Protein AF-A0A7V9PFP6-F1 (afdb_monomer_lite)

Structure (mmCIF, N/CA/C/O backbone):
data_AF-A0A7V9PFP6-F1
#
_entry.id   AF-A0A7V9PFP6-F1
#
loop_
_atom_site.group_PDB
_atom_site.id
_atom_site.type_symbol
_atom_site.label_atom_id
_atom_site.label_alt_id
_atom_site.label_comp_id
_atom_site.label_asym_id
_atom_site.label_entity_id
_atom_site.label_seq_id
_atom_site.pdbx_PDB_ins_code
_atom_site.Cartn_x
_atom_site.Cartn_y
_atom_site.Cartn_z
_atom_site.occupancy
_atom_site.B_iso_or_equiv
_atom_site.auth_seq_id
_atom_site.auth_comp_id
_atom_site.auth_asym_id
_atom_site.auth_atom_id
_atom_site.pdbx_PDB_model_num
ATOM 1 N N . GLU A 1 1 ? 0.097 21.592 -34.241 1.00 78.94 1 GLU A N 1
ATOM 2 C CA . GLU A 1 1 ? 0.596 22.819 -33.591 1.00 78.94 1 GLU A CA 1
ATOM 3 C C . GLU A 1 1 ? 1.514 22.473 -32.440 1.00 78.94 1 GLU A C 1
ATOM 5 O O . GLU A 1 1 ? 2.700 22.566 -32.666 1.00 78.94 1 GLU A O 1
ATOM 10 N N . THR A 1 2 ? 1.042 21.897 -31.330 1.00 88.81 2 THR A N 1
ATOM 11 C CA . THR A 1 2 ? 1.915 21.537 -30.188 1.00 88.81 2 THR A CA 1
ATOM 12 C C . THR A 1 2 ? 3.192 20.772 -30.559 1.00 88.81 2 THR A C 1
ATOM 14 O O . THR A 1 2 ? 4.248 21.060 -30.025 1.00 88.81 2 THR A O 1
ATOM 17 N N . LEU A 1 3 ? 3.141 19.804 -31.483 1.00 89.38 3 LEU A N 1
ATOM 18 C CA . LEU A 1 3 ? 4.350 19.083 -31.917 1.00 89.38 3 LEU A CA 1
ATOM 19 C C . LEU A 1 3 ? 5.368 19.972 -32.656 1.00 89.38 3 LEU A C 1
ATOM 21 O O . LEU A 1 3 ? 6.556 19.694 -32.580 1.00 89.38 3 LEU A O 1
ATOM 25 N N . LEU A 1 4 ? 4.918 21.024 -33.348 1.00 92.69 4 LEU A N 1
ATOM 26 C CA . LEU A 1 4 ? 5.784 21.980 -34.051 1.00 92.69 4 LEU A CA 1
ATOM 27 C C . LEU A 1 4 ? 6.543 22.899 -33.083 1.00 92.69 4 LEU A C 1
ATOM 29 O O . LEU A 1 4 ? 7.553 23.469 -33.472 1.00 92.69 4 LEU A O 1
ATOM 33 N N . ASP A 1 5 ? 6.086 23.019 -31.833 1.00 92.25 5 ASP A N 1
ATOM 34 C CA . ASP A 1 5 ? 6.766 23.814 -30.802 1.00 92.25 5 ASP A CA 1
ATOM 35 C C . ASP A 1 5 ? 7.992 23.086 -30.218 1.00 92.25 5 ASP A C 1
ATOM 37 O O . ASP A 1 5 ? 8.758 23.661 -29.444 1.00 92.25 5 ASP A O 1
ATOM 41 N N . HIS A 1 6 ? 8.185 21.806 -30.556 1.00 91.06 6 HIS A N 1
ATOM 42 C CA . HIS A 1 6 ? 9.362 21.054 -30.145 1.00 91.06 6 HIS A CA 1
ATOM 43 C C . HIS A 1 6 ? 10.571 21.449 -31.012 1.00 91.06 6 HIS A C 1
ATOM 45 O O . HIS A 1 6 ? 10.487 21.354 -32.236 1.00 91.06 6 HIS A O 1
ATOM 51 N N . PRO A 1 7 ? 11.730 21.808 -30.424 1.00 89.25 7 PRO A N 1
ATOM 52 C CA . PRO A 1 7 ? 12.868 22.354 -31.172 1.00 89.25 7 PRO A CA 1
ATOM 53 C C . PRO A 1 7 ? 13.440 21.392 -32.224 1.00 89.25 7 PRO A C 1
ATOM 55 O O . PRO A 1 7 ? 13.946 21.833 -33.249 1.00 89.25 7 PRO A O 1
ATOM 58 N N . ALA A 1 8 ? 13.325 20.080 -32.000 1.00 90.12 8 ALA A N 1
ATOM 59 C CA . ALA A 1 8 ? 13.777 19.060 -32.948 1.00 90.12 8 ALA A CA 1
ATOM 60 C C . ALA A 1 8 ? 12.795 18.782 -34.105 1.00 90.12 8 ALA A C 1
ATOM 62 O O . ALA A 1 8 ? 13.111 17.984 -34.983 1.00 90.12 8 ALA A O 1
ATOM 63 N N . VAL A 1 9 ? 11.603 19.391 -34.129 1.00 93.25 9 VAL A N 1
ATOM 64 C CA . VAL A 1 9 ? 10.574 19.117 -35.145 1.00 93.25 9 VAL A CA 1
ATOM 65 C C . VAL A 1 9 ? 10.631 20.159 -36.261 1.00 93.25 9 VAL A C 1
ATOM 67 O O . VAL A 1 9 ? 10.569 21.359 -36.015 1.00 93.25 9 VAL A O 1
ATOM 70 N N . ALA A 1 10 ? 10.742 19.693 -37.505 1.00 91.44 10 ALA A N 1
ATOM 71 C CA . ALA A 1 10 ? 10.713 20.528 -38.706 1.00 91.44 10 ALA A CA 1
ATOM 72 C C . ALA A 1 10 ? 9.310 20.607 -39.321 1.00 91.44 10 ALA A C 1
ATOM 74 O O . ALA A 1 10 ? 8.878 21.663 -39.778 1.00 91.44 10 ALA A O 1
ATOM 75 N N . GLU A 1 11 ? 8.579 19.493 -39.316 1.00 92.19 11 GLU A N 1
ATOM 76 C CA . GLU A 1 11 ? 7.213 19.417 -39.823 1.00 92.19 11 GLU A CA 1
ATOM 77 C C . GLU A 1 11 ? 6.422 18.388 -39.012 1.00 92.19 11 GLU A C 1
ATOM 79 O O . GLU A 1 11 ? 6.960 17.367 -38.593 1.00 92.19 11 GLU A O 1
ATOM 84 N N . ALA A 1 12 ? 5.133 18.624 -38.789 1.00 91.69 12 ALA A N 1
ATOM 85 C CA . ALA A 1 12 ? 4.267 17.660 -38.128 1.00 91.69 12 ALA A CA 1
ATOM 86 C C . ALA A 1 12 ? 2.842 17.765 -38.657 1.00 91.69 12 ALA A C 1
ATOM 88 O O . ALA A 1 12 ? 2.314 18.863 -38.854 1.00 91.69 12 ALA A O 1
ATOM 89 N N . ILE A 1 13 ? 2.187 16.618 -38.815 1.00 87.81 13 ILE A N 1
ATOM 90 C CA . ILE A 1 13 ? 0.775 16.558 -39.166 1.00 87.81 13 ILE A CA 1
ATOM 91 C C . ILE A 1 13 ? 0.042 15.495 -38.365 1.00 87.81 13 ILE A C 1
ATOM 93 O O . ILE A 1 13 ? 0.511 14.368 -38.252 1.00 87.81 13 ILE A O 1
ATOM 97 N N . ALA A 1 14 ? -1.125 15.859 -37.836 1.00 87.69 14 ALA A N 1
ATOM 98 C CA . ALA A 1 14 ? -2.051 14.933 -37.201 1.00 87.69 14 ALA A CA 1
ATOM 99 C C . ALA A 1 14 ? -3.195 14.577 -38.159 1.00 87.69 14 ALA A C 1
ATOM 101 O O . ALA A 1 14 ? -3.664 15.422 -38.929 1.00 87.69 14 ALA A O 1
ATOM 102 N N . PHE A 1 15 ? -3.647 13.329 -38.114 1.00 82.38 15 PHE A N 1
ATOM 103 C CA . PHE A 1 15 ? -4.729 12.810 -38.943 1.00 82.38 15 PHE A CA 1
ATOM 104 C C . PHE A 1 15 ? -5.478 11.693 -38.212 1.00 82.38 15 PHE A C 1
ATOM 106 O O . PHE A 1 15 ? -4.930 11.042 -37.327 1.00 82.38 15 PHE A O 1
ATOM 113 N N . ALA A 1 16 ? -6.747 11.495 -38.569 1.00 80.56 16 ALA A N 1
ATOM 114 C CA . ALA A 1 16 ? -7.556 10.417 -38.017 1.00 80.56 16 ALA A CA 1
ATOM 115 C C . ALA A 1 16 ? -7.218 9.086 -38.702 1.00 80.56 16 ALA A C 1
ATOM 117 O O . ALA A 1 16 ? -7.018 9.044 -39.920 1.00 80.56 16 ALA A O 1
ATOM 118 N N . VAL A 1 17 ? -7.182 8.013 -37.920 1.00 76.06 17 VAL A N 1
ATOM 119 C CA . VAL A 1 17 ? -7.034 6.630 -38.375 1.00 76.06 17 VAL A CA 1
ATOM 120 C C . VAL A 1 17 ? -8.173 5.776 -37.812 1.00 76.06 17 VAL A C 1
ATOM 122 O O . VAL A 1 17 ? -8.624 6.037 -36.699 1.00 76.06 17 VAL A O 1
ATOM 125 N N . PRO A 1 18 ? -8.657 4.756 -38.539 1.00 66.25 18 PRO A N 1
ATOM 126 C CA . PRO A 1 18 ? -9.668 3.844 -38.010 1.00 66.25 18 PRO A CA 1
ATOM 127 C C . PRO A 1 18 ? -9.170 3.093 -36.767 1.00 66.25 18 PRO A C 1
ATOM 129 O O . PRO A 1 18 ? -8.020 2.647 -36.732 1.00 66.25 18 PRO A O 1
ATOM 132 N N . HIS A 1 19 ? -10.043 2.911 -35.773 1.00 65.81 19 HIS A N 1
ATOM 133 C CA . HIS A 1 19 ? -9.744 2.165 -34.548 1.00 65.81 19 HIS A CA 1
ATOM 134 C C . HIS A 1 19 ? -10.846 1.142 -34.236 1.00 65.81 19 HIS A C 1
ATOM 136 O O . HIS A 1 19 ? -12.016 1.529 -34.169 1.00 65.81 19 HIS A O 1
ATOM 142 N N . PRO A 1 20 ? -10.509 -0.135 -33.974 1.00 47.31 20 PRO A N 1
ATOM 143 C CA . PRO A 1 20 ? -11.493 -1.216 -33.858 1.00 47.31 20 PRO A CA 1
ATOM 144 C C . PRO A 1 20 ? -12.505 -1.018 -32.720 1.00 47.31 20 PRO A C 1
ATOM 146 O O . PRO A 1 20 ? -13.662 -1.399 -32.861 1.00 47.31 20 PRO A O 1
ATOM 149 N N . THR A 1 21 ? -12.110 -0.374 -31.617 1.00 51.62 21 THR A N 1
ATOM 150 C CA . THR A 1 21 ? -12.999 -0.119 -30.464 1.00 51.62 21 THR A CA 1
ATOM 151 C C . THR A 1 21 ? -13.446 1.335 -30.299 1.00 51.62 21 THR A C 1
ATOM 153 O O . THR A 1 21 ? -14.398 1.593 -29.570 1.00 51.62 21 THR A O 1
ATOM 156 N N . LEU A 1 22 ? -12.786 2.296 -30.959 1.00 55.59 22 LEU A N 1
ATOM 157 C CA . LEU A 1 22 ? -13.036 3.738 -30.768 1.00 55.59 22 LEU A CA 1
ATOM 158 C C . LEU A 1 22 ? -13.668 4.397 -32.006 1.00 55.59 22 LEU A C 1
ATOM 160 O O . LEU A 1 22 ? -14.045 5.565 -31.956 1.00 55.59 22 LEU A O 1
ATOM 164 N N . GLY A 1 23 ? -13.793 3.662 -33.116 1.00 71.94 23 GLY A N 1
ATOM 165 C CA . GLY A 1 23 ? -14.218 4.187 -34.411 1.00 71.94 23 GLY A CA 1
ATOM 166 C C . GLY A 1 23 ? -13.077 4.915 -35.117 1.00 71.94 23 GLY A C 1
ATOM 167 O O . GLY A 1 23 ? -12.552 4.418 -36.112 1.00 71.94 23 GLY A O 1
ATOM 168 N N . GLU A 1 24 ? -12.645 6.048 -34.565 1.00 71.50 24 GLU A N 1
ATOM 169 C CA . GLU A 1 24 ? -11.493 6.823 -35.039 1.00 71.50 24 GLU A CA 1
ATOM 170 C C . GLU A 1 24 ? -10.526 7.129 -33.888 1.00 71.50 24 GLU A C 1
ATOM 172 O O . GLU A 1 24 ? -10.928 7.359 -32.749 1.00 71.50 24 GLU A O 1
ATOM 177 N N . ASP A 1 25 ? -9.236 7.145 -34.202 1.00 75.00 25 ASP A N 1
ATOM 178 C CA . ASP A 1 25 ? -8.140 7.502 -33.305 1.00 75.00 25 ASP A CA 1
ATOM 179 C C . ASP A 1 25 ? -7.206 8.508 -33.993 1.00 75.00 25 ASP A C 1
ATOM 181 O O . ASP A 1 25 ? -7.247 8.691 -35.211 1.00 75.00 25 ASP A O 1
ATOM 185 N N . VAL A 1 26 ? -6.374 9.204 -33.221 1.00 80.19 26 VAL A N 1
ATOM 186 C CA . VAL A 1 26 ? -5.477 10.243 -33.733 1.00 80.19 26 VAL A CA 1
ATOM 187 C C . VAL A 1 26 ? -4.074 9.676 -33.929 1.00 80.19 26 VAL A C 1
ATOM 189 O O . VAL A 1 26 ? -3.426 9.210 -32.989 1.00 80.19 26 VAL A O 1
ATOM 192 N N . ALA A 1 27 ? -3.571 9.789 -35.155 1.00 83.81 27 ALA A N 1
ATOM 193 C CA . ALA A 1 27 ? -2.185 9.525 -35.514 1.00 83.81 27 ALA A CA 1
ATOM 194 C C . ALA A 1 27 ? -1.452 10.824 -35.878 1.00 83.81 27 ALA A C 1
ATOM 196 O O . ALA A 1 27 ? -2.072 11.829 -36.235 1.00 83.81 27 ALA A O 1
ATOM 197 N N . ALA A 1 28 ? -0.123 10.806 -35.804 1.00 87.25 28 ALA A N 1
ATOM 198 C CA . ALA A 1 28 ? 0.734 11.902 -36.229 1.00 87.25 28 ALA A CA 1
ATOM 199 C C . ALA A 1 28 ? 1.956 11.407 -37.012 1.00 87.25 28 ALA A C 1
ATOM 201 O O . ALA A 1 28 ? 2.577 10.412 -36.643 1.00 87.25 28 ALA A O 1
ATOM 202 N N . ALA A 1 29 ? 2.319 12.136 -38.066 1.00 86.62 29 ALA A N 1
ATOM 203 C CA . ALA A 1 29 ? 3.586 11.986 -38.775 1.00 86.62 29 ALA A CA 1
ATOM 204 C C . ALA A 1 29 ? 4.458 13.219 -38.515 1.00 86.62 29 ALA A C 1
ATOM 206 O O . ALA A 1 29 ? 3.955 14.346 -38.557 1.00 86.62 29 ALA A O 1
ATOM 207 N N . VAL A 1 30 ? 5.742 13.002 -38.232 1.00 89.50 30 VAL A N 1
ATOM 208 C CA . VAL A 1 30 ? 6.696 14.046 -37.839 1.00 89.50 30 VAL A CA 1
ATOM 209 C C . VAL A 1 30 ? 7.965 13.945 -38.681 1.00 89.50 30 VAL A C 1
ATOM 211 O O . VAL A 1 30 ? 8.513 12.863 -38.846 1.00 89.50 30 VAL A O 1
ATOM 214 N N . VAL A 1 31 ? 8.443 15.079 -39.183 1.00 89.19 31 VAL A N 1
ATOM 215 C CA . VAL A 1 31 ? 9.765 15.236 -39.798 1.00 89.19 31 VAL A CA 1
ATOM 216 C C . VAL A 1 31 ? 10.644 15.979 -38.800 1.00 89.19 31 VAL A C 1
ATOM 218 O O . VAL A 1 31 ? 10.251 17.035 -38.297 1.00 89.19 31 VAL A O 1
ATOM 221 N N . LEU A 1 32 ? 11.820 15.434 -38.498 1.00 91.31 3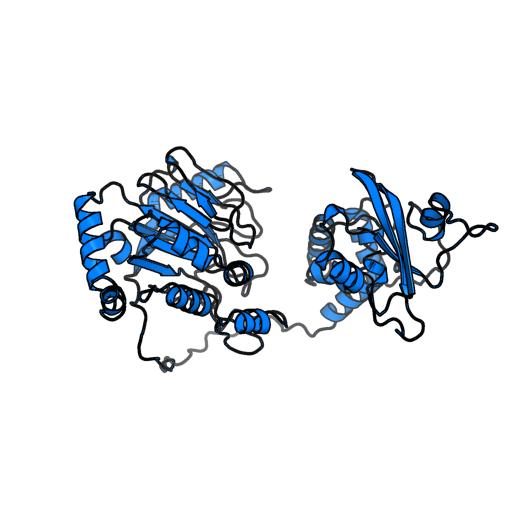2 LEU A N 1
ATOM 222 C CA . LEU A 1 32 ? 12.785 16.069 -37.600 1.00 91.31 32 LEU A CA 1
ATOM 223 C C . LEU A 1 32 ? 13.666 17.084 -38.339 1.00 91.31 32 LEU A C 1
ATOM 225 O O . LEU A 1 32 ? 13.820 17.031 -39.561 1.00 91.31 32 LEU A O 1
ATOM 229 N N . GLN A 1 33 ? 14.267 18.001 -37.585 1.00 89.06 33 GLN A N 1
ATOM 230 C CA . GLN A 1 33 ? 15.311 18.889 -38.091 1.00 89.06 33 GLN A CA 1
ATOM 231 C C . GLN A 1 33 ? 16.528 18.075 -38.560 1.00 89.06 33 GLN A C 1
ATOM 233 O O . GLN A 1 33 ? 16.873 17.043 -37.981 1.00 89.06 33 GLN A O 1
ATOM 238 N N . ARG A 1 34 ? 17.201 18.537 -39.621 1.00 80.06 34 ARG A N 1
ATOM 239 C CA . ARG A 1 34 ? 18.332 17.810 -40.239 1.00 80.06 34 ARG A CA 1
ATOM 240 C C . ARG A 1 34 ? 19.530 17.631 -39.300 1.00 80.06 34 ARG A C 1
ATOM 242 O O . ARG A 1 34 ? 20.292 16.686 -39.468 1.00 80.06 34 ARG A O 1
ATOM 249 N N . ASP A 1 35 ? 19.704 18.535 -38.345 1.00 80.19 35 ASP A N 1
ATOM 250 C CA . ASP A 1 35 ? 20.773 18.550 -37.344 1.00 80.19 35 ASP A CA 1
ATOM 251 C C . ASP A 1 35 ? 20.415 17.801 -36.048 1.00 80.19 35 ASP A C 1
ATOM 253 O O . ASP A 1 35 ? 21.260 17.678 -35.156 1.00 80.19 35 ASP A O 1
ATOM 257 N N . ASP A 1 36 ? 19.200 17.245 -35.943 1.00 80.88 36 ASP A N 1
ATOM 258 C CA . ASP A 1 36 ? 18.823 16.418 -34.796 1.00 80.88 36 ASP A CA 1
ATOM 259 C C . ASP A 1 36 ? 19.634 15.114 -34.736 1.00 80.88 36 ASP A C 1
ATOM 261 O O . ASP A 1 36 ? 19.954 14.625 -33.653 1.00 80.88 36 ASP A O 1
ATOM 265 N N . GLY A 1 37 ? 20.007 14.561 -35.895 1.00 67.19 37 GLY A N 1
ATOM 266 C CA . GLY A 1 37 ? 20.795 13.329 -35.976 1.00 67.19 37 GLY A CA 1
ATOM 267 C C . GLY A 1 37 ? 20.061 12.080 -35.471 1.00 67.19 37 GLY A C 1
ATOM 268 O O . GLY A 1 37 ? 20.720 11.096 -35.148 1.00 67.19 37 GLY A O 1
ATOM 269 N N . GLY A 1 38 ? 18.725 12.112 -35.385 1.00 65.19 38 GLY A N 1
ATOM 270 C CA . GLY A 1 38 ? 17.904 10.986 -34.926 1.00 65.19 38 GLY A CA 1
ATOM 271 C C . GLY A 1 38 ? 17.947 10.764 -33.413 1.00 65.19 38 GLY A C 1
ATOM 272 O O . GLY A 1 38 ? 17.710 9.648 -32.956 1.00 65.19 38 GLY A O 1
ATOM 273 N N . ARG A 1 39 ? 18.279 11.802 -32.636 1.00 69.81 39 ARG A N 1
ATOM 274 C CA . ARG A 1 39 ? 18.315 11.740 -31.167 1.00 69.81 39 ARG A CA 1
ATOM 275 C C . ARG A 1 39 ? 16.915 11.768 -30.570 1.00 69.81 39 ARG A C 1
ATOM 277 O O . ARG A 1 39 ? 16.689 11.129 -29.545 1.00 69.81 39 ARG A O 1
ATOM 284 N N . THR A 1 40 ? 15.988 12.483 -31.203 1.00 72.75 40 THR A N 1
ATOM 285 C CA . THR A 1 40 ? 14.620 12.610 -30.705 1.00 72.75 40 THR A CA 1
ATOM 286 C C . THR A 1 40 ? 13.725 11.500 -31.244 1.00 72.75 40 THR A C 1
ATOM 288 O O . THR A 1 40 ? 13.495 11.369 -32.445 1.00 72.75 40 THR A O 1
ATOM 291 N N . GLY A 1 41 ? 13.177 10.704 -30.326 1.00 75.19 41 GLY A N 1
ATOM 292 C CA . GLY A 1 41 ? 12.280 9.592 -30.637 1.00 75.19 41 GLY A CA 1
ATOM 293 C C . GLY A 1 41 ? 10.790 9.916 -30.437 1.00 75.19 41 GLY A C 1
ATOM 294 O O . GLY A 1 41 ? 10.430 10.905 -29.789 1.00 75.19 41 GLY A O 1
ATOM 295 N N . PRO A 1 42 ? 9.876 9.049 -30.915 1.00 69.88 42 PRO A N 1
ATOM 296 C CA . PRO A 1 42 ? 8.434 9.247 -30.758 1.00 69.88 42 PRO A CA 1
ATOM 297 C C . PRO A 1 42 ? 7.956 9.369 -29.304 1.00 69.88 42 PRO A C 1
ATOM 299 O O . PRO A 1 42 ? 6.996 10.092 -29.037 1.00 69.88 42 PRO A O 1
ATOM 302 N N . GLY A 1 43 ? 8.604 8.674 -28.363 1.00 62.34 43 GLY A N 1
ATOM 303 C CA . GLY A 1 43 ? 8.272 8.733 -26.934 1.00 62.34 43 GLY A CA 1
ATOM 304 C C . GLY A 1 43 ? 8.541 10.108 -26.313 1.00 62.34 43 GLY A C 1
ATOM 305 O O . GLY A 1 43 ? 7.708 10.629 -25.567 1.00 62.34 43 GLY A O 1
ATOM 306 N N . GLU A 1 44 ? 9.654 10.744 -26.683 1.00 77.00 44 GLU A N 1
ATOM 307 C CA . GLU A 1 44 ? 10.006 12.100 -26.245 1.00 77.00 44 GLU A CA 1
ATOM 308 C C . GLU A 1 44 ? 8.994 13.129 -26.769 1.00 77.00 44 GLU A C 1
ATOM 310 O O . GLU A 1 44 ? 8.459 13.931 -26.000 1.00 77.00 44 GLU A O 1
ATOM 315 N N . LEU A 1 45 ? 8.639 13.041 -28.054 1.00 78.62 45 LEU A N 1
ATOM 316 C CA . LEU A 1 45 ? 7.654 13.925 -28.684 1.00 78.62 45 LEU A CA 1
ATOM 317 C C . LEU A 1 45 ? 6.257 13.790 -28.059 1.00 78.62 45 LEU A C 1
ATOM 319 O O . LEU A 1 45 ? 5.568 14.792 -27.845 1.00 78.62 45 LEU A O 1
ATOM 323 N N . ARG A 1 46 ? 5.840 12.568 -27.700 1.00 75.19 46 ARG A N 1
ATOM 324 C CA . ARG A 1 46 ? 4.581 12.334 -26.968 1.00 75.19 46 ARG A CA 1
ATOM 325 C C . ARG A 1 46 ? 4.623 12.923 -25.565 1.00 75.19 46 ARG A C 1
ATOM 327 O O . ARG A 1 46 ? 3.652 13.555 -25.153 1.00 75.19 46 ARG A O 1
ATOM 334 N N . ARG A 1 47 ? 5.738 12.765 -24.845 1.00 75.31 47 ARG A N 1
ATOM 335 C CA . ARG A 1 47 ? 5.942 13.354 -23.511 1.00 75.31 47 ARG A CA 1
ATOM 336 C C . ARG A 1 47 ? 5.897 14.880 -23.578 1.00 75.31 47 ARG A C 1
ATOM 338 O O . ARG A 1 47 ? 5.251 15.514 -22.747 1.00 75.31 47 ARG A O 1
ATOM 345 N N . PHE A 1 48 ? 6.512 15.472 -24.601 1.00 83.31 48 PHE A N 1
ATOM 346 C CA . PHE A 1 48 ? 6.450 16.908 -24.853 1.00 83.31 48 PHE A CA 1
ATOM 347 C C . PHE A 1 48 ? 5.018 17.389 -25.117 1.00 83.31 48 PHE A C 1
ATOM 349 O O . PHE A 1 48 ? 4.567 18.343 -24.476 1.00 83.31 48 PHE A O 1
ATOM 356 N N . ALA A 1 49 ? 4.282 16.703 -25.995 1.00 82.56 49 ALA A N 1
ATOM 357 C CA . ALA A 1 49 ? 2.891 17.027 -26.293 1.00 82.56 49 ALA A CA 1
ATOM 358 C C . ALA A 1 49 ? 1.971 16.841 -25.069 1.00 82.56 49 ALA A C 1
ATOM 360 O O . ALA A 1 49 ? 1.084 17.660 -24.836 1.00 82.56 49 ALA A O 1
ATOM 361 N N . GLY A 1 50 ? 2.221 15.821 -24.240 1.00 76.06 50 GLY A N 1
ATOM 362 C CA . GLY A 1 50 ? 1.463 15.507 -23.020 1.00 76.06 50 GLY A CA 1
ATOM 363 C C . GLY A 1 50 ? 1.556 16.550 -21.912 1.00 76.06 50 GLY A C 1
ATOM 364 O O . GLY A 1 50 ? 0.694 16.587 -21.040 1.00 76.06 50 GLY A O 1
ATOM 365 N N . ARG A 1 51 ? 2.549 17.444 -21.967 1.00 81.69 51 ARG A N 1
ATOM 366 C CA . ARG A 1 51 ? 2.631 18.606 -21.067 1.00 81.69 51 ARG A CA 1
ATOM 367 C C . ARG A 1 51 ? 1.630 19.711 -21.417 1.00 81.69 51 ARG A C 1
ATOM 369 O O . ARG A 1 51 ? 1.348 20.554 -20.574 1.00 81.69 51 ARG A O 1
ATOM 376 N N . HIS A 1 52 ? 1.092 19.695 -22.636 1.00 81.06 52 HIS A N 1
ATOM 377 C CA . HIS A 1 52 ? 0.271 20.777 -23.187 1.00 81.06 52 HIS A CA 1
ATOM 378 C C . HIS A 1 52 ? -1.105 20.306 -23.690 1.00 81.06 52 HIS A C 1
ATOM 380 O O . HIS A 1 52 ? -1.984 21.128 -23.939 1.00 81.06 52 HIS A O 1
ATOM 386 N N . LEU A 1 53 ? -1.315 18.992 -23.834 1.00 78.25 53 LEU A N 1
ATOM 387 C CA . LEU A 1 53 ? -2.551 18.390 -24.335 1.00 78.25 53 LEU A CA 1
ATOM 388 C C . LEU A 1 53 ? -3.133 17.385 -23.335 1.00 78.25 53 LEU A C 1
ATOM 390 O O . LEU A 1 53 ? -2.410 16.644 -22.676 1.00 78.25 53 LEU A O 1
ATOM 394 N N . ALA A 1 54 ? -4.466 17.318 -23.269 1.00 69.56 54 ALA A N 1
ATOM 395 C CA . ALA A 1 54 ? -5.170 16.269 -22.533 1.00 69.56 54 ALA A CA 1
ATOM 396 C C . ALA A 1 54 ? -4.886 14.882 -23.140 1.00 69.56 54 ALA A C 1
ATOM 398 O O . ALA A 1 54 ? -4.733 14.754 -24.355 1.00 69.56 54 ALA A O 1
ATOM 399 N N . SER A 1 55 ? -4.899 13.833 -22.313 1.00 61.81 55 SER A N 1
ATOM 400 C CA . SER A 1 55 ? -4.492 12.469 -22.699 1.00 61.81 55 SER A CA 1
ATOM 401 C C . SER A 1 55 ? -5.221 11.900 -23.923 1.00 61.81 55 SER A C 1
ATOM 403 O O . SER A 1 55 ? -4.601 11.244 -24.749 1.00 61.81 55 SER A O 1
ATOM 405 N N . HIS A 1 56 ? -6.512 12.196 -24.096 1.00 66.38 56 HIS A N 1
ATOM 406 C CA . HIS A 1 56 ? -7.311 11.741 -25.245 1.00 66.38 56 HIS A CA 1
ATOM 407 C C . HIS A 1 56 ? -7.028 12.497 -26.557 1.00 66.38 56 HIS A C 1
ATOM 409 O O . HIS A 1 56 ? -7.550 12.117 -27.599 1.00 66.38 56 HIS A O 1
ATOM 415 N N . LYS A 1 57 ? -6.244 13.582 -26.517 1.00 76.06 57 LYS A N 1
ATOM 416 C CA . LYS A 1 57 ? -5.790 14.336 -27.700 1.00 76.06 57 LYS A CA 1
ATOM 417 C C . LYS A 1 57 ? -4.355 13.997 -28.092 1.00 76.06 57 LYS A C 1
ATOM 419 O O . LYS A 1 57 ? -3.847 14.550 -29.067 1.00 76.06 57 LYS A O 1
ATOM 424 N N . LEU A 1 58 ? -3.689 13.138 -27.320 1.00 76.00 58 LEU A N 1
ATOM 425 C CA . LEU A 1 58 ? -2.347 12.687 -27.644 1.00 76.00 58 LEU A CA 1
ATOM 426 C C . LEU A 1 58 ? -2.419 11.629 -28.741 1.00 76.00 58 LEU A C 1
ATOM 428 O O . LEU A 1 58 ? -3.188 10.676 -28.603 1.00 76.00 58 LEU A O 1
ATOM 432 N N . PRO A 1 59 ? -1.621 11.767 -29.813 1.00 74.19 59 PRO A N 1
ATOM 433 C CA . PRO A 1 59 ? -1.603 10.771 -30.863 1.00 74.19 59 PRO A CA 1
ATOM 434 C C . PRO A 1 59 ? -1.090 9.443 -30.298 1.00 74.19 59 PRO A C 1
ATOM 436 O O . PRO A 1 59 ? 0.063 9.333 -29.861 1.00 74.19 59 PRO A O 1
ATOM 439 N N . ARG A 1 60 ? -1.952 8.421 -30.312 1.00 67.81 60 ARG A N 1
ATOM 440 C CA . ARG A 1 60 ? -1.592 7.052 -29.906 1.00 67.81 60 ARG A CA 1
ATOM 441 C C . ARG A 1 60 ? -0.648 6.400 -30.908 1.00 67.81 60 ARG A C 1
ATOM 443 O O . ARG A 1 60 ? 0.089 5.486 -30.548 1.00 67.81 60 ARG A O 1
ATOM 450 N N . ARG A 1 61 ? -0.580 6.931 -32.130 1.00 72.88 61 ARG A N 1
ATOM 451 C CA . ARG A 1 61 ? 0.393 6.549 -33.159 1.00 72.88 61 ARG A CA 1
ATOM 452 C C . ARG A 1 61 ? 1.180 7.780 -33.595 1.00 72.88 61 ARG A C 1
ATOM 454 O O . ARG A 1 61 ? 0.598 8.713 -34.132 1.00 72.88 61 ARG A O 1
ATOM 461 N N . LEU A 1 62 ? 2.489 7.795 -33.356 1.00 79.06 62 LEU A N 1
ATOM 462 C CA . LEU A 1 62 ? 3.390 8.854 -33.814 1.00 79.06 62 LEU A CA 1
ATOM 463 C C . LEU A 1 62 ? 4.539 8.207 -34.579 1.00 79.06 62 LEU A C 1
ATOM 465 O O . LEU A 1 62 ? 5.274 7.411 -33.998 1.00 79.06 62 LEU A O 1
ATOM 469 N N . VAL A 1 63 ? 4.678 8.552 -35.857 1.00 77.81 63 VAL A N 1
ATOM 470 C CA . VAL A 1 63 ? 5.739 8.047 -36.734 1.00 77.81 63 VAL A CA 1
ATOM 471 C C . VAL A 1 63 ? 6.652 9.176 -37.182 1.00 77.81 63 VAL A C 1
ATOM 473 O O . VAL A 1 63 ? 6.188 10.266 -37.521 1.00 77.81 63 VAL A O 1
ATOM 476 N N . ILE A 1 64 ? 7.954 8.909 -37.179 1.00 82.06 64 ILE A N 1
ATOM 477 C CA . ILE A 1 64 ? 8.961 9.826 -37.708 1.00 82.06 64 ILE A CA 1
ATOM 478 C C . ILE A 1 64 ? 9.246 9.414 -39.148 1.00 82.06 64 ILE A C 1
ATOM 480 O O . ILE A 1 64 ? 9.490 8.242 -39.425 1.00 82.06 64 ILE A O 1
ATOM 484 N N . VAL A 1 65 ? 9.162 10.370 -40.065 1.00 79.19 65 VAL A N 1
ATOM 485 C CA . VAL A 1 65 ? 9.299 10.154 -41.506 1.00 79.19 65 VAL A CA 1
ATOM 486 C C . VAL A 1 65 ? 10.317 11.130 -42.077 1.00 79.19 65 VAL A C 1
ATOM 488 O O . VAL A 1 65 ? 10.453 12.250 -41.591 1.00 79.19 65 VAL A O 1
ATOM 491 N N . GLU A 1 66 ? 11.015 10.726 -43.137 1.00 76.19 66 GLU A N 1
ATOM 492 C CA . GLU A 1 66 ? 11.959 11.616 -43.829 1.00 76.19 66 GLU A CA 1
ATOM 493 C C . GLU A 1 66 ? 11.245 12.796 -44.507 1.00 76.19 66 GLU A C 1
ATOM 495 O O . GLU A 1 66 ? 11.786 13.897 -44.586 1.00 76.19 66 GLU A O 1
ATOM 500 N N . ALA A 1 67 ? 10.014 12.575 -44.978 1.00 80.88 67 ALA A N 1
ATOM 501 C CA . ALA A 1 67 ? 9.145 13.604 -45.533 1.00 80.88 67 ALA A CA 1
ATOM 502 C C . ALA A 1 67 ? 7.671 13.192 -45.414 1.00 80.88 67 ALA A C 1
ATOM 504 O O . ALA A 1 67 ? 7.330 12.016 -45.553 1.00 80.88 67 ALA A O 1
ATOM 505 N N . ILE A 1 68 ? 6.777 14.162 -45.211 1.00 84.94 68 ILE A N 1
ATOM 506 C CA . ILE A 1 68 ? 5.330 13.918 -45.245 1.00 84.94 68 ILE A CA 1
ATOM 507 C C . ILE A 1 68 ? 4.871 13.867 -46.714 1.00 84.94 68 ILE A C 1
ATOM 509 O O . ILE A 1 68 ? 4.995 14.871 -47.423 1.00 84.94 68 ILE A O 1
ATOM 513 N N . PRO A 1 69 ? 4.321 12.737 -47.205 1.00 72.88 69 PRO A N 1
ATOM 514 C CA . PRO A 1 69 ? 3.914 12.617 -48.597 1.00 72.88 69 PRO A CA 1
ATOM 515 C C . PRO A 1 69 ? 2.717 13.524 -48.905 1.00 72.88 69 PRO A C 1
ATOM 517 O O . PRO A 1 69 ? 1.694 13.547 -48.212 1.00 72.88 69 PRO A O 1
ATOM 520 N N . ARG A 1 70 ? 2.851 14.283 -49.993 1.00 78.06 70 ARG A N 1
ATOM 521 C CA . ARG A 1 70 ? 1.853 15.228 -50.506 1.00 78.06 70 ARG A CA 1
ATOM 522 C C . ARG A 1 70 ? 1.479 14.826 -51.929 1.00 78.06 70 ARG A C 1
ATOM 524 O O . ARG A 1 70 ? 2.310 14.316 -52.673 1.00 78.06 70 ARG A O 1
ATOM 531 N N . GLY A 1 71 ? 0.222 15.042 -52.312 1.00 69.88 71 GLY A N 1
ATOM 532 C CA . GL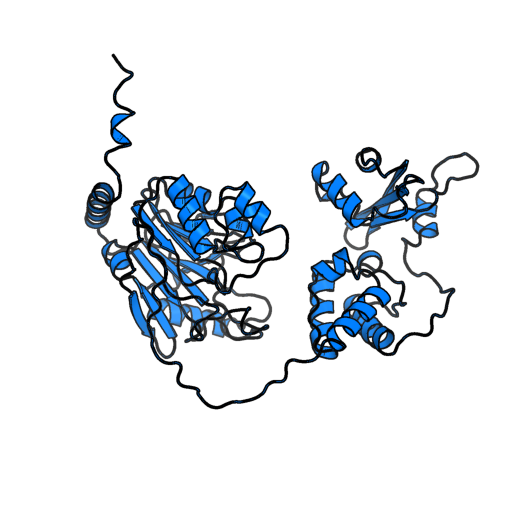Y A 1 71 ? -0.221 14.788 -53.683 1.00 69.88 71 GLY A CA 1
ATOM 533 C C . GLY A 1 71 ? 0.369 15.793 -54.688 1.00 69.88 71 GLY A C 1
ATOM 534 O O . GLY A 1 71 ? 0.907 16.821 -54.276 1.00 69.88 71 GLY A O 1
ATOM 535 N N . PRO A 1 72 ? 0.187 15.570 -56.005 1.00 59.97 72 PRO A N 1
ATOM 536 C CA . PRO A 1 72 ? 0.724 16.426 -57.076 1.00 59.97 72 PRO A CA 1
ATOM 537 C C . PRO A 1 72 ? 0.318 17.905 -56.983 1.00 59.97 72 PRO A C 1
ATOM 539 O O . PRO A 1 72 ? 0.995 18.779 -57.506 1.00 59.97 72 PRO A O 1
ATOM 542 N N . THR A 1 73 ? -0.786 18.200 -56.292 1.00 70.88 73 THR A N 1
ATOM 543 C CA . THR A 1 73 ? -1.292 19.561 -56.060 1.00 70.88 73 THR A CA 1
ATOM 544 C C . THR A 1 73 ? -0.851 20.148 -54.708 1.00 70.88 73 THR A C 1
ATOM 546 O O . THR A 1 73 ? -1.482 21.082 -54.219 1.00 70.88 73 THR A O 1
ATOM 549 N N . GLY A 1 74 ? 0.121 19.540 -54.018 1.00 58.81 74 GLY A N 1
ATOM 550 C CA . GLY A 1 74 ? 0.600 19.945 -52.686 1.00 58.81 74 GLY A CA 1
ATOM 551 C C . GLY A 1 74 ? -0.349 19.637 -51.516 1.00 58.81 74 GLY A C 1
ATOM 552 O O . GLY A 1 74 ? -0.002 19.879 -50.356 1.00 58.81 74 GLY A O 1
ATOM 553 N N . LYS A 1 75 ? -1.539 19.085 -51.796 1.00 63.44 75 LYS A N 1
ATOM 554 C CA . LYS A 1 75 ? -2.547 18.726 -50.787 1.00 63.44 75 LYS A CA 1
ATOM 555 C C . LYS A 1 75 ? -2.170 17.431 -50.069 1.00 63.44 75 LYS A C 1
ATOM 557 O O . LYS A 1 75 ? -1.692 16.480 -50.689 1.00 63.44 75 LYS A O 1
ATOM 562 N N . LEU A 1 76 ? -2.442 17.392 -48.766 1.00 64.69 76 LEU A N 1
ATOM 563 C CA . LEU A 1 76 ? -2.212 16.212 -47.940 1.00 64.69 76 LEU A CA 1
ATOM 564 C C . LEU A 1 76 ? -3.162 15.074 -48.331 1.00 64.69 76 LEU A C 1
ATOM 566 O O . LEU A 1 76 ? -4.382 15.252 -48.337 1.00 64.69 76 LEU A O 1
ATOM 570 N N . GLN A 1 77 ? -2.619 13.889 -48.590 1.00 65.50 77 GLN A N 1
ATOM 571 C CA . GLN A 1 77 ? -3.413 12.698 -48.877 1.00 65.50 77 GLN A CA 1
ATOM 572 C C . GLN A 1 77 ? -3.740 11.940 -47.584 1.00 65.50 77 GLN A C 1
ATOM 574 O O . GLN A 1 77 ? -3.107 10.947 -47.274 1.00 65.50 77 GLN A O 1
ATOM 579 N N . ARG A 1 78 ? -4.734 12.403 -46.813 1.00 60.66 78 ARG A N 1
ATOM 580 C CA . ARG A 1 78 ? -5.056 11.868 -45.467 1.00 60.66 78 ARG A CA 1
ATOM 581 C C . ARG A 1 78 ? -5.295 10.353 -45.407 1.00 60.66 78 ARG A C 1
ATOM 583 O O . ARG A 1 78 ? -4.788 9.714 -44.498 1.00 60.66 78 ARG A O 1
ATOM 590 N N . ARG A 1 79 ? -6.051 9.788 -46.358 1.00 53.94 79 ARG A N 1
ATOM 591 C CA . ARG A 1 79 ? -6.317 8.336 -46.412 1.00 53.94 79 ARG A CA 1
ATOM 592 C C . ARG A 1 79 ? -5.102 7.553 -46.915 1.00 53.94 79 ARG A C 1
ATOM 594 O O . ARG A 1 79 ? -4.698 6.599 -46.274 1.00 53.94 79 ARG A O 1
ATOM 601 N N . GLY A 1 80 ? -4.455 8.033 -47.978 1.00 57.31 80 GLY A N 1
ATOM 602 C CA . GLY A 1 80 ? -3.239 7.409 -48.512 1.00 57.31 80 GLY A CA 1
ATOM 603 C C . GLY A 1 80 ? -2.019 7.517 -47.591 1.00 57.31 80 GLY A C 1
ATOM 604 O O . GLY A 1 80 ? -1.104 6.718 -47.718 1.00 57.31 80 GLY A O 1
ATOM 605 N N . LEU A 1 81 ? -1.993 8.473 -46.656 1.00 64.00 81 LEU A N 1
ATOM 606 C CA . LEU A 1 81 ? -0.913 8.656 -45.684 1.00 64.00 81 LEU A CA 1
ATOM 607 C C . LEU A 1 81 ? -0.896 7.532 -44.643 1.00 64.00 81 LEU A C 1
ATOM 609 O O . LEU A 1 81 ? 0.179 7.074 -44.277 1.00 64.00 81 LEU A O 1
ATOM 613 N N . ALA A 1 82 ? -2.064 7.067 -44.192 1.00 63.12 82 ALA A N 1
ATOM 614 C CA . ALA A 1 82 ? -2.146 5.932 -43.278 1.00 63.12 82 ALA A CA 1
ATOM 615 C C . ALA A 1 82 ? -1.643 4.649 -43.963 1.00 63.12 82 ALA A C 1
ATOM 617 O O . ALA A 1 82 ? -0.783 3.967 -43.412 1.00 63.12 82 ALA A O 1
ATOM 618 N N . ASP A 1 83 ? -2.072 4.395 -45.201 1.00 58.56 83 ASP A N 1
ATOM 619 C CA . ASP A 1 83 ? -1.672 3.215 -45.976 1.00 58.56 83 ASP A CA 1
ATOM 620 C C . ASP A 1 83 ? -0.182 3.260 -46.378 1.00 58.56 83 ASP A C 1
ATOM 622 O O . ASP A 1 83 ? 0.554 2.291 -46.190 1.00 58.56 83 ASP A O 1
ATOM 626 N N . ALA A 1 84 ? 0.308 4.404 -46.877 1.00 55.88 84 ALA A N 1
ATOM 627 C CA . ALA A 1 84 ? 1.702 4.582 -47.306 1.00 55.88 84 ALA A CA 1
ATOM 628 C C . ALA A 1 84 ? 2.703 4.471 -46.144 1.00 55.88 84 ALA A C 1
ATOM 630 O O . ALA A 1 84 ? 3.837 4.026 -46.337 1.00 55.88 84 ALA A O 1
ATOM 631 N N . LEU A 1 85 ? 2.275 4.844 -44.934 1.00 59.44 85 LEU A N 1
ATOM 632 C CA . LEU A 1 85 ? 3.059 4.714 -43.707 1.00 59.44 85 LEU A CA 1
ATOM 633 C C . LEU A 1 85 ? 2.838 3.367 -42.994 1.00 59.44 85 LEU A C 1
ATOM 635 O O . LEU A 1 85 ? 3.456 3.132 -41.961 1.00 59.44 85 LEU A O 1
ATOM 639 N N . GLY A 1 86 ? 2.022 2.461 -43.553 1.00 56.62 86 GLY A N 1
ATOM 640 C CA . GLY A 1 86 ? 1.777 1.121 -43.005 1.00 56.62 86 GLY A CA 1
ATOM 641 C C . GLY A 1 86 ? 0.942 1.102 -41.721 1.00 56.62 86 GLY A C 1
ATOM 642 O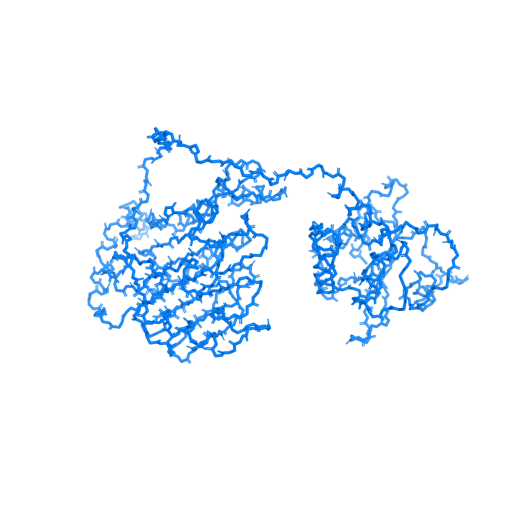 O . GLY A 1 86 ? 1.105 0.207 -40.903 1.00 56.62 86 GLY A O 1
ATOM 643 N N . LEU A 1 87 ? 0.081 2.102 -41.525 1.00 57.94 87 LEU A N 1
ATOM 644 C CA . LEU A 1 87 ? -0.725 2.315 -40.314 1.00 57.94 87 LEU A CA 1
ATOM 645 C C . LEU A 1 87 ? -2.133 1.692 -40.393 1.00 57.94 87 LEU A C 1
ATOM 647 O O . LEU A 1 87 ? -2.909 1.804 -39.440 1.00 57.94 87 LEU A O 1
ATOM 651 N N . THR A 1 88 ? -2.462 1.048 -41.514 1.00 48.59 88 THR A N 1
ATOM 652 C CA . THR A 1 88 ? -3.672 0.249 -41.758 1.00 48.59 88 THR A CA 1
ATOM 653 C C . THR A 1 88 ? -3.252 -1.186 -42.076 1.00 48.59 88 THR A C 1
ATOM 655 O O . THR A 1 88 ? -2.313 -1.387 -42.842 1.00 48.59 88 THR A O 1
ATOM 658 N N . GLY A 1 89 ? -3.913 -2.165 -41.459 1.00 42.91 89 GLY A N 1
ATOM 659 C CA . GLY A 1 89 ? -3.451 -3.552 -41.355 1.00 42.91 89 GLY A CA 1
ATOM 660 C C . GLY A 1 89 ? -3.038 -4.276 -42.648 1.00 42.91 89 GLY A C 1
ATOM 661 O O . GLY A 1 89 ? -3.493 -3.972 -43.748 1.00 42.91 89 GLY A O 1
ATOM 662 N N . THR A 1 90 ? -2.193 -5.285 -42.404 1.00 35.69 90 THR A N 1
ATOM 663 C CA . THR A 1 90 ? -1.615 -6.316 -43.286 1.00 35.69 90 THR A CA 1
ATOM 664 C C . THR A 1 90 ? -0.579 -5.827 -44.302 1.00 35.69 90 THR A C 1
ATOM 666 O O . THR A 1 90 ? -0.857 -5.648 -45.487 1.00 35.69 90 THR A O 1
ATOM 669 N N . ARG A 1 91 ? 0.677 -5.681 -43.855 1.00 34.47 91 ARG A N 1
ATOM 670 C CA . ARG A 1 91 ? 1.814 -5.446 -44.753 1.00 34.47 91 ARG A CA 1
ATOM 671 C C . ARG A 1 91 ? 2.432 -6.775 -45.196 1.00 34.47 91 ARG A C 1
ATOM 673 O O . ARG A 1 91 ? 2.961 -7.534 -44.393 1.00 34.47 91 ARG A O 1
ATOM 680 N N . VAL A 1 92 ? 2.370 -7.029 -46.502 1.00 28.73 92 VAL A N 1
ATOM 681 C CA . VAL A 1 92 ? 3.140 -8.069 -47.196 1.00 28.73 92 VAL A CA 1
ATOM 682 C C . VAL A 1 92 ? 4.614 -7.650 -47.269 1.00 28.73 92 VAL A C 1
ATOM 684 O O . VAL A 1 92 ? 4.952 -6.492 -47.504 1.00 28.73 92 VAL A O 1
ATOM 687 N N . THR A 1 93 ? 5.471 -8.638 -47.036 1.00 34.91 93 THR A N 1
ATOM 688 C CA . THR A 1 93 ? 6.921 -8.614 -46.816 1.00 34.91 93 THR A CA 1
ATOM 689 C C . THR A 1 93 ? 7.763 -8.067 -47.972 1.00 34.91 93 THR A C 1
ATOM 691 O O . THR A 1 93 ? 7.552 -8.488 -49.105 1.00 34.91 93 THR A O 1
ATOM 694 N N . THR A 1 94 ? 8.856 -7.351 -47.668 1.00 29.75 94 THR A N 1
ATOM 695 C CA . THR A 1 94 ? 10.120 -7.450 -48.436 1.00 29.75 94 THR A CA 1
ATOM 696 C C . THR A 1 94 ? 11.354 -7.141 -47.576 1.00 29.75 94 THR A C 1
ATOM 698 O O . THR A 1 94 ? 11.977 -6.097 -47.743 1.00 29.75 94 THR A O 1
ATOM 701 N N . ARG A 1 95 ? 11.741 -8.065 -46.687 1.00 33.09 95 ARG A N 1
ATOM 702 C CA . ARG A 1 95 ? 13.142 -8.461 -46.421 1.00 33.09 95 ARG A CA 1
ATOM 703 C C . ARG A 1 95 ? 13.099 -9.673 -45.491 1.00 33.09 95 ARG A C 1
ATOM 705 O O . ARG A 1 95 ? 12.774 -9.540 -44.321 1.00 33.09 95 ARG A O 1
ATOM 712 N N . VAL A 1 96 ? 13.377 -10.872 -46.005 1.00 36.91 96 VAL A N 1
ATOM 713 C CA . VAL A 1 96 ? 13.514 -12.062 -45.150 1.00 36.91 96 VAL A CA 1
ATOM 714 C C . VAL A 1 96 ? 14.834 -11.925 -44.394 1.00 36.91 96 VAL A C 1
ATOM 716 O O . VAL A 1 96 ? 15.878 -12.398 -44.845 1.00 36.91 96 VAL A O 1
ATOM 719 N N . ALA A 1 97 ? 14.806 -11.211 -43.270 1.00 39.62 97 ALA A N 1
ATOM 720 C CA . ALA A 1 97 ? 15.826 -11.350 -42.248 1.00 39.62 97 ALA A CA 1
ATOM 721 C C . ALA A 1 97 ? 15.744 -12.795 -41.735 1.00 39.62 97 ALA A C 1
ATOM 723 O O . ALA A 1 97 ? 14.659 -13.300 -41.436 1.00 39.62 97 ALA A O 1
ATOM 724 N N . ARG A 1 98 ? 16.875 -13.509 -41.713 1.00 45.28 98 ARG A N 1
ATOM 725 C CA . ARG A 1 98 ? 16.924 -14.848 -41.113 1.00 45.28 98 ARG A CA 1
ATOM 726 C C . ARG A 1 98 ? 16.566 -14.693 -39.636 1.00 45.28 98 ARG A C 1
ATOM 728 O O . ARG A 1 98 ? 17.364 -14.132 -38.895 1.00 45.28 98 ARG A O 1
ATOM 735 N N . ARG A 1 99 ? 15.383 -15.175 -39.247 1.00 61.06 99 ARG A N 1
ATOM 736 C CA . ARG A 1 99 ? 14.911 -15.130 -37.860 1.00 61.06 99 ARG A CA 1
ATOM 737 C C . ARG A 1 99 ? 15.874 -15.895 -36.960 1.00 61.06 99 ARG A C 1
ATOM 739 O O . ARG A 1 99 ? 16.231 -17.035 -37.274 1.00 61.06 99 ARG A O 1
ATOM 746 N N . SER A 1 100 ? 16.273 -15.293 -35.847 1.00 71.12 100 SER A N 1
ATOM 747 C CA . SER A 1 100 ? 16.948 -16.034 -34.783 1.00 71.12 100 SER A CA 1
ATOM 748 C C . SER A 1 100 ? 15.953 -16.987 -34.091 1.00 71.12 100 SER A C 1
ATOM 750 O O . SER A 1 100 ? 14.747 -16.724 -34.091 1.00 71.12 100 SER A O 1
ATOM 752 N N . PRO A 1 101 ? 16.405 -18.104 -33.487 1.00 69.44 101 PRO A N 1
ATOM 753 C CA . PRO A 1 101 ? 15.517 -18.996 -32.733 1.00 69.44 101 PRO A CA 1
ATOM 754 C C . PRO A 1 101 ? 14.737 -18.276 -31.623 1.00 69.44 101 PRO A C 1
ATOM 756 O O . PRO A 1 101 ? 13.590 -18.622 -31.351 1.00 69.44 101 PRO A O 1
ATOM 759 N N . LEU A 1 102 ? 15.342 -17.243 -31.027 1.00 78.75 102 LEU A N 1
ATOM 760 C CA . LEU A 1 102 ? 14.720 -16.421 -29.994 1.00 78.75 102 LEU A CA 1
ATOM 761 C C . LEU A 1 102 ? 13.626 -15.509 -30.571 1.00 78.75 102 LEU A C 1
ATOM 763 O O . LEU A 1 102 ? 12.539 -15.441 -30.009 1.00 78.75 102 LEU A O 1
ATOM 767 N N . GLU A 1 103 ? 13.861 -14.881 -31.729 1.00 80.50 103 GLU A N 1
ATOM 768 C CA . GLU A 1 103 ? 12.838 -14.103 -32.451 1.00 80.50 103 GLU A CA 1
ATOM 769 C C . GLU A 1 103 ? 11.659 -14.972 -32.893 1.00 80.50 103 GLU A C 1
ATOM 771 O O . GLU A 1 103 ? 10.517 -14.529 -32.845 1.00 80.50 103 GLU A O 1
ATOM 776 N N . ALA A 1 104 ? 11.910 -16.216 -33.311 1.00 75.31 104 ALA A N 1
ATOM 777 C CA . ALA A 1 104 ? 10.843 -17.132 -33.702 1.00 75.31 104 ALA A CA 1
ATOM 778 C C . ALA A 1 104 ? 9.941 -17.502 -32.514 1.00 75.31 104 ALA A C 1
ATOM 780 O O . ALA A 1 104 ? 8.719 -17.499 -32.651 1.00 75.31 104 ALA A O 1
ATOM 781 N N . ALA A 1 105 ? 10.536 -17.786 -31.354 1.00 74.31 105 ALA A N 1
ATOM 782 C CA . ALA A 1 105 ? 9.796 -18.152 -30.154 1.00 74.31 105 ALA A CA 1
ATOM 783 C C . ALA A 1 105 ? 9.057 -16.946 -29.537 1.00 74.31 105 ALA A C 1
ATOM 785 O O . ALA A 1 105 ? 7.880 -17.056 -29.206 1.00 74.31 105 ALA A O 1
ATOM 786 N N . LEU A 1 106 ? 9.696 -15.772 -29.471 1.00 84.50 106 LEU A N 1
ATOM 787 C CA . LEU A 1 106 ? 9.046 -14.530 -29.032 1.00 84.50 106 LEU A CA 1
ATOM 788 C C . LEU A 1 106 ? 7.941 -14.083 -29.996 1.00 84.50 106 LEU A C 1
ATOM 790 O O . LEU A 1 106 ? 6.885 -13.642 -29.554 1.00 84.50 106 LEU A O 1
ATOM 794 N N . GLY A 1 107 ? 8.146 -14.250 -31.304 1.00 81.62 107 GLY A N 1
ATOM 795 C CA . GLY A 1 107 ? 7.141 -13.929 -32.315 1.00 81.62 107 GLY A CA 1
ATOM 796 C C . GLY A 1 107 ? 5.879 -14.784 -32.185 1.00 81.62 107 GLY A C 1
ATOM 797 O O . GLY A 1 107 ? 4.797 -14.302 -32.501 1.00 81.62 107 GLY A O 1
ATOM 798 N N . GLY A 1 108 ? 6.002 -16.016 -31.676 1.00 70.06 108 GLY A N 1
ATOM 799 C CA . GLY A 1 108 ? 4.860 -16.861 -31.320 1.00 70.06 108 GLY A CA 1
ATOM 800 C C . GLY A 1 108 ? 4.053 -16.299 -30.149 1.00 70.06 108 GLY A C 1
ATOM 801 O O . GLY A 1 108 ? 2.836 -16.200 -30.253 1.00 70.06 108 GLY A O 1
ATOM 802 N N . LEU A 1 109 ? 4.725 -15.846 -29.084 1.00 83.75 109 LEU A N 1
ATOM 803 C CA . LEU A 1 109 ? 4.058 -15.218 -27.935 1.00 83.75 109 LEU A CA 1
ATOM 804 C C . LEU A 1 109 ? 3.351 -13.911 -28.324 1.00 83.75 109 LEU A C 1
ATOM 806 O O . LEU A 1 109 ? 2.234 -13.650 -27.884 1.00 83.75 109 LEU A O 1
ATOM 810 N N . TRP A 1 110 ? 3.973 -13.098 -29.187 1.00 85.06 110 TRP A N 1
ATOM 811 C CA . TRP A 1 110 ? 3.345 -11.875 -29.703 1.00 85.06 110 TRP A CA 1
ATOM 812 C C . TRP A 1 110 ? 2.122 -12.185 -30.563 1.00 85.06 110 TRP A C 1
ATOM 814 O O . TRP A 1 110 ? 1.100 -11.522 -30.421 1.00 85.06 110 TRP A O 1
ATOM 824 N N . ALA A 1 111 ? 2.224 -13.181 -31.445 1.00 70.94 111 ALA A N 1
ATOM 825 C CA . ALA A 1 111 ? 1.120 -13.624 -32.287 1.00 70.94 111 ALA A CA 1
ATOM 826 C C . ALA A 1 111 ? -0.076 -14.102 -31.446 1.00 70.94 111 ALA A C 1
ATOM 828 O O . ALA A 1 111 ? -1.207 -13.718 -31.725 1.00 70.94 111 ALA A O 1
ATOM 829 N N . GLU A 1 112 ? 0.175 -14.863 -30.379 1.00 65.19 112 GLU A N 1
ATOM 830 C CA . GLU A 1 112 ? -0.860 -15.318 -29.446 1.00 65.19 112 GLU A CA 1
ATOM 831 C C . GLU A 1 112 ? -1.474 -14.159 -28.647 1.00 65.19 112 GLU A C 1
ATOM 833 O O . GLU A 1 112 ? -2.693 -14.028 -28.595 1.00 65.19 112 GLU A O 1
ATOM 838 N N . THR A 1 113 ? -0.642 -13.277 -28.086 1.00 78.06 113 THR A N 1
ATOM 839 C CA . THR A 1 113 ? -1.104 -12.156 -27.246 1.00 78.06 113 THR A CA 1
ATOM 840 C C . THR A 1 113 ? -1.874 -11.096 -28.040 1.00 78.06 113 THR A C 1
ATOM 842 O O . THR A 1 113 ? -2.781 -10.459 -27.514 1.00 78.06 113 THR A O 1
ATOM 845 N N . LEU A 1 114 ? -1.508 -10.875 -29.305 1.00 68.81 114 LEU A N 1
ATOM 846 C CA . LEU A 1 114 ? -2.129 -9.862 -30.166 1.00 68.81 114 LEU A CA 1
ATOM 847 C C . LEU A 1 114 ? -3.175 -10.444 -31.129 1.00 68.81 114 LEU A C 1
ATOM 849 O O . LEU A 1 114 ? -3.704 -9.704 -31.956 1.00 68.81 114 LEU A O 1
ATOM 853 N N . GLU A 1 115 ? -3.458 -11.748 -31.041 1.00 66.25 115 GLU A N 1
ATOM 854 C CA . GLU A 1 115 ? -4.356 -12.483 -31.945 1.00 66.25 115 GLU A CA 1
ATOM 855 C C . GLU A 1 115 ? -3.994 -12.311 -33.439 1.00 66.25 115 GLU A C 1
ATOM 857 O O . GLU A 1 115 ? -4.851 -12.139 -34.309 1.00 66.25 115 GLU A O 1
ATOM 862 N N . LEU A 1 116 ? -2.696 -12.353 -33.755 1.00 63.56 116 LEU A N 1
ATOM 863 C CA . LEU A 1 116 ? -2.159 -12.201 -35.110 1.00 63.56 116 LEU A CA 1
ATOM 864 C C . LEU A 1 116 ? -1.667 -13.537 -35.666 1.00 63.56 116 LEU A C 1
ATOM 866 O O . LEU A 1 116 ? -1.117 -14.364 -34.952 1.00 63.56 116 LEU A O 1
ATOM 870 N N . GLU A 1 117 ? -1.786 -13.732 -36.980 1.00 54.81 117 GLU A N 1
ATOM 871 C CA . GLU A 1 117 ? -1.296 -14.957 -37.630 1.00 54.81 117 GLU A CA 1
ATOM 872 C C . GLU A 1 117 ? 0.241 -15.040 -37.621 1.00 54.81 117 GLU A C 1
ATOM 874 O O . GLU A 1 117 ? 0.824 -16.124 -37.546 1.00 54.81 117 GLU A O 1
ATOM 879 N N . ARG A 1 118 ? 0.920 -13.888 -37.711 1.00 64.00 118 ARG A N 1
ATOM 880 C CA . ARG A 1 118 ? 2.380 -13.817 -37.778 1.00 64.00 118 ARG A CA 1
ATOM 881 C C . ARG A 1 118 ? 2.903 -12.434 -37.394 1.00 64.00 118 ARG A C 1
ATOM 883 O O . ARG A 1 118 ? 2.328 -11.429 -37.793 1.00 64.00 118 ARG A O 1
ATOM 890 N N . VAL A 1 119 ? 4.042 -12.422 -36.700 1.00 72.88 119 VAL A N 1
ATOM 891 C CA . VAL A 1 119 ? 4.819 -11.222 -36.346 1.00 72.88 119 VAL A CA 1
ATOM 892 C C . VAL A 1 119 ? 6.220 -11.332 -36.953 1.00 72.88 119 VAL A C 1
ATOM 894 O O . VAL A 1 119 ? 6.835 -12.405 -36.909 1.00 72.88 119 VAL A O 1
ATOM 897 N N . GLU A 1 120 ? 6.706 -10.268 -37.584 1.00 74.88 120 GLU A N 1
ATOM 898 C CA . GLU A 1 120 ? 8.043 -10.125 -38.167 1.00 74.88 120 GLU A CA 1
ATOM 899 C C . GLU A 1 120 ? 9.021 -9.408 -37.211 1.00 74.88 120 GLU A C 1
ATOM 901 O O . GLU A 1 120 ? 8.593 -8.667 -36.332 1.00 74.88 120 GLU A O 1
ATOM 906 N N . PRO A 1 121 ? 10.350 -9.604 -37.348 1.00 68.38 121 PRO A N 1
ATOM 907 C CA . PRO A 1 121 ? 11.338 -9.044 -36.416 1.00 68.38 121 PRO A CA 1
ATOM 908 C C . PRO A 1 121 ? 11.285 -7.517 -36.249 1.00 68.38 121 PRO A C 1
ATOM 910 O O . PRO A 1 121 ? 11.547 -7.010 -35.162 1.00 68.38 121 PRO A O 1
ATOM 913 N N . ASP A 1 122 ? 10.933 -6.786 -37.304 1.00 66.69 122 ASP A N 1
ATOM 914 C CA . ASP A 1 122 ? 10.865 -5.321 -37.278 1.00 66.69 122 ASP A CA 1
ATOM 915 C C . ASP A 1 122 ? 9.471 -4.793 -36.887 1.00 66.69 122 ASP A C 1
ATOM 917 O O . ASP A 1 122 ? 9.270 -3.578 -36.842 1.00 66.69 122 ASP A O 1
ATOM 921 N N . ASP A 1 123 ? 8.511 -5.680 -36.600 1.00 59.41 123 ASP A N 1
ATOM 922 C CA . ASP A 1 123 ? 7.165 -5.274 -36.208 1.00 59.41 123 ASP A CA 1
ATOM 923 C C . ASP A 1 123 ? 7.161 -4.680 -34.801 1.00 59.41 123 ASP A C 1
ATOM 925 O O . ASP A 1 123 ? 7.767 -5.228 -33.876 1.00 59.41 123 ASP A O 1
ATOM 929 N N . ASP A 1 124 ? 6.445 -3.565 -34.649 1.00 75.25 124 ASP A N 1
ATOM 930 C CA . ASP A 1 124 ? 6.314 -2.829 -33.397 1.00 75.25 124 ASP A CA 1
ATOM 931 C C . ASP A 1 124 ? 5.031 -3.222 -32.646 1.00 75.25 124 ASP A C 1
ATOM 933 O O . ASP A 1 124 ? 3.931 -3.187 -33.204 1.00 75.25 124 ASP A O 1
ATOM 937 N N . PHE A 1 125 ? 5.171 -3.572 -31.366 1.00 70.94 125 PHE A N 1
ATOM 938 C CA . PHE A 1 125 ? 4.116 -4.104 -30.503 1.00 70.94 125 PHE A CA 1
ATOM 939 C C . PHE A 1 125 ? 2.892 -3.184 -30.418 1.00 70.94 125 PHE A C 1
ATOM 941 O O . PHE A 1 125 ? 1.751 -3.640 -30.498 1.00 70.94 125 PHE A O 1
ATOM 948 N N . PHE A 1 126 ? 3.113 -1.873 -30.301 1.00 67.56 126 PHE A N 1
ATOM 949 C CA . PHE A 1 126 ? 2.033 -0.894 -30.156 1.00 67.56 126 PHE A CA 1
ATOM 950 C C . PHE A 1 126 ? 1.446 -0.493 -31.509 1.00 67.56 126 PHE A C 1
ATOM 952 O O . PHE A 1 126 ? 0.270 -0.129 -31.598 1.00 67.56 126 PHE A O 1
ATOM 959 N N . VAL A 1 127 ? 2.238 -0.580 -32.583 1.00 60.59 127 VAL A N 1
ATOM 960 C CA . VAL A 1 127 ? 1.734 -0.427 -33.957 1.00 60.59 127 VAL A CA 1
ATOM 961 C C . VAL A 1 127 ? 0.808 -1.588 -34.323 1.00 60.59 127 VAL A C 1
ATOM 963 O O . VAL A 1 127 ? -0.225 -1.356 -34.953 1.00 60.59 127 VAL A O 1
ATOM 966 N N . LEU A 1 128 ? 1.127 -2.802 -33.865 1.00 56.56 128 LEU A N 1
ATOM 967 C CA . LEU A 1 128 ? 0.326 -4.013 -34.058 1.00 56.56 128 LEU A CA 1
ATOM 968 C C . LEU A 1 128 ? -0.943 -4.087 -33.189 1.00 56.56 128 LEU A C 1
ATOM 970 O O . LEU A 1 128 ? -1.735 -5.009 -33.355 1.00 56.56 128 LEU A O 1
ATOM 974 N N . GLY A 1 129 ? -1.189 -3.098 -32.323 1.00 52.31 129 GLY A N 1
ATOM 975 C CA . GLY A 1 129 ? -2.410 -3.008 -31.515 1.00 52.31 129 GLY A CA 1
ATOM 976 C C . GLY A 1 129 ? -2.253 -3.431 -30.056 1.00 52.31 129 GLY A C 1
ATOM 977 O O . GLY A 1 129 ? -3.247 -3.437 -29.334 1.00 52.31 129 GLY A O 1
ATOM 978 N N . GLY A 1 130 ? -1.032 -3.725 -29.604 1.00 64.44 130 GLY A N 1
ATOM 979 C CA . GLY A 1 130 ? -0.745 -3.967 -28.197 1.00 64.44 130 GLY A CA 1
ATOM 980 C C . GLY A 1 130 ? -0.993 -2.728 -27.338 1.00 64.44 130 GLY A C 1
ATOM 981 O O . GLY A 1 130 ? -0.656 -1.602 -27.712 1.00 64.44 130 GLY A O 1
ATOM 982 N N . ASP A 1 131 ? -1.582 -2.935 -26.166 1.00 64.00 131 ASP A N 1
ATOM 983 C CA . ASP A 1 131 ? -1.747 -1.919 -25.133 1.00 64.00 131 ASP A CA 1
ATOM 984 C C . ASP A 1 131 ? -0.996 -2.314 -23.852 1.00 64.00 131 ASP A C 1
ATOM 986 O O . ASP A 1 131 ? -0.249 -3.291 -23.814 1.00 64.00 131 ASP A O 1
ATOM 990 N N . SER A 1 132 ? -1.149 -1.530 -22.785 1.00 63.84 132 SER A N 1
ATOM 991 C CA . SER A 1 132 ? -0.461 -1.800 -21.518 1.00 63.84 132 SER A CA 1
ATOM 992 C C . SER A 1 132 ? -0.885 -3.116 -20.857 1.00 63.84 132 SER A C 1
ATOM 994 O O . SER A 1 132 ? -0.117 -3.647 -20.058 1.00 63.84 132 SER A O 1
ATOM 996 N N . LEU A 1 133 ? -2.081 -3.634 -21.159 1.00 68.88 133 LEU A N 1
ATOM 997 C CA . LEU A 1 133 ? -2.537 -4.925 -20.654 1.00 68.88 133 LEU A CA 1
ATOM 998 C C . LEU A 1 133 ? -1.906 -6.058 -21.469 1.00 68.88 133 LEU A C 1
ATOM 1000 O O . LEU A 1 133 ? -1.279 -6.933 -20.880 1.00 68.88 133 LEU A O 1
ATOM 1004 N N . ALA A 1 134 ? -1.949 -5.970 -22.799 1.00 68.75 134 ALA A N 1
ATOM 1005 C CA . ALA A 1 134 ? -1.279 -6.926 -23.679 1.00 68.75 134 ALA A CA 1
ATOM 1006 C C . ALA A 1 134 ? 0.244 -6.962 -23.427 1.00 68.75 134 ALA A C 1
ATOM 1008 O O . ALA A 1 134 ? 0.862 -8.021 -23.443 1.00 68.75 134 ALA A O 1
ATOM 1009 N N . ALA A 1 135 ? 0.871 -5.817 -23.129 1.00 72.06 135 ALA A N 1
ATOM 1010 C CA . ALA A 1 135 ? 2.289 -5.747 -22.761 1.00 72.06 135 ALA A CA 1
ATOM 1011 C C . ALA A 1 135 ? 2.583 -6.450 -21.422 1.00 72.06 135 ALA A C 1
ATOM 1013 O O . ALA A 1 135 ? 3.636 -7.069 -21.248 1.00 72.06 135 ALA A O 1
ATOM 1014 N N . LEU A 1 136 ? 1.656 -6.370 -20.463 1.00 74.44 136 LEU A N 1
ATOM 1015 C CA . LEU A 1 136 ? 1.774 -7.060 -19.180 1.00 74.44 136 LEU A CA 1
ATOM 1016 C C . LEU A 1 136 ? 1.617 -8.579 -19.346 1.00 74.44 136 LEU A C 1
ATOM 1018 O O . LEU A 1 136 ? 2.358 -9.345 -18.734 1.00 74.44 136 LEU A O 1
ATOM 1022 N N . GLU A 1 137 ? 0.686 -9.012 -20.194 1.00 76.38 137 GLU A N 1
ATOM 1023 C CA . GLU A 1 137 ? 0.462 -10.424 -20.522 1.00 76.38 137 GLU A CA 1
ATOM 1024 C C . GLU A 1 137 ? 1.662 -11.015 -21.270 1.00 76.38 137 GLU A C 1
ATOM 1026 O O . GLU A 1 137 ? 2.207 -12.044 -20.865 1.00 76.38 137 GLU A O 1
ATOM 1031 N N . LEU A 1 138 ? 2.158 -10.303 -22.281 1.00 81.00 138 LEU A N 1
ATOM 1032 C CA . LEU A 1 138 ? 3.320 -10.712 -23.056 1.00 81.00 138 LEU A CA 1
ATOM 1033 C C . LEU A 1 138 ? 4.582 -10.839 -22.186 1.00 81.00 138 LEU A C 1
ATOM 1035 O O . LEU A 1 138 ? 5.308 -11.825 -22.289 1.00 81.00 138 LEU A O 1
ATOM 1039 N N . THR A 1 139 ? 4.859 -9.879 -21.297 1.00 80.44 139 THR A N 1
ATOM 1040 C CA . THR A 1 139 ? 6.042 -9.961 -20.411 1.00 80.44 139 THR A CA 1
ATOM 1041 C C . THR A 1 139 ? 5.936 -11.098 -19.398 1.00 80.44 139 THR A C 1
ATOM 1043 O O . THR A 1 139 ? 6.952 -11.711 -19.060 1.00 80.44 139 THR A O 1
ATOM 1046 N N . ALA A 1 140 ? 4.722 -11.446 -18.960 1.00 76.00 140 ALA A N 1
ATOM 1047 C CA . ALA A 1 140 ? 4.492 -12.616 -18.122 1.00 76.00 140 ALA A CA 1
ATOM 1048 C C . ALA A 1 140 ? 4.805 -13.929 -18.864 1.00 76.00 140 ALA A C 1
ATOM 1050 O O . ALA A 1 140 ? 5.500 -14.781 -18.303 1.00 76.00 140 ALA A O 1
ATOM 1051 N N . GLN A 1 141 ? 4.376 -14.063 -20.124 1.00 77.12 141 GLN A N 1
ATOM 1052 C CA . GLN A 1 141 ? 4.677 -15.230 -20.965 1.00 77.12 141 GLN A CA 1
ATOM 1053 C C . GLN A 1 141 ? 6.172 -15.334 -21.308 1.00 77.12 141 GLN A C 1
ATOM 1055 O O . GLN A 1 141 ? 6.752 -16.419 -21.267 1.00 77.12 141 GLN A O 1
ATOM 1060 N N . VAL A 1 142 ? 6.839 -14.205 -21.583 1.00 78.06 142 VAL A N 1
ATOM 1061 C CA . VAL A 1 142 ? 8.296 -14.164 -21.808 1.00 78.06 142 VAL A CA 1
ATOM 1062 C C . VAL A 1 142 ? 9.053 -14.646 -20.569 1.00 78.06 142 VAL A C 1
ATOM 1064 O O . VAL A 1 142 ? 10.004 -15.423 -20.685 1.00 78.06 142 VAL A O 1
ATOM 1067 N N . ARG A 1 143 ? 8.608 -14.251 -19.372 1.00 75.31 143 ARG A N 1
ATOM 1068 C CA . ARG A 1 143 ? 9.187 -14.736 -18.115 1.00 75.31 143 ARG A CA 1
ATOM 1069 C C . ARG A 1 143 ? 9.006 -16.239 -17.942 1.00 75.31 143 ARG A C 1
ATOM 1071 O O . ARG A 1 143 ? 9.934 -16.905 -17.493 1.00 75.31 143 ARG A O 1
ATOM 1078 N N . GLU A 1 144 ? 7.838 -16.767 -18.283 1.00 65.56 144 GLU A N 1
ATOM 1079 C CA . GLU A 1 144 ? 7.540 -18.196 -18.179 1.00 65.56 144 GLU A CA 1
ATOM 1080 C C . GLU A 1 144 ? 8.391 -19.037 -19.139 1.00 65.56 144 GLU A C 1
ATOM 1082 O O . GLU A 1 144 ? 8.989 -20.028 -18.723 1.00 65.56 144 GLU A O 1
ATOM 1087 N N . LEU A 1 145 ? 8.502 -18.612 -20.401 1.00 62.97 145 LEU A N 1
ATOM 1088 C CA . LEU A 1 145 ? 9.178 -19.391 -21.437 1.00 62.97 145 LEU A CA 1
ATOM 1089 C C . LEU A 1 145 ? 10.706 -19.225 -21.424 1.00 62.97 145 LEU A C 1
ATOM 1091 O O . LEU A 1 145 ? 11.431 -20.171 -21.735 1.00 62.97 145 LEU A O 1
ATOM 1095 N N . PHE A 1 146 ? 11.211 -18.042 -21.061 1.00 72.81 146 PHE A N 1
ATOM 1096 C CA . PHE A 1 146 ? 12.638 -17.708 -21.167 1.00 72.81 146 PHE A CA 1
ATOM 1097 C C . PHE A 1 146 ? 13.329 -17.443 -19.827 1.00 72.81 146 PHE A C 1
ATOM 1099 O O . PHE A 1 146 ? 14.552 -17.288 -19.813 1.00 72.81 146 PHE A O 1
ATOM 1106 N N . GLY A 1 147 ? 12.584 -17.390 -18.715 1.00 64.62 147 GLY A N 1
ATOM 1107 C CA . GLY A 1 147 ? 13.126 -17.117 -17.380 1.00 64.62 147 GLY A CA 1
ATOM 1108 C C . GLY A 1 147 ? 13.637 -15.685 -17.191 1.00 64.62 147 GLY A C 1
ATOM 1109 O O . GLY A 1 147 ? 14.380 -15.427 -16.247 1.00 64.62 147 GLY A O 1
ATOM 1110 N N . VAL A 1 148 ? 13.269 -14.767 -18.091 1.00 73.44 148 VAL A N 1
ATOM 1111 C CA . VAL A 1 148 ? 13.721 -13.369 -18.109 1.00 73.44 148 VAL A CA 1
ATOM 1112 C C . VAL A 1 148 ? 12.579 -12.445 -17.715 1.00 73.44 148 VAL A C 1
ATOM 1114 O O . VAL A 1 148 ? 11.497 -12.505 -18.292 1.00 73.44 148 VAL A O 1
ATOM 1117 N N . GLU A 1 149 ? 12.825 -11.562 -16.751 1.00 70.31 149 GLU A N 1
ATOM 1118 C CA . GLU A 1 149 ? 11.846 -10.569 -16.314 1.00 70.31 149 GLU A CA 1
ATOM 1119 C C . GLU A 1 149 ? 12.067 -9.248 -17.059 1.00 70.31 149 GLU A C 1
ATOM 1121 O O . GLU A 1 149 ? 13.096 -8.594 -16.896 1.00 70.31 149 GLU A O 1
ATOM 1126 N N . LEU A 1 150 ? 11.093 -8.867 -17.888 1.00 70.62 150 LEU A N 1
ATOM 1127 C CA . LEU A 1 150 ? 11.082 -7.599 -18.610 1.00 70.62 150 LEU A CA 1
ATOM 1128 C C . LEU A 1 150 ? 9.978 -6.701 -18.035 1.00 70.62 150 LEU A C 1
ATOM 1130 O O . LEU A 1 150 ? 8.811 -7.089 -18.083 1.00 70.62 150 LEU A O 1
ATOM 1134 N N . PRO A 1 151 ? 10.298 -5.513 -17.497 1.00 62.16 151 PRO A N 1
ATOM 1135 C CA . PRO A 1 151 ? 9.297 -4.510 -17.146 1.00 62.16 151 PRO A CA 1
ATOM 1136 C C . PRO A 1 151 ? 8.452 -4.123 -18.368 1.00 62.16 151 PRO A C 1
ATOM 1138 O O . PRO A 1 151 ? 8.985 -3.921 -19.460 1.00 62.16 151 PRO A O 1
ATOM 1141 N N . ALA A 1 152 ? 7.135 -3.987 -18.200 1.00 58.47 152 ALA A N 1
ATOM 1142 C CA . ALA A 1 152 ? 6.236 -3.600 -19.293 1.00 58.47 152 ALA A CA 1
ATOM 1143 C C . ALA A 1 152 ? 6.545 -2.182 -19.818 1.00 58.47 152 ALA A C 1
ATOM 1145 O O . ALA A 1 152 ? 6.291 -1.861 -20.977 1.00 58.47 152 ALA A O 1
ATOM 1146 N N . GLU A 1 153 ? 7.152 -1.342 -18.981 1.00 56.16 153 GLU A N 1
ATOM 1147 C CA . GLU A 1 153 ? 7.650 -0.017 -19.339 1.00 56.16 153 GLU A CA 1
ATOM 1148 C C . GLU A 1 153 ? 8.858 -0.092 -20.292 1.00 56.16 153 GLU A C 1
ATOM 1150 O O . GLU A 1 153 ? 8.984 0.737 -21.188 1.00 56.16 153 GLU A O 1
ATOM 1155 N N . LEU A 1 154 ? 9.694 -1.133 -20.177 1.00 53.97 154 LEU A N 1
ATOM 1156 C CA . LEU A 1 154 ? 10.840 -1.379 -21.068 1.00 53.97 154 LEU A CA 1
ATOM 1157 C C . LEU A 1 154 ? 10.391 -1.780 -22.481 1.00 53.97 154 LEU A C 1
ATOM 1159 O O . LEU A 1 154 ? 11.016 -1.397 -23.473 1.00 53.97 154 LEU A O 1
ATOM 1163 N N . LEU A 1 155 ? 9.253 -2.472 -22.576 1.00 55.69 155 LEU A N 1
ATOM 1164 C CA . LEU A 1 155 ? 8.549 -2.718 -23.834 1.00 55.69 155 LEU A CA 1
ATOM 1165 C C . LEU A 1 155 ? 8.098 -1.417 -24.511 1.00 55.69 155 LEU A C 1
ATOM 1167 O O . LEU A 1 155 ? 8.158 -1.323 -25.732 1.00 55.69 155 LEU A O 1
ATOM 1171 N N . ALA A 1 156 ? 7.673 -0.420 -23.726 1.00 48.62 156 ALA A N 1
ATOM 1172 C CA . ALA A 1 156 ? 7.138 0.856 -24.205 1.00 48.62 156 ALA A CA 1
ATOM 1173 C C . ALA A 1 156 ? 8.202 1.904 -24.576 1.00 48.62 156 ALA A C 1
ATOM 1175 O O . ALA A 1 156 ? 7.889 2.836 -25.320 1.00 48.62 156 ALA A O 1
ATOM 1176 N N . GLU A 1 157 ? 9.432 1.772 -24.070 1.00 51.59 157 GLU A N 1
ATOM 1177 C CA . GLU A 1 157 ? 10.482 2.788 -24.233 1.00 51.59 157 GLU A CA 1
ATOM 1178 C C . GLU A 1 157 ? 11.705 2.316 -25.045 1.00 51.59 157 GLU A C 1
ATOM 1180 O O . GLU A 1 157 ? 12.237 3.113 -25.817 1.00 51.59 157 GLU A O 1
ATOM 1185 N N . GLU A 1 158 ? 12.132 1.048 -24.941 1.00 50.84 158 GLU A N 1
ATOM 1186 C CA . GLU A 1 158 ? 13.415 0.584 -25.517 1.00 50.84 158 GLU A CA 1
ATOM 1187 C C . GLU A 1 158 ? 13.300 -0.644 -26.441 1.00 50.84 158 GLU A C 1
ATOM 1189 O O . GLU A 1 158 ? 14.124 -0.823 -27.342 1.00 50.84 158 GLU A O 1
ATOM 1194 N N . ALA A 1 159 ? 12.276 -1.483 -26.258 1.00 55.91 159 ALA A N 1
ATOM 1195 C CA . ALA A 1 159 ? 12.115 -2.760 -26.960 1.00 55.91 159 ALA A CA 1
ATOM 1196 C C . ALA A 1 159 ? 10.766 -2.873 -27.687 1.00 55.91 159 ALA A C 1
ATOM 1198 O O . ALA A 1 159 ? 10.107 -3.911 -27.629 1.00 55.91 159 ALA A O 1
ATOM 1199 N N . THR A 1 160 ? 10.355 -1.809 -28.381 1.00 66.94 160 THR A N 1
ATOM 1200 C CA . THR A 1 160 ? 9.038 -1.767 -29.031 1.00 66.94 160 THR A CA 1
ATOM 1201 C C . THR A 1 160 ? 8.919 -2.726 -30.216 1.00 66.94 160 THR A C 1
ATOM 1203 O O . THR A 1 160 ? 7.802 -3.085 -30.565 1.00 66.94 160 THR A O 1
ATOM 1206 N N . THR A 1 161 ? 10.034 -3.180 -30.808 1.00 79.50 161 THR A N 1
ATOM 1207 C CA . THR A 1 161 ? 10.063 -4.160 -31.910 1.00 79.50 161 THR A CA 1
ATOM 1208 C C . THR A 1 161 ? 10.407 -5.573 -31.446 1.00 79.50 161 THR A C 1
ATOM 1210 O O . THR A 1 161 ? 11.139 -5.746 -30.467 1.00 79.50 161 THR A O 1
ATOM 1213 N N . LEU A 1 162 ? 9.958 -6.600 -32.177 1.00 79.44 162 LEU A N 1
ATOM 1214 C CA . LEU A 1 162 ? 10.253 -8.005 -31.858 1.00 79.44 162 LEU A CA 1
ATOM 1215 C C . LEU A 1 162 ? 11.772 -8.282 -31.779 1.00 79.44 162 LEU A C 1
ATOM 1217 O O . LEU A 1 162 ? 12.242 -8.949 -30.857 1.00 79.44 162 LEU A O 1
ATOM 1221 N N . ALA A 1 163 ? 12.565 -7.717 -32.692 1.00 74.00 163 ALA A N 1
ATOM 1222 C CA . ALA A 1 163 ? 14.028 -7.790 -32.681 1.00 74.00 163 ALA A CA 1
ATOM 1223 C C . ALA A 1 163 ? 14.656 -6.976 -31.535 1.00 74.00 163 ALA A C 1
ATOM 1225 O O . ALA A 1 163 ? 15.723 -7.325 -31.021 1.00 74.00 163 ALA A O 1
ATOM 1226 N N . GLY A 1 164 ? 14.018 -5.876 -31.122 1.00 74.50 164 GLY A N 1
ATOM 1227 C CA . GLY A 1 164 ? 14.378 -5.130 -29.915 1.00 74.50 164 GLY A CA 1
ATOM 1228 C C . GLY A 1 164 ? 14.204 -5.983 -28.660 1.00 74.50 164 GLY A C 1
ATOM 1229 O O . GLY A 1 164 ? 15.153 -6.147 -27.891 1.00 74.50 164 GLY A O 1
ATOM 1230 N N . MET A 1 165 ? 13.040 -6.620 -28.514 1.00 81.31 165 MET A N 1
ATOM 1231 C CA . MET A 1 165 ? 12.757 -7.535 -27.409 1.00 81.31 165 MET A CA 1
ATOM 1232 C C . MET A 1 165 ? 13.701 -8.740 -27.413 1.00 81.31 165 MET A C 1
ATOM 1234 O O . MET A 1 165 ? 14.250 -9.082 -26.368 1.00 81.31 165 MET A O 1
ATOM 1238 N N . ALA A 1 166 ? 13.951 -9.364 -28.566 1.00 81.12 166 ALA A N 1
ATOM 1239 C CA . ALA A 1 166 ? 14.849 -10.513 -28.652 1.00 81.12 166 ALA A CA 1
ATOM 1240 C C . ALA A 1 166 ? 16.274 -10.179 -28.187 1.00 81.12 166 ALA A C 1
ATOM 1242 O O . ALA A 1 166 ? 16.886 -10.963 -27.463 1.00 81.12 166 ALA A O 1
ATOM 1243 N N . ARG A 1 167 ? 16.794 -8.994 -28.534 1.00 78.00 167 ARG A N 1
ATOM 1244 C CA . ARG A 1 167 ? 18.099 -8.527 -28.037 1.00 78.00 167 ARG A CA 1
ATOM 1245 C C . ARG A 1 167 ? 18.103 -8.327 -26.525 1.00 78.00 167 ARG A C 1
ATOM 1247 O O . ARG A 1 167 ? 19.070 -8.718 -25.874 1.00 78.00 167 ARG A O 1
ATOM 1254 N N . LEU A 1 168 ? 17.031 -7.764 -25.973 1.00 78.44 168 LEU A N 1
ATOM 1255 C CA . LEU A 1 168 ? 16.897 -7.542 -24.537 1.00 78.44 168 LEU A CA 1
ATOM 1256 C C . LEU A 1 168 ? 16.846 -8.874 -23.772 1.00 78.44 168 LEU A C 1
ATOM 1258 O O . LEU A 1 168 ? 17.636 -9.082 -22.851 1.00 78.44 168 LEU A O 1
ATOM 1262 N N . VAL A 1 169 ? 16.019 -9.822 -24.224 1.00 81.06 169 VAL A N 1
ATOM 1263 C CA . VAL A 1 169 ? 15.944 -11.175 -23.648 1.00 81.06 169 VAL A CA 1
ATOM 1264 C C . VAL A 1 169 ? 17.293 -11.886 -23.741 1.00 81.06 169 VAL A C 1
ATOM 1266 O O . VAL A 1 169 ? 17.761 -12.430 -22.744 1.00 81.06 169 VAL A O 1
ATOM 1269 N N . ALA A 1 170 ? 17.967 -11.830 -24.893 1.00 77.06 170 ALA A N 1
ATOM 1270 C CA . ALA A 1 170 ? 19.292 -12.425 -25.054 1.00 77.06 170 ALA A CA 1
ATOM 1271 C C . ALA A 1 170 ? 20.329 -11.809 -24.099 1.00 77.06 170 ALA A C 1
ATOM 1273 O O . ALA A 1 170 ? 21.171 -12.525 -23.560 1.00 77.06 170 ALA A O 1
ATOM 1274 N N . SER A 1 171 ? 20.268 -10.493 -23.868 1.00 71.75 171 SER A N 1
ATOM 1275 C CA . SER A 1 171 ? 21.189 -9.797 -22.964 1.00 71.75 171 SER A CA 1
ATOM 1276 C C . SER A 1 171 ? 20.986 -10.191 -21.498 1.00 71.75 171 SER A C 1
ATOM 1278 O O . SER A 1 171 ? 21.965 -10.391 -20.779 1.00 71.75 171 SER A O 1
ATOM 1280 N N . GLU A 1 172 ? 19.737 -10.402 -21.079 1.00 72.88 172 GLU A N 1
ATOM 1281 C CA . GLU A 1 172 ? 19.413 -10.878 -19.733 1.00 72.88 172 GLU A CA 1
ATOM 1282 C C . GLU A 1 172 ? 19.730 -12.371 -19.558 1.00 72.88 172 GLU A C 1
ATOM 1284 O O . GLU A 1 172 ? 20.205 -12.772 -18.499 1.00 72.88 172 GLU A O 1
ATOM 1289 N N . GLN A 1 173 ? 19.588 -13.194 -20.604 1.00 73.88 173 GLN A N 1
ATOM 1290 C CA . GLN A 1 173 ? 20.027 -14.599 -20.578 1.00 73.88 173 GLN A CA 1
ATOM 1291 C C . GLN A 1 173 ? 21.556 -14.754 -20.570 1.00 73.88 173 GLN A C 1
ATOM 1293 O O . GLN A 1 173 ? 22.076 -15.736 -20.040 1.00 73.88 173 GLN A O 1
ATOM 1298 N N . ALA A 1 174 ? 22.289 -13.799 -21.153 1.00 56.84 174 ALA A N 1
ATOM 1299 C CA . ALA A 1 174 ? 23.751 -13.791 -21.182 1.00 56.84 174 ALA A CA 1
ATOM 1300 C C . ALA A 1 174 ? 24.388 -13.250 -19.887 1.00 56.84 174 ALA A C 1
ATOM 1302 O O . ALA A 1 174 ? 25.602 -13.384 -19.696 1.00 56.84 174 ALA A O 1
ATOM 1303 N N . ARG A 1 175 ? 23.601 -12.656 -18.978 1.00 50.53 175 ARG A N 1
ATOM 1304 C CA . ARG A 1 175 ? 24.077 -12.278 -17.643 1.00 50.53 175 ARG A CA 1
ATOM 1305 C C . ARG A 1 175 ? 24.360 -13.544 -16.821 1.00 50.53 175 ARG A C 1
ATOM 1307 O O . ARG A 1 175 ? 23.511 -14.430 -16.757 1.00 50.53 175 ARG A O 1
ATOM 1314 N N . PRO A 1 176 ? 25.533 -13.668 -16.169 1.00 32.75 176 PRO A N 1
ATOM 1315 C CA . PRO A 1 176 ? 25.846 -14.860 -15.394 1.00 32.75 176 PRO A CA 1
ATOM 1316 C C . PRO A 1 176 ? 24.832 -15.047 -14.262 1.00 32.75 176 PRO A C 1
ATOM 1318 O O . PRO A 1 176 ? 24.699 -14.192 -13.385 1.00 32.75 176 PRO A O 1
ATOM 1321 N N . ALA A 1 177 ? 24.150 -16.191 -14.264 1.00 34.66 177 ALA A N 1
ATOM 1322 C CA . ALA A 1 177 ? 23.263 -16.601 -13.188 1.00 34.66 177 ALA A CA 1
ATOM 1323 C C . ALA A 1 177 ? 24.039 -16.668 -11.863 1.00 34.66 177 ALA A C 1
ATOM 1325 O O . ALA A 1 177 ? 24.951 -17.487 -11.701 1.00 34.66 177 ALA A O 1
ATOM 1326 N N . HIS A 1 178 ? 23.657 -15.845 -10.885 1.00 29.72 178 HIS A N 1
ATOM 1327 C CA . HIS A 1 178 ? 24.078 -16.051 -9.506 1.00 29.72 178 HIS A CA 1
ATOM 1328 C C . HIS A 1 178 ? 23.433 -17.362 -9.033 1.00 29.72 178 HIS A C 1
ATOM 1330 O O . HIS A 1 178 ? 22.232 -17.430 -8.776 1.00 29.72 178 HIS A O 1
ATOM 1336 N N . ARG A 1 179 ? 24.222 -18.442 -9.016 1.00 29.83 179 ARG A N 1
ATOM 1337 C CA . ARG A 1 179 ? 23.764 -19.780 -8.631 1.00 29.83 179 ARG A CA 1
ATOM 1338 C C . ARG A 1 179 ? 23.164 -19.763 -7.228 1.00 29.83 179 ARG A C 1
ATOM 1340 O O . ARG A 1 179 ? 23.814 -19.347 -6.270 1.00 29.83 179 ARG A O 1
ATOM 1347 N N . ALA A 1 180 ? 21.968 -20.336 -7.131 1.00 35.97 180 ALA A N 1
ATOM 1348 C CA . ALA A 1 180 ? 21.481 -20.989 -5.931 1.00 35.97 180 ALA A CA 1
ATOM 1349 C C . ALA A 1 180 ? 22.565 -21.943 -5.397 1.00 35.97 180 ALA A C 1
ATOM 1351 O O . ALA A 1 180 ? 22.999 -22.864 -6.091 1.00 35.97 180 ALA A O 1
ATOM 1352 N N . GLY A 1 181 ? 23.019 -21.698 -4.172 1.00 25.95 181 GLY A N 1
ATOM 1353 C CA . GLY A 1 181 ? 23.953 -22.546 -3.448 1.00 25.95 181 GLY A CA 1
ATOM 1354 C C . GLY A 1 181 ? 23.574 -22.535 -1.978 1.00 25.95 181 GLY A C 1
ATOM 1355 O O . GLY A 1 181 ? 23.677 -21.505 -1.318 1.00 25.95 181 GLY A O 1
ATOM 1356 N N . GLY A 1 182 ? 23.102 -23.678 -1.481 1.00 32.62 182 GLY A N 1
ATOM 1357 C CA . GLY A 1 182 ? 22.942 -23.903 -0.054 1.00 32.62 182 GLY A CA 1
ATOM 1358 C C . GLY A 1 182 ? 24.294 -23.799 0.648 1.00 32.62 182 GLY A C 1
ATOM 1359 O O . GLY A 1 182 ? 25.263 -24.437 0.243 1.00 32.62 182 GLY A O 1
ATOM 1360 N N . ALA A 1 183 ? 24.338 -23.009 1.715 1.00 25.98 183 ALA A N 1
ATOM 1361 C CA . ALA A 1 183 ? 25.384 -23.056 2.718 1.00 25.98 183 ALA A CA 1
ATOM 1362 C C . ALA A 1 183 ? 24.730 -22.902 4.096 1.00 25.98 183 ALA A C 1
ATOM 1364 O O . ALA A 1 183 ? 23.900 -22.026 4.330 1.00 25.98 183 ALA A O 1
ATOM 1365 N N . THR A 1 184 ? 25.091 -23.834 4.967 1.00 25.56 184 THR A N 1
ATOM 1366 C CA . THR A 1 184 ? 24.772 -23.982 6.389 1.00 25.56 184 THR A CA 1
ATOM 1367 C C . THR A 1 184 ? 24.853 -22.688 7.213 1.00 25.56 184 THR A C 1
ATOM 1369 O O . THR A 1 184 ? 25.572 -21.760 6.841 1.00 25.56 184 THR A O 1
ATOM 1372 N N . PRO A 1 185 ? 24.161 -22.636 8.371 1.00 28.30 185 PRO A N 1
ATOM 1373 C CA . PRO A 1 185 ? 23.991 -21.422 9.159 1.00 28.30 185 PRO A CA 1
ATOM 1374 C C . PRO A 1 185 ? 25.336 -20.946 9.708 1.00 28.30 185 PRO A C 1
ATOM 1376 O O . PRO A 1 185 ? 25.888 -21.520 10.647 1.00 28.30 185 PRO A O 1
ATOM 1379 N N . HIS A 1 186 ? 25.865 -19.866 9.141 1.00 24.22 186 HIS A N 1
ATOM 1380 C CA . HIS A 1 186 ? 26.880 -19.088 9.828 1.00 24.22 186 HIS A CA 1
ATOM 1381 C C . HIS A 1 186 ? 26.200 -18.200 10.862 1.00 24.22 186 HIS A C 1
ATOM 1383 O O . HIS A 1 186 ? 25.455 -17.276 10.541 1.00 24.22 186 HIS A O 1
ATOM 1389 N N . ALA A 1 187 ? 26.463 -18.535 12.124 1.00 30.69 187 ALA A N 1
ATOM 1390 C CA . ALA A 1 187 ? 26.191 -17.700 13.273 1.00 30.69 187 ALA A CA 1
ATOM 1391 C C . ALA A 1 187 ? 26.847 -16.332 13.054 1.00 30.69 187 ALA A C 1
ATOM 1393 O O . ALA A 1 187 ? 28.061 -16.179 13.176 1.00 30.69 187 ALA A O 1
ATOM 1394 N N . VAL A 1 188 ? 26.033 -15.337 12.710 1.00 28.64 188 VAL A N 1
ATOM 1395 C CA . VAL A 1 188 ? 26.465 -13.945 12.739 1.00 28.64 188 VAL A CA 1
ATOM 1396 C C . VAL A 1 188 ? 26.449 -13.506 14.199 1.00 28.64 188 VAL A C 1
ATOM 1398 O O . VAL A 1 188 ? 25.399 -13.438 14.843 1.00 28.64 188 VAL A O 1
ATOM 1401 N N . ASP A 1 189 ? 27.653 -13.265 14.715 1.00 24.92 189 ASP A N 1
ATOM 1402 C CA . ASP A 1 189 ? 27.942 -12.666 16.013 1.00 24.92 189 ASP A CA 1
ATOM 1403 C C . ASP A 1 189 ? 27.042 -11.439 16.252 1.00 24.92 189 ASP A C 1
ATOM 1405 O O . ASP A 1 189 ? 27.041 -10.473 15.484 1.00 24.92 189 ASP A O 1
ATOM 1409 N N . ARG A 1 190 ? 26.263 -11.491 17.340 1.00 30.23 190 ARG A N 1
ATOM 1410 C CA . ARG A 1 190 ? 25.344 -10.446 17.816 1.00 30.23 190 ARG A CA 1
ATOM 1411 C C . ARG A 1 190 ? 26.107 -9.251 18.399 1.00 30.23 190 ARG A C 1
ATOM 1413 O O . ARG A 1 190 ? 25.831 -8.808 19.518 1.00 30.23 190 ARG A O 1
ATOM 1420 N N . ARG A 1 191 ? 27.039 -8.663 17.652 1.00 29.58 191 ARG A N 1
ATOM 1421 C CA . ARG A 1 191 ? 27.627 -7.376 18.032 1.00 29.58 191 ARG A CA 1
ATOM 1422 C C . ARG A 1 191 ? 26.786 -6.240 17.480 1.00 29.58 191 ARG A C 1
ATOM 1424 O O . ARG A 1 191 ? 26.906 -5.834 16.330 1.00 29.58 191 ARG A O 1
ATOM 1431 N N . ARG A 1 192 ? 25.941 -5.724 18.379 1.00 41.34 192 ARG A N 1
ATOM 1432 C CA . ARG A 1 192 ? 25.316 -4.397 18.342 1.00 41.34 192 ARG A CA 1
ATOM 1433 C C . ARG A 1 192 ? 26.214 -3.383 17.620 1.00 41.34 192 ARG A C 1
ATOM 1435 O O . ARG A 1 192 ? 27.170 -2.877 18.203 1.00 41.34 192 ARG A O 1
ATOM 1442 N N . ARG A 1 193 ? 25.850 -3.018 16.394 1.00 27.27 193 ARG A N 1
ATOM 1443 C CA . ARG A 1 193 ? 26.119 -1.679 15.867 1.00 27.27 193 ARG A CA 1
ATOM 1444 C C . ARG A 1 193 ? 24.806 -0.917 15.928 1.00 27.27 193 ARG A C 1
ATOM 1446 O O . ARG A 1 193 ? 23.881 -1.185 15.171 1.00 27.27 193 ARG A O 1
ATOM 1453 N N . ALA A 1 194 ? 24.712 -0.040 16.922 1.00 30.48 194 ALA A N 1
ATOM 1454 C CA . ALA A 1 194 ? 23.631 0.926 17.029 1.00 30.48 194 ALA A CA 1
ATOM 1455 C C . ALA A 1 194 ? 23.690 1.883 15.823 1.00 30.48 194 ALA A C 1
ATOM 1457 O O . ALA A 1 194 ? 24.786 2.355 15.505 1.00 30.48 194 ALA A O 1
ATOM 1458 N N . PRO A 1 195 ? 22.563 2.209 15.171 1.00 32.69 195 PRO A N 1
ATOM 1459 C CA . PRO A 1 195 ? 22.522 3.331 14.249 1.00 32.69 195 PRO A CA 1
ATOM 1460 C C . PRO A 1 195 ? 22.632 4.640 15.040 1.00 32.69 195 PRO A C 1
ATOM 1462 O O . PRO A 1 195 ? 22.084 4.768 16.139 1.00 32.69 195 PRO A O 1
ATOM 1465 N N . LEU A 1 196 ? 23.349 5.609 14.473 1.00 29.05 196 LEU A N 1
ATOM 1466 C CA . LEU A 1 196 ? 23.444 6.984 14.960 1.00 29.05 196 LEU A CA 1
ATOM 1467 C C . LEU A 1 196 ? 22.038 7.556 15.219 1.00 29.05 196 LEU A C 1
ATOM 1469 O O . LEU A 1 196 ? 21.179 7.552 14.340 1.00 29.05 196 LEU A O 1
ATOM 1473 N N . ARG A 1 197 ? 21.808 8.024 16.449 1.00 32.03 197 ARG A N 1
ATOM 1474 C CA . ARG A 1 197 ? 20.524 8.534 16.943 1.00 32.03 197 ARG A CA 1
ATOM 1475 C C . ARG A 1 197 ? 20.501 10.066 16.827 1.00 32.03 197 ARG A C 1
ATOM 1477 O O . ARG A 1 197 ? 21.278 10.704 17.535 1.00 32.03 197 ARG A O 1
ATOM 1484 N N . PRO A 1 198 ? 19.634 10.680 16.003 1.00 31.44 198 PRO A N 1
ATOM 1485 C CA . PRO A 1 198 ? 19.340 12.103 16.137 1.00 31.44 198 PRO A CA 1
ATOM 1486 C C . PRO A 1 198 ? 18.456 12.362 17.383 1.00 31.44 198 PRO A C 1
ATOM 1488 O O . PRO A 1 198 ? 17.722 11.458 17.797 1.00 31.44 198 PRO A O 1
ATOM 1491 N N . PRO A 1 199 ? 18.504 13.558 18.004 1.00 33.00 199 PRO A N 1
ATOM 1492 C CA . PRO A 1 199 ? 17.997 13.781 19.368 1.00 33.00 199 PRO A CA 1
ATOM 1493 C C . PRO A 1 199 ? 16.469 13.781 19.582 1.00 33.00 199 PRO A C 1
ATOM 1495 O O . PRO A 1 199 ? 16.051 13.874 20.729 1.00 33.00 199 PRO A O 1
ATOM 1498 N N . ASP A 1 200 ? 15.632 13.595 18.556 1.00 37.81 200 ASP A N 1
ATOM 1499 C CA . ASP A 1 200 ? 14.166 13.763 18.659 1.00 37.81 200 ASP A CA 1
ATOM 1500 C C . ASP A 1 200 ? 13.393 12.498 18.229 1.00 37.81 200 ASP A C 1
ATOM 1502 O O . ASP A 1 200 ? 12.604 12.506 17.278 1.00 37.81 200 ASP A O 1
ATOM 1506 N N . ALA A 1 201 ? 13.687 11.363 18.872 1.00 34.47 201 ALA A N 1
ATOM 1507 C CA . ALA A 1 201 ? 13.206 10.051 18.439 1.00 34.47 201 ALA A CA 1
ATOM 1508 C C . ALA A 1 201 ? 11.677 9.845 18.631 1.00 34.47 201 ALA A C 1
ATOM 1510 O O . ALA A 1 201 ? 11.154 10.158 19.703 1.00 34.47 201 ALA A O 1
ATOM 1511 N N . PRO A 1 202 ? 10.972 9.260 17.638 1.00 44.78 202 PRO A N 1
ATOM 1512 C CA . PRO A 1 202 ? 9.591 8.785 17.771 1.00 44.78 202 PRO A CA 1
ATOM 1513 C C . PRO A 1 202 ? 9.428 7.785 18.933 1.00 44.78 202 PRO A C 1
ATOM 1515 O O . PRO A 1 202 ? 10.358 7.042 19.249 1.00 44.78 202 PRO A O 1
ATOM 1518 N N . PHE A 1 203 ? 8.253 7.752 19.574 1.00 55.19 203 PHE A N 1
ATOM 1519 C CA . PHE A 1 203 ? 7.949 6.748 20.603 1.00 55.19 203 PHE A CA 1
ATOM 1520 C C . PHE A 1 203 ? 7.793 5.374 19.930 1.00 55.19 203 PHE A C 1
ATOM 1522 O O . PHE A 1 203 ? 7.133 5.266 18.895 1.00 55.19 203 PHE A O 1
ATOM 1529 N N . ALA A 1 204 ? 8.439 4.343 20.477 1.00 60.25 204 ALA A N 1
ATOM 1530 C CA . ALA A 1 204 ? 8.318 2.981 19.964 1.00 60.25 204 ALA A CA 1
ATOM 1531 C C . ALA A 1 204 ? 6.914 2.447 20.293 1.00 60.25 204 ALA A C 1
ATOM 1533 O O . ALA A 1 204 ? 6.545 2.517 21.460 1.00 60.25 204 ALA A O 1
ATOM 1534 N N . PRO A 1 205 ? 6.135 1.940 19.320 1.00 70.62 205 PRO A N 1
ATOM 1535 C CA . PRO A 1 205 ? 4.791 1.430 19.599 1.00 70.62 205 PRO A CA 1
ATOM 1536 C C . PRO A 1 205 ? 4.828 0.274 20.615 1.00 70.62 205 PRO A C 1
ATOM 1538 O O . PRO A 1 205 ? 5.777 -0.520 20.607 1.00 70.62 205 PRO A O 1
ATOM 1541 N N . SER A 1 206 ? 3.802 0.160 21.465 1.00 80.50 206 SER A N 1
ATOM 1542 C CA . SER A 1 206 ? 3.660 -0.957 22.409 1.00 80.50 206 SER A CA 1
ATOM 1543 C C . SER A 1 206 ? 3.029 -2.149 21.695 1.00 80.50 206 SER A C 1
ATOM 1545 O O . SER A 1 206 ? 1.813 -2.346 21.700 1.00 80.50 206 SER A O 1
ATOM 1547 N N . LEU A 1 207 ? 3.869 -2.911 20.995 1.00 84.94 207 LEU A N 1
ATOM 1548 C CA . LEU A 1 207 ? 3.421 -3.993 20.124 1.00 84.94 207 LEU A CA 1
ATOM 1549 C C . LEU A 1 207 ? 3.043 -5.249 20.912 1.00 84.94 207 LEU A C 1
ATOM 1551 O O . LEU A 1 207 ? 3.860 -5.793 21.652 1.00 84.94 207 LEU A O 1
ATOM 1555 N N . ALA A 1 208 ? 1.839 -5.759 20.662 1.00 85.62 208 ALA A N 1
ATOM 1556 C CA . ALA A 1 208 ? 1.368 -7.044 21.163 1.00 85.62 208 ALA A CA 1
ATOM 1557 C C . ALA A 1 208 ? 0.877 -7.931 20.013 1.00 85.62 208 ALA A C 1
ATOM 1559 O O . ALA A 1 208 ? 0.415 -7.446 18.980 1.00 85.62 208 ALA A O 1
ATOM 1560 N N . GLU A 1 209 ? 0.957 -9.248 20.189 1.00 89.56 209 GLU A N 1
ATOM 1561 C CA . GLU A 1 209 ? 0.473 -10.211 19.200 1.00 89.56 209 GLU A CA 1
ATOM 1562 C C . GLU A 1 209 ? -0.931 -10.712 19.555 1.00 89.56 209 GLU A C 1
ATOM 1564 O O . GLU A 1 209 ? -1.243 -11.004 20.711 1.00 89.56 209 GLU A O 1
ATOM 1569 N N . ARG A 1 210 ? -1.778 -10.856 18.537 1.00 86.44 210 ARG A N 1
ATOM 1570 C CA . ARG A 1 210 ? -3.080 -11.520 18.607 1.00 86.44 210 ARG A CA 1
ATOM 1571 C C . ARG A 1 210 ? -3.135 -12.631 17.581 1.00 86.44 210 ARG A C 1
ATOM 1573 O O . ARG A 1 210 ? -2.746 -12.441 16.433 1.00 86.44 210 ARG A O 1
ATOM 1580 N N . TRP A 1 211 ? -3.663 -13.769 18.003 1.00 85.94 211 TRP A N 1
ATOM 1581 C CA . TRP A 1 211 ? -3.678 -14.982 17.203 1.00 85.94 211 TRP A CA 1
ATOM 1582 C C . TRP A 1 211 ? -5.105 -15.477 16.983 1.00 85.94 211 TRP A C 1
ATOM 1584 O O . TRP A 1 211 ? -5.925 -15.464 17.902 1.00 85.94 211 TRP A O 1
ATOM 1594 N N . HIS A 1 212 ? -5.388 -15.941 15.769 1.00 83.19 212 HIS A N 1
ATOM 1595 C CA . HIS A 1 212 ? -6.597 -16.691 15.441 1.00 83.19 212 HIS A CA 1
ATOM 1596 C C . HIS A 1 212 ? -6.244 -17.828 14.480 1.00 83.19 212 HIS A C 1
ATOM 1598 O O . HIS A 1 212 ? -6.037 -17.612 13.285 1.00 83.19 212 HIS A O 1
ATOM 1604 N N . GLY A 1 213 ? -6.137 -19.044 15.016 1.00 84.44 213 GLY A N 1
ATOM 1605 C CA . GLY A 1 213 ? -5.506 -20.144 14.290 1.00 84.44 213 GLY A CA 1
ATOM 1606 C C . GLY A 1 213 ? -4.042 -19.812 13.979 1.00 84.44 213 GLY A C 1
ATOM 1607 O O . GLY A 1 213 ? -3.295 -19.400 14.860 1.00 84.44 213 GLY A O 1
ATOM 1608 N N . ASP A 1 214 ? -3.657 -19.962 12.719 1.00 81.19 214 ASP A N 1
ATOM 1609 C CA . ASP A 1 214 ? -2.350 -19.624 12.140 1.00 81.19 214 ASP A CA 1
ATOM 1610 C C . ASP A 1 214 ? -2.201 -18.141 11.751 1.00 81.19 214 ASP A C 1
ATOM 1612 O O . ASP A 1 214 ? -1.130 -17.743 11.297 1.00 81.19 214 ASP A O 1
ATOM 1616 N N . LEU A 1 215 ? -3.251 -17.322 11.902 1.00 83.38 215 LEU A N 1
ATOM 1617 C CA . LEU A 1 215 ? -3.184 -15.886 11.635 1.00 83.38 215 LEU A CA 1
ATOM 1618 C C . LEU A 1 215 ? -2.647 -15.124 12.834 1.00 83.38 215 LEU A C 1
ATOM 1620 O O . LEU A 1 215 ? -3.280 -15.097 13.892 1.00 83.38 215 LEU A O 1
ATOM 1624 N N . ARG A 1 216 ? -1.532 -14.426 12.611 1.00 86.25 216 ARG A N 1
ATOM 1625 C CA . ARG A 1 216 ? -0.974 -13.439 13.526 1.00 86.25 216 ARG A CA 1
ATOM 1626 C C . ARG A 1 216 ? -1.341 -12.024 13.093 1.00 86.25 216 ARG A C 1
ATOM 1628 O O . ARG A 1 216 ? -1.085 -11.606 11.965 1.00 86.25 216 ARG A O 1
ATOM 1635 N N . LEU A 1 217 ? -1.883 -11.260 14.031 1.00 87.94 217 LEU A N 1
ATOM 1636 C CA . LEU A 1 217 ? -1.981 -9.811 13.946 1.00 87.94 217 LEU A CA 1
ATOM 1637 C C . LEU A 1 217 ? -1.089 -9.188 15.004 1.00 87.94 217 LEU A C 1
ATOM 1639 O O . LEU A 1 217 ? -1.085 -9.613 16.156 1.00 87.94 217 LEU A O 1
ATOM 1643 N N . ILE A 1 218 ? -0.382 -8.140 14.624 1.00 87.81 218 ILE A N 1
ATOM 1644 C CA . ILE A 1 218 ? 0.354 -7.309 15.557 1.00 87.81 218 ILE A CA 1
ATOM 1645 C C . ILE A 1 218 ? -0.462 -6.037 15.777 1.00 87.81 218 ILE A C 1
ATOM 1647 O O . ILE A 1 218 ? -0.840 -5.349 14.826 1.00 87.81 218 ILE A O 1
ATOM 1651 N N . VAL A 1 219 ? -0.767 -5.752 17.036 1.00 86.25 219 VAL A N 1
ATOM 1652 C CA . VAL A 1 219 ? -1.559 -4.601 17.476 1.00 86.25 219 VAL A CA 1
ATOM 1653 C C . VAL A 1 219 ? -0.695 -3.648 18.287 1.00 86.25 219 VAL A C 1
ATOM 1655 O O . VAL A 1 219 ? 0.316 -4.060 18.847 1.00 86.25 219 VAL A O 1
ATOM 1658 N N . ASP A 1 220 ? -1.111 -2.387 18.370 1.00 84.50 220 ASP A N 1
ATOM 1659 C CA . ASP A 1 220 ? -0.512 -1.414 19.283 1.00 84.50 220 ASP A CA 1
ATOM 1660 C C . ASP A 1 220 ? -1.435 -1.198 20.491 1.00 84.50 220 ASP A C 1
ATOM 1662 O O . ASP A 1 220 ? -2.585 -0.765 20.350 1.00 84.50 220 ASP A O 1
ATOM 1666 N N . GLU A 1 221 ? -0.944 -1.520 21.684 1.00 79.69 221 GLU A N 1
ATOM 1667 C CA . GLU A 1 221 ? -1.683 -1.350 22.936 1.00 79.69 221 GLU A CA 1
ATOM 1668 C C . GLU A 1 221 ? -1.941 0.128 23.251 1.00 79.69 221 GLU A C 1
ATOM 1670 O O . 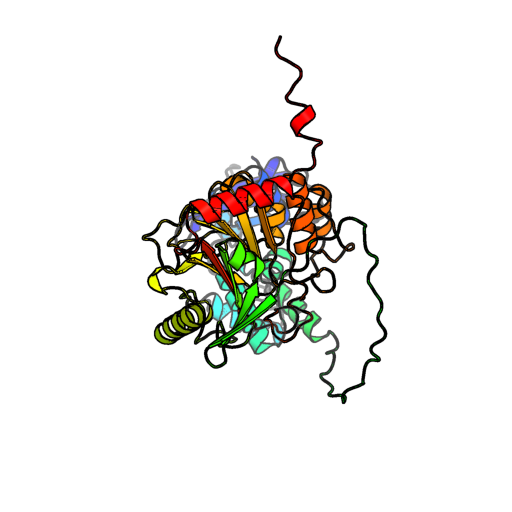GLU A 1 221 ? -3.003 0.465 23.785 1.00 79.69 221 GLU A O 1
ATOM 1675 N N . ASP A 1 222 ? -1.044 1.028 22.839 1.00 77.56 222 ASP A N 1
ATOM 1676 C CA . ASP A 1 222 ? -1.242 2.466 23.024 1.00 77.56 222 ASP A CA 1
ATOM 1677 C C . ASP A 1 222 ? -2.370 2.991 22.136 1.00 77.56 222 ASP A C 1
ATOM 1679 O O . ASP A 1 222 ? -3.174 3.823 22.562 1.00 77.56 222 ASP A O 1
ATOM 1683 N N . ALA A 1 223 ? -2.507 2.458 20.918 1.00 82.69 223 ALA A N 1
ATOM 1684 C CA . ALA A 1 223 ? -3.657 2.755 20.070 1.00 82.69 223 ALA A CA 1
ATOM 1685 C C . ALA A 1 223 ? -4.963 2.307 20.745 1.00 82.69 223 ALA A C 1
ATOM 1687 O O . ALA A 1 223 ? -5.933 3.073 20.789 1.00 82.69 223 ALA A O 1
ATOM 1688 N N . ALA A 1 224 ? -4.974 1.115 21.352 1.00 79.81 224 ALA A N 1
ATOM 1689 C CA . ALA A 1 224 ? -6.141 0.603 22.065 1.00 79.81 224 ALA A CA 1
ATOM 1690 C C . ALA A 1 224 ? -6.533 1.493 23.257 1.00 79.81 224 ALA A C 1
ATOM 1692 O O . ALA A 1 224 ? -7.723 1.777 23.426 1.00 79.81 224 ALA A O 1
ATOM 1693 N N . ALA A 1 225 ? -5.559 1.989 24.028 1.00 74.38 225 ALA A N 1
ATOM 1694 C CA . ALA A 1 225 ? -5.781 2.937 25.124 1.00 74.38 225 ALA A CA 1
ATOM 1695 C C . ALA A 1 225 ? -6.354 4.288 24.646 1.00 74.38 225 ALA A C 1
ATOM 1697 O O . ALA A 1 225 ? -7.081 4.966 25.376 1.00 74.38 225 ALA A O 1
ATOM 1698 N N . LEU A 1 226 ? -6.088 4.667 23.393 1.00 76.19 226 LEU A N 1
ATOM 1699 C CA . LEU A 1 226 ? -6.645 5.858 22.743 1.00 76.19 226 LEU A CA 1
ATOM 1700 C C . LEU A 1 226 ? -8.028 5.612 22.108 1.00 76.19 226 LEU A C 1
ATOM 1702 O O . LEU A 1 226 ? -8.594 6.509 21.475 1.00 76.19 226 LEU A O 1
ATOM 1706 N N . GLY A 1 227 ? -8.600 4.417 22.287 1.00 81.81 227 GLY A N 1
ATOM 1707 C CA . GLY A 1 227 ? -9.881 4.031 21.697 1.00 81.81 227 GLY A CA 1
ATOM 1708 C C . GLY A 1 227 ? -9.791 3.712 20.205 1.00 81.81 227 GLY A C 1
ATOM 1709 O O . GLY A 1 227 ? -10.808 3.744 19.510 1.00 81.81 227 GLY A O 1
ATOM 1710 N N . ILE A 1 228 ? -8.590 3.420 19.703 1.00 88.31 228 ILE A N 1
ATOM 1711 C CA . ILE A 1 228 ? -8.328 3.057 18.313 1.00 88.31 228 ILE A CA 1
ATOM 1712 C C . ILE A 1 228 ? -8.023 1.561 18.241 1.00 88.31 228 ILE A C 1
ATOM 1714 O O . ILE A 1 228 ? -7.155 1.043 18.934 1.00 88.31 228 ILE A O 1
ATOM 1718 N N . LEU A 1 229 ? -8.749 0.843 17.390 1.00 91.75 229 LEU A N 1
ATOM 1719 C CA . LEU A 1 229 ? -8.301 -0.459 16.915 1.00 91.75 229 LEU A CA 1
ATOM 1720 C C . LEU A 1 229 ? -7.228 -0.191 15.870 1.00 91.75 229 LEU A C 1
ATOM 1722 O O . LEU A 1 229 ? -7.506 0.524 14.913 1.00 91.75 229 LEU A O 1
ATOM 1726 N N . LEU A 1 230 ? -6.039 -0.754 16.051 1.00 92.88 230 LEU A N 1
ATOM 1727 C CA . LEU A 1 230 ? -4.961 -0.734 15.070 1.00 92.88 230 LEU A CA 1
ATOM 1728 C C . LEU A 1 230 ? -4.339 -2.125 15.017 1.00 92.88 230 LEU A C 1
ATOM 1730 O O . LEU A 1 230 ? -3.897 -2.638 16.045 1.00 92.88 230 LEU A O 1
ATOM 1734 N N . ALA A 1 231 ? -4.328 -2.729 13.835 1.00 92.62 231 ALA A N 1
ATOM 1735 C CA . ALA A 1 231 ? -3.766 -4.052 13.629 1.00 92.62 231 ALA A CA 1
ATOM 1736 C C . ALA A 1 231 ? -3.073 -4.144 12.270 1.00 92.62 231 ALA A C 1
ATOM 1738 O O . ALA A 1 231 ? -3.593 -3.657 11.266 1.00 92.62 231 ALA A O 1
ATOM 1739 N N . PHE A 1 232 ? -1.936 -4.827 12.236 1.00 92.25 232 PHE A N 1
ATOM 1740 C CA . PHE A 1 232 ? -1.225 -5.189 11.018 1.00 92.25 232 PHE A CA 1
ATOM 1741 C C . PHE A 1 232 ? -1.083 -6.703 10.970 1.00 92.25 232 PHE A C 1
ATOM 1743 O O . PHE A 1 232 ? -0.718 -7.321 11.969 1.00 92.25 232 PHE A O 1
ATOM 1750 N N . SER A 1 233 ? -1.386 -7.312 9.830 1.00 89.31 233 SER A N 1
ATOM 1751 C CA . SER A 1 233 ? -1.048 -8.711 9.605 1.00 89.31 233 SER A CA 1
ATOM 1752 C C . SER A 1 233 ? 0.385 -8.824 9.107 1.00 89.31 233 SER A C 1
ATOM 1754 O O . SER A 1 233 ? 0.972 -7.877 8.580 1.00 89.31 233 SER A O 1
ATOM 1756 N N . ASP A 1 234 ? 0.929 -10.018 9.229 1.00 86.06 234 ASP A N 1
ATOM 1757 C CA . ASP A 1 234 ? 2.132 -10.416 8.523 1.00 86.06 234 ASP A CA 1
ATOM 1758 C C . ASP A 1 234 ? 1.746 -11.411 7.410 1.00 86.06 234 ASP A C 1
ATOM 1760 O O . ASP A 1 234 ? 0.615 -11.372 6.906 1.00 86.06 234 ASP A O 1
ATOM 1764 N N . ARG A 1 235 ? 2.676 -12.271 6.984 1.00 81.19 235 ARG A N 1
ATOM 1765 C CA . ARG A 1 235 ? 2.412 -13.295 5.966 1.00 81.19 235 ARG A CA 1
ATOM 1766 C C . ARG A 1 235 ? 1.735 -14.560 6.499 1.00 81.19 235 ARG A C 1
ATOM 1768 O O . ARG A 1 235 ? 1.357 -15.415 5.697 1.00 81.19 235 ARG A O 1
ATOM 1775 N N . SER A 1 236 ? 1.653 -14.724 7.818 1.00 75.38 236 SER A N 1
ATOM 1776 C CA . SER A 1 236 ? 0.971 -15.854 8.448 1.00 75.38 236 SER A CA 1
ATOM 1777 C C . SER A 1 236 ? -0.542 -15.706 8.283 1.00 75.38 236 SER A C 1
ATOM 1779 O O . SER A 1 236 ? -1.064 -14.605 8.102 1.00 75.38 236 SER A O 1
ATOM 1781 N N . GLY A 1 237 ? -1.274 -16.818 8.303 1.00 58.59 237 GLY A N 1
ATOM 1782 C CA . GLY A 1 237 ? -2.727 -16.742 8.371 1.00 58.59 237 GLY A CA 1
ATOM 1783 C C . GLY A 1 237 ? -3.473 -16.418 7.088 1.00 58.59 237 GLY A C 1
ATOM 1784 O O . GLY A 1 237 ? -4.635 -16.038 7.164 1.00 58.59 237 GLY A O 1
ATOM 1785 N N . GLY A 1 238 ? -2.859 -16.546 5.911 1.00 54.78 238 GLY A N 1
ATOM 1786 C CA . GLY A 1 238 ? -3.591 -16.500 4.644 1.00 54.78 238 GLY A CA 1
ATOM 1787 C C . GLY A 1 238 ? -4.342 -15.190 4.386 1.00 54.78 238 GLY A C 1
ATOM 1788 O O . GLY A 1 238 ? -5.501 -15.229 4.012 1.00 54.78 238 GLY A O 1
ATOM 1789 N N . VAL A 1 239 ? -3.705 -14.026 4.546 1.00 57.47 239 VAL A N 1
ATOM 1790 C CA . VAL A 1 239 ? -4.251 -12.751 4.017 1.00 57.47 239 VAL A CA 1
ATOM 1791 C C . VAL A 1 239 ? -3.982 -12.608 2.506 1.00 57.47 239 VAL A C 1
ATOM 1793 O O . VAL A 1 239 ? -4.528 -11.733 1.838 1.00 57.47 239 VAL A O 1
ATOM 1796 N N . SER A 1 240 ? -3.125 -13.478 1.955 1.00 58.94 240 SER A N 1
ATOM 1797 C CA . SER A 1 240 ? -2.898 -13.727 0.525 1.00 58.94 240 SER A CA 1
ATOM 1798 C C . SER A 1 240 ? -1.851 -14.852 0.373 1.00 58.94 240 SER A C 1
ATOM 1800 O O . SER A 1 240 ? -0.978 -14.989 1.226 1.00 58.94 240 SER A O 1
ATOM 1802 N N . LEU A 1 241 ? -1.918 -15.661 -0.692 1.00 57.09 241 LEU A N 1
ATOM 1803 C CA . LEU A 1 241 ? -0.872 -16.617 -1.109 1.00 57.09 241 LEU A CA 1
ATOM 1804 C C . LEU A 1 241 ? -0.459 -16.307 -2.560 1.00 57.09 241 LEU A C 1
ATOM 1806 O O . LEU A 1 241 ? -1.272 -15.775 -3.310 1.00 57.09 241 LEU A O 1
ATOM 1810 N N . ALA A 1 242 ? 0.779 -16.624 -2.953 1.00 49.00 242 ALA A N 1
ATOM 1811 C CA . ALA A 1 242 ? 1.271 -16.478 -4.334 1.00 49.00 242 ALA A CA 1
ATOM 1812 C C . ALA A 1 242 ? 0.888 -17.702 -5.209 1.00 49.00 242 ALA A C 1
ATOM 1814 O O . ALA A 1 242 ? 0.772 -18.787 -4.641 1.00 49.00 242 ALA A O 1
ATOM 1815 N N . PRO A 1 243 ? 0.746 -17.603 -6.553 1.00 48.88 243 PRO A N 1
ATOM 1816 C CA . PRO A 1 243 ? 0.790 -16.400 -7.388 1.00 48.88 243 PRO A CA 1
ATOM 1817 C C . PRO A 1 243 ? -0.534 -15.610 -7.413 1.00 48.88 243 PRO A C 1
ATOM 1819 O O . PRO A 1 243 ? -0.448 -14.440 -7.748 1.00 48.88 243 PRO A O 1
ATOM 1822 N N . TYR A 1 244 ? -1.670 -16.224 -7.026 1.00 49.47 244 TYR A N 1
ATOM 1823 C CA . TYR A 1 244 ? -2.880 -15.762 -6.284 1.00 49.47 244 TYR A CA 1
ATOM 1824 C C . TYR A 1 244 ? -3.904 -16.922 -6.326 1.00 49.47 244 TYR A C 1
ATOM 1826 O O . TYR A 1 244 ? -4.025 -17.475 -7.409 1.00 49.47 244 TYR A O 1
ATOM 1834 N N . ASP A 1 245 ? -4.595 -17.315 -5.224 1.00 43.50 245 ASP A N 1
ATOM 1835 C CA . ASP A 1 245 ? -5.922 -17.994 -5.367 1.00 43.50 245 ASP A CA 1
ATOM 1836 C C . ASP A 1 245 ? -6.810 -18.308 -4.142 1.00 43.50 245 ASP A C 1
ATOM 1838 O O . ASP A 1 245 ? -7.899 -18.861 -4.315 1.00 43.50 245 ASP A O 1
ATOM 1842 N N . ALA A 1 246 ? -6.465 -17.971 -2.896 1.00 39.41 246 ALA A N 1
ATOM 1843 C CA . ALA A 1 246 ? -7.415 -18.276 -1.812 1.00 39.41 246 ALA A CA 1
ATOM 1844 C C . ALA A 1 246 ? -7.551 -17.238 -0.712 1.00 39.41 246 ALA A C 1
ATOM 1846 O O . ALA A 1 246 ? -8.132 -17.559 0.317 1.00 39.41 246 ALA A O 1
ATOM 1847 N N . ALA A 1 247 ? -7.033 -16.017 -0.856 1.00 50.88 247 ALA A N 1
ATOM 1848 C CA . ALA A 1 247 ? -6.881 -15.239 0.362 1.00 50.88 247 ALA A CA 1
ATOM 1849 C C . ALA A 1 247 ? -6.874 -13.728 0.316 1.00 50.88 247 ALA A C 1
ATOM 1851 O O . ALA A 1 247 ? -6.744 -13.125 1.372 1.00 50.88 247 ALA A O 1
ATOM 1852 N N . ASN A 1 248 ? -7.066 -13.093 -0.833 1.00 62.66 248 ASN A N 1
ATOM 1853 C CA . ASN A 1 248 ? -7.098 -11.642 -0.850 1.00 62.66 248 ASN A CA 1
ATOM 1854 C C . ASN A 1 248 ? -8.318 -11.115 -0.059 1.00 62.66 248 ASN A C 1
ATOM 1856 O O . ASN A 1 248 ? -9.417 -11.649 -0.161 1.00 62.66 248 ASN A O 1
ATOM 1860 N N . LEU A 1 249 ? -8.162 -10.063 0.752 1.00 63.78 249 LEU A N 1
ATOM 1861 C CA . LEU A 1 249 ? -9.321 -9.422 1.390 1.00 63.78 249 LEU A CA 1
ATOM 1862 C C . LEU A 1 249 ? -10.153 -8.616 0.387 1.00 63.78 249 LEU A C 1
ATOM 1864 O O . LEU A 1 249 ? -11.269 -8.221 0.709 1.00 63.78 249 LEU A O 1
ATOM 1868 N N . SER A 1 250 ? -9.651 -8.360 -0.818 1.00 60.31 250 SER A N 1
ATOM 1869 C CA . SER A 1 250 ? -10.406 -7.855 -1.966 1.00 60.31 250 SER A CA 1
ATOM 1870 C C . SER A 1 250 ? -10.760 -9.017 -2.893 1.00 60.31 250 SER A C 1
ATOM 1872 O O . SER A 1 250 ? -9.957 -9.919 -3.047 1.00 60.31 250 SER A O 1
ATOM 1874 N N . LEU A 1 251 ? -11.923 -8.982 -3.547 1.00 63.34 251 LEU A N 1
ATOM 1875 C CA . LEU A 1 251 ? -12.216 -9.912 -4.644 1.00 63.34 251 LEU A CA 1
ATOM 1876 C C . LEU A 1 251 ? -11.554 -9.357 -5.919 1.00 63.34 251 LEU A C 1
ATOM 1878 O O . LEU A 1 251 ? -11.964 -8.289 -6.378 1.00 63.34 251 LEU A O 1
ATOM 1882 N N . GLN A 1 252 ? -10.507 -10.000 -6.442 1.00 61.31 252 GLN A N 1
ATOM 1883 C CA . GLN A 1 252 ? -9.922 -9.707 -7.761 1.00 61.31 252 GLN A CA 1
ATOM 1884 C C . GLN A 1 252 ? -10.116 -10.892 -8.723 1.00 61.31 252 GLN A C 1
ATOM 1886 O O . GLN A 1 252 ? -10.612 -11.944 -8.328 1.00 61.31 252 GLN A O 1
ATOM 1891 N N . GLY A 1 253 ? -9.785 -10.712 -10.008 1.00 49.84 253 GLY A N 1
ATOM 1892 C CA . GLY A 1 253 ? -9.856 -11.797 -10.992 1.00 49.84 253 GLY A CA 1
ATOM 1893 C C . GLY A 1 253 ? -8.950 -12.963 -10.582 1.00 49.84 253 GLY A C 1
ATOM 1894 O O . GLY A 1 253 ? -7.777 -12.739 -10.304 1.00 49.84 253 GLY A O 1
ATOM 1895 N N . GLY A 1 254 ? -9.511 -14.173 -10.504 1.00 59.12 254 GLY A N 1
ATOM 1896 C CA . GLY A 1 254 ? -8.845 -15.385 -10.002 1.00 59.12 254 GLY A CA 1
ATOM 1897 C C . GLY A 1 254 ? -9.286 -15.783 -8.588 1.00 59.12 254 GLY A C 1
ATOM 1898 O O . GLY A 1 254 ? -9.578 -16.947 -8.345 1.00 59.12 254 GLY A O 1
ATOM 1899 N N . ASP A 1 255 ? -9.488 -14.822 -7.680 1.00 66.88 255 ASP A N 1
ATOM 1900 C CA . ASP A 1 255 ? -9.753 -15.124 -6.268 1.00 66.88 255 ASP A CA 1
ATOM 1901 C C . ASP A 1 255 ? -11.023 -15.973 -6.043 1.00 66.88 255 ASP A C 1
ATOM 1903 O O . ASP A 1 255 ? -12.130 -15.608 -6.452 1.00 66.88 255 ASP A O 1
ATOM 1907 N N . ARG A 1 256 ? -10.895 -17.063 -5.269 1.00 72.25 256 ARG A N 1
ATOM 1908 C CA . ARG A 1 256 ? -12.039 -17.884 -4.834 1.00 72.25 256 ARG A CA 1
ATOM 1909 C C . ARG A 1 256 ? -12.898 -17.135 -3.798 1.00 72.25 256 ARG A C 1
ATOM 1911 O O . ARG A 1 256 ? -12.415 -16.898 -2.686 1.00 72.25 256 ARG A O 1
ATOM 1918 N N . PRO A 1 257 ? -14.182 -16.826 -4.079 1.00 76.12 257 PRO A N 1
ATOM 1919 C CA . PRO A 1 257 ? -15.015 -15.998 -3.197 1.00 76.12 257 PRO A CA 1
ATOM 1920 C C . PRO A 1 257 ? -15.156 -16.522 -1.760 1.00 76.12 257 PRO A C 1
ATOM 1922 O O . PRO A 1 257 ? -15.092 -15.738 -0.812 1.00 76.12 257 PRO A O 1
ATOM 1925 N N . ASP A 1 258 ? -15.301 -17.838 -1.585 1.00 78.12 258 ASP A N 1
ATOM 1926 C CA . ASP A 1 258 ? -15.434 -18.458 -0.259 1.00 78.12 258 ASP A CA 1
ATOM 1927 C C . ASP A 1 258 ? -14.167 -18.290 0.577 1.00 78.12 258 ASP A C 1
ATOM 1929 O O . ASP A 1 258 ? -14.223 -18.046 1.782 1.00 78.12 258 ASP A O 1
ATOM 1933 N N . ALA A 1 259 ? -13.013 -18.362 -0.079 1.00 77.69 259 ALA A N 1
ATOM 1934 C CA . ALA A 1 259 ? -11.724 -18.242 0.570 1.00 77.69 259 ALA A CA 1
ATOM 1935 C C . ALA A 1 259 ? -11.433 -16.774 0.940 1.00 77.69 259 ALA A C 1
ATOM 1937 O O . ALA A 1 259 ? -11.004 -16.483 2.055 1.00 77.69 259 ALA A O 1
ATOM 1938 N N . VAL A 1 260 ? -11.788 -15.818 0.071 1.00 78.19 260 VAL A N 1
ATOM 1939 C CA . VAL A 1 260 ? -11.802 -14.377 0.401 1.00 78.19 260 VAL A CA 1
ATOM 1940 C C . VAL A 1 260 ? -12.672 -14.105 1.632 1.00 78.19 260 VAL A C 1
ATOM 1942 O O . VAL A 1 260 ? -12.256 -13.400 2.555 1.00 78.19 260 VAL A O 1
ATOM 1945 N N . LEU A 1 261 ? -13.885 -14.664 1.668 1.00 81.31 261 LEU A N 1
ATOM 1946 C CA . LEU A 1 261 ? -14.807 -14.476 2.785 1.00 81.31 261 LEU A CA 1
ATOM 1947 C C . LEU A 1 261 ? -14.249 -15.063 4.086 1.00 81.31 261 LEU A C 1
ATOM 1949 O O . LEU A 1 261 ? -14.312 -14.399 5.122 1.00 81.31 261 LEU A O 1
ATOM 1953 N N . GLU A 1 262 ? -13.680 -16.265 4.030 1.00 82.50 262 GLU A N 1
ATOM 1954 C CA . GLU A 1 262 ? -13.090 -16.921 5.193 1.00 82.50 262 GLU A CA 1
ATOM 1955 C C . GLU A 1 262 ? -11.904 -16.132 5.756 1.00 82.50 262 GLU A C 1
ATOM 1957 O O . GLU A 1 262 ? -11.822 -15.904 6.961 1.00 82.50 262 GLU A O 1
ATOM 1962 N N . ASN A 1 263 ? -11.036 -15.586 4.907 1.00 82.00 263 ASN A N 1
ATOM 1963 C CA . ASN A 1 263 ? -9.917 -14.776 5.389 1.00 82.00 263 ASN A CA 1
ATOM 1964 C C . ASN A 1 263 ? -10.361 -13.458 6.006 1.00 82.00 263 ASN A C 1
ATOM 1966 O O . ASN A 1 263 ? -9.828 -13.050 7.039 1.00 82.00 263 ASN A O 1
ATOM 1970 N N . ARG A 1 264 ? -11.408 -12.829 5.465 1.00 85.50 264 ARG A N 1
ATOM 1971 C CA . ARG A 1 264 ? -12.007 -11.672 6.133 1.00 85.50 264 ARG A CA 1
ATOM 1972 C C . ARG A 1 264 ? -12.607 -12.043 7.494 1.00 85.50 264 ARG A C 1
ATOM 1974 O O . ARG A 1 264 ? -12.478 -11.250 8.423 1.00 85.50 264 ARG A O 1
ATOM 1981 N N . ARG A 1 265 ? -13.225 -13.226 7.643 1.00 86.31 265 ARG A N 1
ATOM 1982 C CA . ARG A 1 265 ? -13.724 -13.721 8.944 1.00 86.31 265 ARG A CA 1
ATOM 1983 C C . ARG A 1 265 ? -12.588 -13.939 9.938 1.00 86.31 265 ARG A C 1
ATOM 1985 O O . ARG A 1 265 ? -12.688 -13.460 11.063 1.00 86.31 265 ARG A O 1
ATOM 1992 N N . ARG A 1 266 ? -11.502 -14.591 9.518 1.00 86.69 266 ARG A N 1
ATOM 1993 C CA . ARG A 1 266 ? -10.320 -14.847 10.357 1.00 86.69 266 ARG A CA 1
ATOM 1994 C C . ARG A 1 266 ? -9.669 -13.547 10.827 1.00 86.69 266 ARG A C 1
ATOM 1996 O O . ARG A 1 266 ? -9.402 -13.394 12.016 1.00 86.69 266 ARG A O 1
ATOM 2003 N N . VAL A 1 267 ? -9.495 -12.577 9.924 1.00 87.62 267 VAL A N 1
ATOM 2004 C CA . VAL A 1 267 ? -8.987 -11.236 10.263 1.00 87.62 267 VAL A CA 1
ATOM 2005 C C . VAL A 1 267 ? -9.925 -10.512 11.227 1.00 87.62 267 VAL A C 1
ATOM 2007 O O . VAL A 1 267 ? -9.459 -9.955 12.219 1.00 87.62 267 VAL A O 1
ATOM 2010 N N . ALA A 1 268 ? -11.236 -10.538 10.973 1.00 88.50 268 ALA A N 1
ATOM 2011 C CA . ALA A 1 268 ? -12.229 -9.921 11.849 1.00 88.50 268 ALA A CA 1
ATOM 2012 C C . ALA A 1 268 ? -12.197 -10.523 13.264 1.00 88.50 268 ALA A C 1
ATOM 2014 O O . ALA A 1 268 ? -12.194 -9.784 14.250 1.00 88.50 268 ALA A O 1
ATOM 2015 N N . ALA A 1 269 ? -12.083 -11.851 13.368 1.00 88.38 269 ALA A N 1
ATOM 2016 C CA . ALA A 1 269 ? -11.961 -12.562 14.635 1.00 88.38 269 ALA A CA 1
ATOM 2017 C C . ALA A 1 269 ? -10.656 -12.222 15.376 1.00 88.38 269 ALA A C 1
ATOM 2019 O O . ALA A 1 269 ? -10.698 -11.903 16.563 1.00 88.38 269 ALA A O 1
ATOM 2020 N N . ALA A 1 270 ? -9.512 -12.224 14.683 1.00 87.50 270 ALA A N 1
ATOM 2021 C CA . ALA A 1 270 ? -8.212 -11.895 15.275 1.00 87.50 270 ALA A CA 1
ATOM 2022 C C . ALA A 1 270 ? -8.127 -10.433 15.750 1.00 87.50 270 ALA A C 1
ATOM 2024 O O . ALA A 1 270 ? -7.606 -10.141 16.830 1.00 87.50 270 ALA A O 1
ATOM 2025 N N . ALA A 1 271 ? -8.643 -9.498 14.948 1.00 85.69 271 ALA A N 1
ATOM 2026 C CA . ALA A 1 271 ? -8.609 -8.070 15.254 1.00 85.69 271 ALA A CA 1
ATOM 2027 C C . ALA A 1 271 ? -9.697 -7.660 16.260 1.00 85.69 271 ALA A C 1
ATOM 2029 O O . ALA A 1 271 ? -9.552 -6.646 16.943 1.00 85.69 271 ALA A O 1
ATOM 2030 N N . GLY A 1 272 ? -10.767 -8.451 16.382 1.00 86.75 272 GLY A N 1
ATOM 2031 C CA . GLY A 1 272 ? -11.888 -8.187 17.280 1.00 86.75 272 GLY A CA 1
ATOM 2032 C C . GLY A 1 272 ? -12.872 -7.155 16.729 1.00 86.75 272 GLY A C 1
ATOM 2033 O O . GLY A 1 272 ? -13.280 -6.250 17.457 1.00 86.75 272 GLY A O 1
ATOM 2034 N N . PHE A 1 273 ? -13.252 -7.268 15.453 1.00 87.38 273 PHE A N 1
ATOM 2035 C CA . PHE A 1 273 ? -14.278 -6.422 14.838 1.00 87.38 273 PHE A CA 1
ATOM 2036 C C . PHE A 1 273 ? -15.372 -7.236 14.133 1.00 87.38 273 PHE A C 1
ATOM 2038 O O . PHE A 1 273 ? -15.172 -8.387 13.762 1.00 87.38 273 PHE A O 1
ATOM 2045 N N . ASP A 1 274 ? -16.540 -6.622 13.925 1.00 88.00 274 ASP A N 1
ATOM 2046 C CA . ASP A 1 274 ? -17.606 -7.200 13.099 1.00 88.00 274 ASP A CA 1
ATOM 2047 C C . ASP A 1 274 ? -17.217 -7.115 11.619 1.00 88.00 274 ASP A C 1
ATOM 2049 O O . ASP A 1 274 ? -17.003 -6.021 11.094 1.00 88.00 274 ASP A O 1
ATOM 2053 N N . LEU A 1 275 ? -17.150 -8.257 10.934 1.00 87.94 275 LEU A N 1
ATOM 2054 C CA . LEU A 1 275 ? -16.837 -8.335 9.508 1.00 87.94 275 LEU A CA 1
ATOM 2055 C C . LEU A 1 275 ? -17.694 -7.383 8.654 1.00 87.94 275 LEU A C 1
ATOM 2057 O O . LEU A 1 275 ? -17.194 -6.806 7.687 1.00 87.94 275 LEU A O 1
ATOM 2061 N N . ALA A 1 276 ? -18.962 -7.167 9.014 1.00 87.12 276 ALA A N 1
ATOM 2062 C CA . ALA A 1 276 ? -19.852 -6.268 8.282 1.00 87.12 276 ALA A CA 1
ATOM 2063 C C . ALA A 1 276 ? -19.397 -4.794 8.307 1.00 87.12 276 ALA A C 1
ATOM 2065 O O . ALA A 1 276 ? -19.886 -3.991 7.510 1.00 87.12 276 ALA A O 1
ATOM 2066 N N . ALA A 1 277 ? -18.465 -4.437 9.194 1.00 89.44 277 ALA A N 1
ATOM 2067 C CA . ALA A 1 277 ? -17.882 -3.107 9.295 1.00 89.44 277 ALA A CA 1
ATOM 2068 C C . ALA A 1 277 ? -16.653 -2.885 8.396 1.00 89.44 277 ALA A C 1
ATOM 2070 O O . ALA A 1 277 ? -16.233 -1.737 8.236 1.00 89.44 277 ALA A O 1
ATOM 2071 N N . LEU A 1 278 ? -16.060 -3.944 7.834 1.00 91.44 278 LEU A 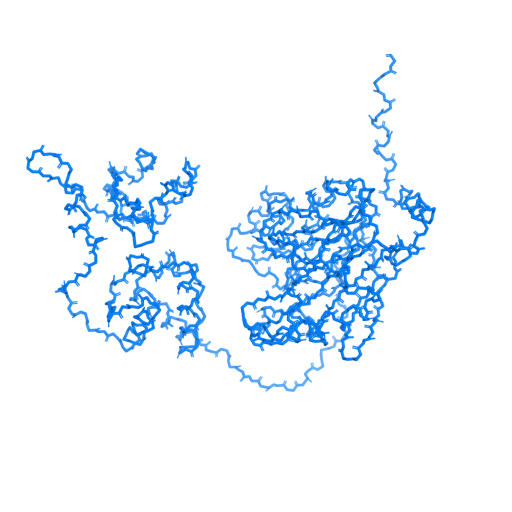N 1
ATOM 2072 C CA . LEU A 1 278 ? -14.815 -3.853 7.070 1.00 91.44 278 LEU A CA 1
ATOM 2073 C C . LEU A 1 278 ? -15.036 -3.197 5.704 1.00 91.44 278 LEU A C 1
ATOM 2075 O O . LEU A 1 278 ? -15.841 -3.668 4.902 1.00 91.44 278 LEU A O 1
ATOM 2079 N N . SER A 1 279 ? -14.269 -2.147 5.423 1.00 91.75 279 SER A N 1
ATOM 2080 C CA . SER A 1 279 ? -14.200 -1.442 4.142 1.00 91.75 279 SER A CA 1
ATOM 2081 C C . SER A 1 279 ? -12.760 -1.368 3.657 1.00 91.75 279 SER A C 1
ATOM 2083 O O . SER A 1 279 ? -11.871 -1.053 4.438 1.00 91.75 279 SER A O 1
ATOM 2085 N N . ILE A 1 280 ? -12.526 -1.639 2.376 1.00 88.81 280 ILE A N 1
ATOM 2086 C CA . ILE A 1 280 ? -11.193 -1.739 1.771 1.00 88.81 280 ILE A CA 1
ATOM 2087 C C . ILE A 1 280 ? -11.169 -0.909 0.484 1.00 88.81 280 ILE A C 1
ATOM 2089 O O . ILE A 1 280 ? -12.144 -0.920 -0.269 1.00 88.81 280 ILE A O 1
ATOM 2093 N N . SER A 1 281 ? -10.081 -0.188 0.212 1.00 84.94 281 SER A N 1
ATOM 2094 C CA . SER A 1 281 ? -9.882 0.499 -1.071 1.00 84.94 281 SER A CA 1
ATOM 2095 C C . SER A 1 281 ? -9.021 -0.320 -2.030 1.00 84.94 281 SER A C 1
ATOM 2097 O O . SER A 1 281 ? -8.282 -1.221 -1.631 1.00 84.94 281 SER A O 1
ATOM 2099 N N . ARG A 1 282 ? -9.095 0.024 -3.317 1.00 81.69 282 ARG A N 1
ATOM 2100 C CA . ARG A 1 282 ? -8.130 -0.395 -4.335 1.00 81.69 282 ARG A CA 1
ATOM 2101 C C . ARG A 1 282 ? -7.156 0.765 -4.586 1.00 81.69 282 ARG A C 1
ATOM 2103 O O . ARG A 1 282 ? -7.574 1.729 -5.228 1.00 81.69 282 ARG A O 1
ATOM 2110 N N . PRO A 1 283 ? -5.899 0.699 -4.108 1.00 72.12 283 PRO A N 1
ATOM 2111 C CA . PRO A 1 283 ? -4.920 1.761 -4.332 1.00 72.12 283 PRO A CA 1
ATOM 2112 C C . PRO A 1 283 ? -4.739 2.066 -5.820 1.00 72.12 283 PRO A C 1
ATOM 2114 O O . PRO A 1 283 ? -4.733 1.152 -6.649 1.00 72.12 283 PRO A O 1
ATOM 2117 N N . VAL A 1 284 ? -4.590 3.350 -6.145 1.00 74.50 284 VAL A N 1
ATOM 2118 C CA . VAL A 1 284 ? -4.346 3.843 -7.514 1.00 74.50 284 VAL A CA 1
ATOM 2119 C C . VAL A 1 284 ? -2.973 4.503 -7.653 1.00 74.50 284 VAL A C 1
ATOM 2121 O O . VAL A 1 284 ? -2.649 5.046 -8.705 1.00 74.50 284 VAL A O 1
ATOM 2124 N N . PHE A 1 285 ? -2.157 4.431 -6.597 1.00 74.31 285 PHE A N 1
ATOM 2125 C CA . PHE A 1 285 ? -0.823 5.019 -6.496 1.00 74.31 285 PHE A CA 1
ATOM 2126 C C . PHE A 1 285 ? -0.835 6.536 -6.734 1.00 74.31 285 PHE A C 1
ATOM 2128 O O . PHE A 1 285 ? 0.055 7.104 -7.364 1.00 74.31 285 PHE A O 1
ATOM 2135 N N . GLY A 1 286 ? -1.871 7.201 -6.229 1.00 80.56 286 GLY A N 1
ATOM 2136 C CA . GLY A 1 286 ? -2.068 8.641 -6.285 1.00 80.56 286 GLY A CA 1
ATOM 2137 C C . GLY A 1 286 ? -2.116 9.266 -4.894 1.00 80.56 286 GLY A C 1
ATOM 2138 O O . GLY A 1 286 ? -1.307 8.963 -4.021 1.00 80.56 286 GLY A O 1
ATOM 2139 N N . ALA A 1 287 ? -3.068 10.175 -4.702 1.00 89.50 287 ALA A N 1
ATOM 2140 C CA . ALA A 1 287 ? -3.327 10.798 -3.410 1.00 89.50 287 ALA A CA 1
ATOM 2141 C C . ALA A 1 287 ? -4.837 10.890 -3.112 1.00 89.50 287 ALA A C 1
ATOM 2143 O O . ALA A 1 287 ? -5.296 11.835 -2.466 1.00 89.50 287 ALA A O 1
ATOM 2144 N N . GLU A 1 288 ? -5.618 9.950 -3.648 1.00 92.06 288 GLU A N 1
ATOM 2145 C CA . GLU A 1 288 ? -7.077 9.949 -3.540 1.00 92.06 288 GLU A CA 1
ATOM 2146 C C . GLU A 1 288 ? -7.528 9.342 -2.206 1.00 92.06 288 GLU A C 1
ATOM 2148 O O . GLU A 1 288 ? -7.058 8.277 -1.809 1.00 92.06 288 GLU A O 1
ATOM 2153 N N . LEU A 1 289 ? -8.447 10.013 -1.508 1.00 95.69 289 LEU A N 1
ATOM 2154 C CA . LEU A 1 289 ? -9.003 9.554 -0.235 1.00 95.69 289 LEU A CA 1
ATOM 2155 C C . LEU A 1 289 ? -10.509 9.346 -0.377 1.00 95.69 289 LEU A C 1
ATOM 2157 O O . LEU A 1 289 ? -11.215 10.241 -0.839 1.00 95.69 289 LEU A O 1
ATOM 2161 N N . LEU A 1 290 ? -11.001 8.196 0.076 1.00 94.94 290 LEU A N 1
ATOM 2162 C CA . LEU A 1 290 ? -12.421 7.858 0.070 1.00 94.94 290 LEU A CA 1
ATOM 2163 C C . LEU A 1 290 ? -12.991 7.971 1.483 1.00 94.94 290 LEU A C 1
ATOM 2165 O O . LEU A 1 290 ? -12.464 7.380 2.427 1.00 94.94 290 LEU A O 1
ATOM 2169 N N . GLU A 1 291 ? -14.091 8.702 1.643 1.00 95.12 291 GLU A N 1
ATOM 2170 C CA . GLU A 1 291 ? -14.808 8.725 2.917 1.00 95.12 291 GLU A CA 1
ATOM 2171 C C . GLU A 1 291 ? -15.690 7.476 3.060 1.00 95.12 291 GLU A C 1
ATOM 2173 O O . GLU A 1 291 ? -16.439 7.116 2.151 1.00 95.12 291 GLU A O 1
ATOM 2178 N N . VAL A 1 292 ? -15.590 6.819 4.218 1.00 93.31 292 VAL A N 1
ATOM 2179 C CA . VAL A 1 292 ? -16.313 5.596 4.560 1.00 93.31 292 VAL A CA 1
ATOM 2180 C C . VAL A 1 292 ? -17.351 5.895 5.637 1.00 93.31 292 VAL A C 1
ATOM 2182 O O . VAL A 1 292 ? -17.043 6.142 6.808 1.00 93.31 292 VAL A O 1
ATOM 2185 N N . GLY A 1 293 ? -18.615 5.846 5.234 1.00 85.81 293 GLY A N 1
ATOM 2186 C CA . GLY A 1 293 ? -19.768 5.920 6.118 1.00 85.81 293 GLY A CA 1
ATOM 2187 C C . GLY A 1 293 ? -20.120 4.571 6.752 1.00 85.81 293 GLY A C 1
ATOM 2188 O O . GLY A 1 293 ? -19.649 3.510 6.357 1.00 85.81 293 GLY A O 1
ATOM 2189 N N . ARG A 1 294 ? -21.052 4.588 7.712 1.00 79.06 294 ARG A N 1
ATOM 2190 C CA . ARG A 1 294 ? -21.465 3.403 8.498 1.00 79.06 294 ARG A CA 1
ATOM 2191 C C . ARG A 1 294 ? -22.095 2.253 7.700 1.00 79.06 294 ARG A C 1
ATOM 2193 O O . ARG A 1 294 ? -22.274 1.178 8.256 1.00 79.06 294 ARG A O 1
ATOM 2200 N N . ARG A 1 295 ? -22.518 2.494 6.455 1.00 76.81 295 ARG A N 1
ATOM 2201 C CA . ARG A 1 295 ? -23.225 1.513 5.608 1.00 76.81 295 ARG A CA 1
ATOM 2202 C C . ARG A 1 295 ? -22.364 0.953 4.473 1.00 76.81 295 ARG A C 1
ATOM 2204 O O . ARG A 1 295 ? -22.801 0.026 3.789 1.00 76.81 295 ARG A O 1
ATOM 2211 N N . GLN A 1 296 ? -21.186 1.522 4.233 1.00 78.19 296 GLN A N 1
ATOM 2212 C CA . GLN A 1 296 ? -20.253 1.014 3.230 1.00 78.19 296 GLN A CA 1
ATOM 2213 C C . GLN A 1 296 ? -19.482 -0.174 3.813 1.00 78.19 296 GLN A C 1
ATOM 2215 O O . GLN A 1 296 ? -19.161 -0.181 4.999 1.00 78.19 296 GLN A O 1
ATOM 2220 N N . ARG A 1 297 ? -19.275 -1.205 2.990 1.00 81.44 297 ARG A N 1
ATOM 2221 C CA . ARG A 1 297 ? -18.611 -2.458 3.368 1.00 81.44 297 ARG A CA 1
ATOM 2222 C C . ARG A 1 297 ? -18.002 -3.132 2.144 1.00 81.44 297 ARG A C 1
ATOM 2224 O O . ARG A 1 297 ? -18.500 -2.948 1.034 1.00 81.44 297 ARG A O 1
ATOM 2231 N N . GLY A 1 298 ? -16.970 -3.940 2.352 1.00 80.12 298 GLY A N 1
ATOM 2232 C CA . GLY A 1 298 ? -16.219 -4.589 1.282 1.00 80.12 298 GLY A CA 1
ATOM 2233 C C . GLY A 1 298 ? -15.338 -3.604 0.515 1.00 80.12 298 GLY A C 1
ATOM 2234 O O . GLY A 1 298 ? -14.802 -2.664 1.095 1.00 80.12 298 GLY A O 1
ATOM 2235 N N . VAL A 1 299 ? -15.162 -3.827 -0.787 1.00 81.75 299 VAL A N 1
ATOM 2236 C CA . VAL A 1 299 ? -14.365 -2.930 -1.634 1.00 81.75 299 VAL A CA 1
ATOM 2237 C C . VAL A 1 299 ? -15.189 -1.685 -1.953 1.00 81.75 299 VAL A C 1
ATOM 2239 O O . VAL A 1 299 ? -16.213 -1.784 -2.625 1.00 81.75 299 VAL A O 1
ATOM 2242 N N . VAL A 1 300 ? -14.766 -0.523 -1.453 1.00 83.69 300 VAL A N 1
ATOM 2243 C CA . VAL A 1 300 ? -15.561 0.717 -1.535 1.00 83.69 300 VAL A CA 1
ATOM 2244 C C . VAL A 1 300 ? -15.238 1.588 -2.749 1.00 83.69 300 VAL A C 1
ATOM 2246 O O . VAL A 1 300 ? -16.044 2.441 -3.106 1.00 83.69 300 VAL A O 1
ATOM 2249 N N . GLY A 1 301 ? -14.087 1.381 -3.393 1.00 80.75 301 GLY A N 1
ATOM 2250 C CA . GLY A 1 301 ? -13.690 2.144 -4.574 1.00 80.75 301 GLY A CA 1
ATOM 2251 C C . GLY A 1 301 ? -12.186 2.148 -4.831 1.00 80.75 301 GLY A C 1
ATOM 2252 O O . GLY A 1 301 ? -11.411 1.500 -4.123 1.00 80.75 301 GLY A O 1
ATOM 2253 N N . ALA A 1 302 ? -11.794 2.884 -5.869 1.00 81.75 302 ALA A N 1
ATOM 2254 C CA . ALA A 1 302 ? -10.404 3.152 -6.208 1.00 81.75 302 ALA A CA 1
ATOM 2255 C C . ALA A 1 302 ? -9.917 4.368 -5.405 1.00 81.75 302 ALA A C 1
ATOM 2257 O O . ALA A 1 302 ? -10.583 5.394 -5.403 1.00 81.75 302 ALA A O 1
ATOM 2258 N N . GLY A 1 303 ? -8.821 4.228 -4.665 1.00 84.44 303 GLY A N 1
ATOM 2259 C CA . GLY A 1 303 ? -8.307 5.286 -3.801 1.00 84.44 303 GLY A CA 1
ATOM 2260 C C . GLY A 1 303 ? -7.158 4.815 -2.917 1.00 84.44 303 GLY A C 1
ATOM 2261 O O . GLY A 1 303 ? -7.080 3.648 -2.524 1.00 84.44 303 GLY A O 1
ATOM 2262 N N . ASP A 1 304 ? -6.260 5.737 -2.598 1.00 88.56 304 ASP A N 1
ATOM 2263 C CA . ASP A 1 304 ? -5.022 5.496 -1.852 1.00 88.56 304 ASP A CA 1
ATOM 2264 C C . ASP A 1 304 ? -5.210 5.563 -0.339 1.00 88.56 304 ASP A C 1
ATOM 2266 O O . ASP A 1 304 ? -4.321 5.170 0.409 1.00 88.56 304 ASP A O 1
ATOM 2270 N N . GLY A 1 305 ? -6.365 6.024 0.132 1.00 93.50 305 GLY A N 1
ATOM 2271 C CA . GLY A 1 305 ? -6.707 5.963 1.540 1.00 93.50 305 GLY A CA 1
ATOM 2272 C C . GLY A 1 305 ? -8.201 5.978 1.806 1.00 93.50 305 GLY A C 1
ATOM 2273 O O . GLY A 1 305 ? -9.017 6.313 0.948 1.00 93.50 305 GLY A O 1
ATOM 2274 N N . LEU A 1 306 ? -8.547 5.610 3.031 1.00 97.19 306 LEU A N 1
ATOM 2275 C CA . LEU A 1 306 ? -9.902 5.585 3.554 1.00 97.19 306 LEU A CA 1
ATOM 2276 C C . LEU A 1 306 ? -9.994 6.504 4.769 1.00 97.19 306 LEU A C 1
ATOM 2278 O O . LEU A 1 306 ? -9.089 6.504 5.601 1.00 97.19 306 LEU A O 1
ATOM 2282 N N . VAL A 1 307 ? -11.092 7.243 4.903 1.00 97.69 307 VAL A N 1
ATOM 2283 C CA . VAL A 1 307 ? -11.360 8.146 6.034 1.00 97.69 307 VAL A CA 1
ATOM 2284 C C . VAL A 1 307 ? -12.641 7.711 6.738 1.00 97.69 307 VAL A C 1
ATOM 2286 O O . VAL A 1 307 ? -13.681 7.587 6.100 1.00 97.69 307 VAL A O 1
ATOM 2289 N N . ALA A 1 308 ? -12.605 7.539 8.058 1.00 95.06 308 ALA A N 1
ATOM 2290 C CA . ALA A 1 308 ? -13.788 7.293 8.880 1.00 95.06 308 ALA A CA 1
ATOM 2291 C C . ALA A 1 308 ? -13.989 8.431 9.886 1.00 95.06 308 ALA A C 1
ATOM 2293 O O . ALA A 1 308 ? -13.138 8.698 10.734 1.00 95.06 308 ALA A O 1
ATOM 2294 N N . ARG A 1 309 ? -15.161 9.075 9.826 1.00 90.88 309 ARG A N 1
ATOM 2295 C CA . ARG A 1 309 ? -15.546 10.200 10.704 1.00 90.88 309 ARG A CA 1
ATOM 2296 C C . ARG A 1 309 ? -16.099 9.778 12.063 1.00 90.88 309 ARG A C 1
ATOM 2298 O O . ARG A 1 309 ? -16.240 10.601 12.962 1.00 90.88 309 ARG A O 1
ATOM 2305 N N . SER A 1 310 ? -16.499 8.518 12.202 1.00 86.00 310 SER A N 1
ATOM 2306 C CA . SER A 1 310 ? -17.212 8.026 13.381 1.00 86.00 310 SER A CA 1
ATOM 2307 C C . SER A 1 310 ? -16.855 6.577 13.674 1.00 86.00 310 SER A C 1
ATOM 2309 O O . SER A 1 310 ? -16.359 5.875 12.796 1.00 86.00 310 SER A O 1
ATOM 2311 N N . SER A 1 311 ? -17.149 6.122 14.892 1.00 86.50 311 SER A N 1
ATOM 2312 C CA . SER A 1 311 ? -17.115 4.698 15.213 1.00 86.50 311 SER A CA 1
ATOM 2313 C C . SER A 1 311 ? -18.144 3.922 14.389 1.00 86.50 311 SER A C 1
ATOM 2315 O O . SER A 1 311 ? -19.210 4.435 14.018 1.00 86.50 311 SER A O 1
ATOM 2317 N N . GLY A 1 312 ? -17.814 2.667 14.098 1.00 85.31 312 GLY A N 1
ATOM 2318 C CA . GLY A 1 312 ? -18.606 1.806 13.227 1.00 85.31 312 GLY A CA 1
ATOM 2319 C C . GLY A 1 312 ? -17.743 1.185 12.137 1.00 85.31 312 GLY A C 1
ATOM 2320 O O . GLY A 1 312 ? -17.501 -0.008 12.254 1.00 85.31 312 GLY A O 1
ATOM 2321 N N . PRO A 1 313 ? -17.285 1.952 11.129 1.00 92.50 313 PRO A N 1
ATOM 2322 C CA . PRO A 1 313 ? -16.448 1.435 10.051 1.00 92.50 313 PRO A CA 1
ATOM 2323 C C . PRO A 1 313 ? -15.080 0.952 10.536 1.00 92.50 313 PRO A C 1
ATOM 2325 O O . PRO A 1 313 ? -14.456 1.583 11.392 1.00 92.50 313 PRO A O 1
ATOM 2328 N N . VAL A 1 314 ? -14.605 -0.127 9.921 1.00 94.31 314 VAL A N 1
ATOM 2329 C CA . VAL A 1 314 ? -13.228 -0.612 10.008 1.00 94.31 314 VAL A CA 1
ATOM 2330 C C . VAL A 1 314 ? -12.589 -0.392 8.648 1.00 94.31 314 VAL A C 1
ATOM 2332 O O . VAL A 1 314 ? -13.065 -0.907 7.638 1.00 94.31 314 VAL A O 1
ATOM 2335 N N . LEU A 1 315 ? -11.526 0.397 8.614 1.00 96.00 315 LEU A N 1
ATOM 2336 C CA . LEU A 1 315 ? -10.776 0.691 7.403 1.00 96.00 315 LEU A CA 1
ATOM 2337 C C . LEU A 1 315 ? -9.700 -0.372 7.230 1.00 96.00 315 LEU A C 1
ATOM 2339 O O . LEU A 1 315 ? -8.929 -0.616 8.154 1.00 96.00 315 LEU A O 1
ATOM 2343 N N . GLY A 1 316 ? -9.656 -0.992 6.059 1.00 92.69 316 GLY A N 1
ATOM 2344 C CA . GLY A 1 316 ? -8.695 -2.016 5.689 1.00 92.69 316 GLY A CA 1
ATOM 2345 C C . GLY A 1 316 ? -7.886 -1.601 4.468 1.00 92.69 316 GLY A C 1
ATOM 2346 O O . GLY A 1 316 ? -8.399 -0.959 3.551 1.00 92.69 316 GLY A O 1
ATOM 2347 N N . LEU A 1 317 ? -6.621 -1.997 4.442 1.00 89.06 317 LEU A N 1
ATOM 2348 C CA . LEU A 1 317 ? -5.724 -1.754 3.322 1.00 89.06 317 LEU A CA 1
ATOM 2349 C C . LEU A 1 317 ? -4.788 -2.938 3.134 1.00 89.06 317 LEU A C 1
ATOM 2351 O O . LEU A 1 317 ? -4.270 -3.471 4.109 1.00 89.06 317 LEU A O 1
ATOM 2355 N N . LEU A 1 318 ? -4.557 -3.331 1.885 1.00 85.56 318 LEU A N 1
ATOM 2356 C CA . LEU A 1 318 ? -3.642 -4.414 1.545 1.00 85.56 318 LEU A CA 1
ATOM 2357 C C . LEU A 1 318 ? -2.360 -3.867 0.944 1.00 85.56 318 LEU A C 1
ATOM 2359 O O . LEU A 1 318 ? -2.390 -2.966 0.106 1.00 85.56 318 LEU A O 1
ATOM 2363 N N . TYR A 1 319 ? -1.233 -4.425 1.367 1.00 84.06 319 TYR A N 1
ATOM 2364 C CA . TYR A 1 319 ? 0.075 -3.891 1.036 1.00 84.06 319 TYR A CA 1
ATOM 2365 C C . TYR A 1 319 ? 1.155 -4.983 1.055 1.00 84.06 319 TYR A C 1
ATOM 2367 O O . TYR A 1 319 ? 0.934 -6.091 1.535 1.00 84.06 319 TYR A O 1
ATOM 2375 N N . ALA A 1 320 ? 2.309 -4.695 0.454 1.00 83.62 320 ALA A N 1
ATOM 2376 C CA . ALA A 1 320 ? 3.510 -5.524 0.580 1.00 83.62 320 ALA A CA 1
ATOM 2377 C C . ALA A 1 320 ? 4.651 -4.638 1.100 1.00 83.62 320 ALA A C 1
ATOM 2379 O O . ALA A 1 320 ? 4.731 -4.369 2.291 1.00 83.62 320 ALA A O 1
ATOM 2380 N N . ASP A 1 321 ? 5.464 -4.080 0.209 1.00 86.75 321 ASP A N 1
ATOM 2381 C CA . ASP A 1 321 ? 6.588 -3.225 0.610 1.00 86.75 321 ASP A CA 1
ATOM 2382 C C . ASP A 1 321 ? 6.194 -1.767 0.898 1.00 86.75 321 ASP A C 1
ATOM 2384 O O . ASP A 1 321 ? 6.858 -1.074 1.658 1.00 86.75 321 ASP A O 1
ATOM 2388 N N . CYS A 1 322 ? 5.094 -1.293 0.324 1.00 88.75 322 CYS A N 1
ATOM 2389 C CA . CYS A 1 322 ? 4.584 0.069 0.495 1.00 88.75 322 CYS A CA 1
ATOM 2390 C C . CYS A 1 322 ? 4.183 0.408 1.943 1.00 88.75 322 CYS A C 1
ATOM 2392 O O . CYS A 1 322 ? 3.777 -0.467 2.701 1.00 88.75 322 CYS A O 1
ATOM 2394 N N . THR A 1 323 ? 4.233 1.698 2.288 1.00 94.31 323 THR A N 1
ATOM 2395 C CA . THR A 1 323 ? 4.072 2.207 3.659 1.00 94.31 323 THR A CA 1
ATOM 2396 C C . THR A 1 323 ? 2.611 2.441 4.052 1.00 94.31 323 THR A C 1
ATOM 2398 O O . THR A 1 323 ? 2.015 3.414 3.583 1.00 94.31 323 THR A O 1
ATOM 2401 N N . PRO A 1 324 ? 2.004 1.620 4.932 1.00 95.12 324 PRO A N 1
ATOM 2402 C CA . PRO A 1 324 ? 0.704 1.940 5.504 1.00 95.12 324 PRO A CA 1
ATOM 2403 C C . PRO A 1 324 ? 0.858 3.033 6.571 1.00 95.12 324 PRO A C 1
ATOM 2405 O O . PRO A 1 324 ? 1.696 2.946 7.472 1.00 95.12 324 PRO A O 1
ATOM 2408 N N . LEU A 1 325 ? 0.030 4.065 6.475 1.00 97.38 325 LEU A N 1
ATOM 2409 C CA . LEU A 1 325 ? 0.048 5.238 7.337 1.00 97.38 325 LEU A CA 1
ATOM 2410 C C . LEU A 1 325 ? -1.340 5.447 7.944 1.00 97.38 325 LEU A C 1
ATOM 2412 O O . LEU A 1 325 ? -2.328 5.553 7.221 1.00 97.38 325 LEU A O 1
ATOM 2416 N N . VAL A 1 326 ? -1.408 5.545 9.268 1.00 97.19 326 VAL A N 1
ATOM 2417 C CA . VAL A 1 326 ? -2.638 5.811 10.016 1.00 97.19 326 VAL A CA 1
ATOM 2418 C C . VAL A 1 326 ? -2.507 7.127 10.760 1.00 97.19 326 VAL A C 1
ATOM 2420 O O . VAL A 1 326 ? -1.567 7.300 11.531 1.00 97.19 326 VAL A O 1
ATOM 2423 N N . LEU A 1 327 ? -3.457 8.042 10.568 1.00 95.31 327 LEU A N 1
ATOM 2424 C CA . LEU A 1 327 ? -3.558 9.265 11.367 1.00 95.31 327 LEU A CA 1
ATOM 2425 C C . LEU A 1 327 ? -4.892 9.272 12.101 1.00 95.31 327 LEU A C 1
ATOM 2427 O O . LEU A 1 327 ? -5.941 8.987 11.518 1.00 95.31 327 LEU A O 1
ATOM 2431 N N . ALA A 1 328 ? -4.851 9.674 13.364 1.00 88.81 328 ALA A N 1
ATOM 2432 C CA . ALA A 1 328 ? -6.029 9.997 14.140 1.00 88.81 328 ALA A CA 1
ATOM 2433 C C . ALA A 1 328 ? -6.018 11.489 14.485 1.00 88.81 328 ALA A C 1
ATOM 2435 O O . ALA A 1 328 ? -5.042 12.034 15.008 1.00 88.81 328 ALA A O 1
ATOM 2436 N N . GLY A 1 329 ? -7.117 12.155 14.145 1.00 85.69 329 GLY A N 1
ATOM 2437 C CA . GLY A 1 329 ? -7.308 13.587 14.326 1.00 85.69 329 GLY A CA 1
ATOM 2438 C C . GLY A 1 329 ? -8.687 13.905 14.891 1.00 85.69 329 GLY A C 1
ATOM 2439 O O . GLY A 1 329 ? -9.496 13.019 15.171 1.00 85.69 329 GLY A O 1
ATOM 2440 N N . ARG A 1 330 ? -8.975 15.191 15.095 1.00 81.38 330 ARG A N 1
ATOM 2441 C CA . ARG A 1 330 ? -10.287 15.644 15.597 1.00 81.38 330 ARG A CA 1
ATOM 2442 C C . ARG A 1 330 ? -11.451 15.230 14.682 1.00 81.38 330 ARG A C 1
ATOM 2444 O O . ARG A 1 330 ? -12.571 15.059 15.152 1.00 81.38 330 ARG A O 1
ATOM 2451 N N . GLY A 1 331 ? -11.192 15.116 13.383 1.00 82.25 331 GLY A N 1
ATOM 2452 C CA . GLY A 1 331 ? -12.157 14.770 12.343 1.00 82.25 331 GLY A CA 1
ATOM 2453 C C . GLY A 1 331 ? -12.321 13.270 12.091 1.00 82.25 331 GLY A C 1
ATOM 2454 O O . GLY A 1 331 ? -13.019 12.923 11.139 1.00 82.25 331 GLY A O 1
ATOM 2455 N N . GLY A 1 332 ? -11.687 12.401 12.887 1.00 90.2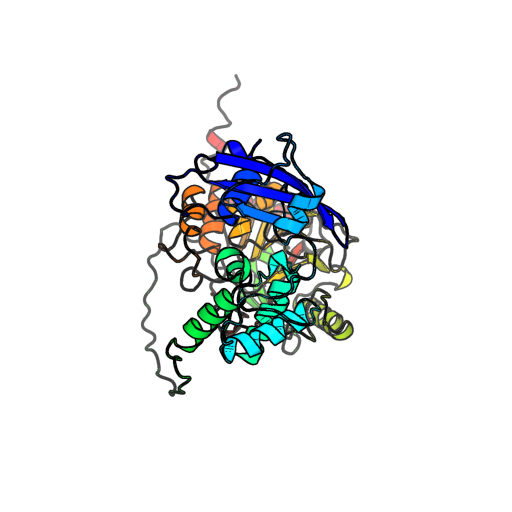5 332 GLY A N 1
ATOM 2456 C CA . GLY A 1 332 ? -11.778 10.945 12.763 1.00 90.25 332 GLY A CA 1
ATOM 2457 C C . GLY A 1 332 ? -10.423 10.270 12.550 1.00 90.25 332 GLY A C 1
ATOM 2458 O O . GLY A 1 332 ? -9.393 10.769 13.004 1.00 90.25 332 GLY A O 1
ATOM 2459 N N . VAL A 1 333 ? -10.432 9.130 11.860 1.00 95.44 333 VAL A N 1
ATOM 2460 C CA . VAL A 1 333 ? -9.228 8.364 11.502 1.00 95.44 333 VAL A CA 1
ATOM 2461 C C . VAL A 1 333 ? -9.103 8.215 9.994 1.00 95.44 333 VAL A C 1
ATOM 2463 O O . VAL A 1 333 ? -10.107 8.155 9.284 1.00 95.44 333 VAL A O 1
ATOM 2466 N N . VAL A 1 334 ? -7.869 8.129 9.510 1.00 97.81 334 VAL A N 1
ATOM 2467 C CA . VAL A 1 334 ? -7.549 7.845 8.109 1.00 97.81 334 VAL A CA 1
ATOM 2468 C C . VAL A 1 334 ? -6.489 6.749 8.038 1.00 97.81 334 VAL A C 1
ATOM 2470 O O . VAL A 1 334 ? -5.549 6.758 8.831 1.00 97.81 334 VAL A O 1
ATOM 2473 N N . LEU A 1 335 ? -6.651 5.816 7.099 1.00 98.06 335 LEU A N 1
ATOM 2474 C CA . LEU A 1 335 ? -5.669 4.792 6.726 1.00 98.06 335 LEU A CA 1
ATOM 2475 C C . LEU A 1 335 ? -5.267 5.004 5.272 1.00 98.06 335 LEU A C 1
ATOM 2477 O O . LEU A 1 335 ? -6.132 5.069 4.404 1.00 98.06 335 LEU A O 1
ATOM 2481 N N . VAL A 1 336 ? -3.969 5.100 5.010 1.00 96.62 336 VAL A N 1
ATOM 2482 C CA . VAL A 1 336 ? -3.410 5.481 3.711 1.00 96.62 336 VAL A CA 1
ATOM 2483 C C . VAL A 1 336 ? -2.316 4.516 3.287 1.00 96.62 336 VAL A C 1
ATOM 2485 O O . VAL A 1 336 ? -1.468 4.127 4.084 1.00 96.62 336 VAL A O 1
ATOM 2488 N N . HIS A 1 337 ? -2.298 4.182 2.004 1.00 93.06 337 HIS A N 1
ATOM 2489 C CA . HIS A 1 337 ? -1.189 3.549 1.310 1.00 93.06 337 HIS A CA 1
ATOM 2490 C C . HIS A 1 337 ? -0.222 4.630 0.803 1.00 93.06 337 HIS A C 1
ATOM 2492 O O . HIS A 1 337 ? -0.334 5.142 -0.313 1.00 93.06 337 HIS A O 1
ATOM 2498 N N . ALA A 1 338 ? 0.752 4.990 1.634 1.00 93.19 338 ALA A N 1
ATOM 2499 C CA . ALA A 1 338 ? 1.750 6.013 1.346 1.00 93.19 338 ALA A CA 1
ATOM 2500 C C . ALA A 1 338 ? 2.960 5.426 0.593 1.00 93.19 338 ALA A C 1
ATOM 2502 O O . ALA A 1 338 ? 4.072 5.384 1.106 1.00 93.19 338 ALA A O 1
ATOM 2503 N N . ALA A 1 339 ? 2.754 4.947 -0.637 1.00 86.88 339 ALA A N 1
ATOM 2504 C CA . ALA A 1 339 ? 3.861 4.542 -1.513 1.00 86.88 339 ALA A CA 1
ATOM 2505 C C . ALA A 1 339 ? 4.627 5.753 -2.075 1.00 86.88 339 ALA A C 1
ATOM 2507 O O . ALA A 1 339 ? 4.120 6.873 -2.036 1.00 86.88 339 ALA A O 1
ATOM 2508 N N . ARG A 1 340 ? 5.809 5.512 -2.669 1.00 87.19 340 ARG A N 1
ATOM 2509 C CA . ARG A 1 340 ? 6.702 6.529 -3.268 1.00 87.19 340 ARG A CA 1
ATOM 2510 C C . ARG A 1 340 ? 5.944 7.612 -4.052 1.00 87.19 340 ARG A C 1
ATOM 2512 O O . ARG A 1 340 ? 5.990 8.784 -3.689 1.00 87.19 340 ARG A O 1
ATOM 2519 N N . VAL A 1 341 ? 5.160 7.204 -5.054 1.00 84.31 341 VAL A N 1
ATOM 2520 C CA . VAL A 1 341 ? 4.360 8.118 -5.895 1.00 84.31 341 VAL A CA 1
ATOM 2521 C C . VAL A 1 341 ? 3.323 8.896 -5.080 1.00 84.31 341 VAL A C 1
ATOM 2523 O O . VAL A 1 341 ? 3.130 10.088 -5.301 1.00 84.31 341 VAL A O 1
ATOM 2526 N N . GLY A 1 342 ? 2.667 8.251 -4.115 1.00 87.19 342 GLY A N 1
ATOM 2527 C CA . GLY A 1 342 ? 1.659 8.911 -3.289 1.00 87.19 342 GLY A CA 1
ATOM 2528 C C . GLY A 1 342 ? 2.255 9.954 -2.349 1.00 87.19 342 GLY A C 1
ATOM 2529 O O . GLY A 1 342 ? 1.704 11.047 -2.212 1.00 87.19 342 GLY A O 1
ATOM 2530 N N . VAL A 1 343 ? 3.420 9.668 -1.764 1.00 91.81 343 VAL A N 1
ATOM 2531 C CA . VAL A 1 343 ? 4.177 10.640 -0.964 1.00 91.81 343 VAL A CA 1
ATOM 2532 C C . VAL A 1 343 ? 4.594 11.830 -1.833 1.00 91.81 343 VAL A C 1
ATOM 2534 O O . VAL A 1 343 ? 4.332 12.974 -1.463 1.00 91.81 343 VAL A O 1
ATOM 2537 N N . LEU A 1 344 ? 5.114 11.581 -3.039 1.00 89.31 344 LEU A N 1
ATOM 2538 C CA . LEU A 1 344 ? 5.440 12.631 -4.012 1.00 89.31 344 LEU A CA 1
ATOM 2539 C C . LEU A 1 344 ? 4.224 13.442 -4.481 1.00 89.31 344 LEU A C 1
ATOM 2541 O O . LEU A 1 344 ? 4.375 14.598 -4.867 1.00 89.31 344 LEU A O 1
ATOM 2545 N N . ARG A 1 345 ? 3.013 12.877 -4.430 1.00 90.25 345 ARG A N 1
ATOM 2546 C CA . ARG A 1 345 ? 1.746 13.557 -4.764 1.00 90.25 345 ARG A CA 1
ATOM 2547 C C . ARG A 1 345 ? 1.054 14.208 -3.565 1.00 90.25 345 ARG A C 1
ATOM 2549 O O . ARG A 1 345 ? -0.008 14.815 -3.724 1.00 90.25 345 ARG A O 1
ATOM 2556 N N . GLY A 1 346 ? 1.655 14.127 -2.382 1.00 93.38 346 GLY A N 1
ATOM 2557 C CA . GLY A 1 346 ? 1.170 14.785 -1.174 1.00 93.38 346 GLY A CA 1
ATOM 2558 C C . GLY A 1 346 ? 0.033 14.059 -0.459 1.00 93.38 346 GLY A C 1
ATOM 2559 O O . GLY A 1 346 ? -0.867 14.694 0.095 1.00 93.38 346 GLY A O 1
ATOM 2560 N N . VAL A 1 347 ? 0.013 12.723 -0.507 1.00 94.88 347 VAL A N 1
ATOM 2561 C CA . VAL A 1 347 ? -1.019 11.931 0.180 1.00 94.88 347 VAL A CA 1
ATOM 2562 C C . VAL A 1 347 ? -0.958 12.089 1.704 1.00 94.88 347 VAL A C 1
ATOM 2564 O O . VAL A 1 347 ? -1.995 12.040 2.361 1.00 94.88 347 VAL A O 1
ATOM 2567 N N . VAL A 1 348 ? 0.228 12.341 2.271 1.00 96.62 348 VAL A N 1
ATOM 2568 C CA . VAL A 1 348 ? 0.434 12.520 3.719 1.00 96.62 348 VAL A CA 1
ATOM 2569 C C . VAL A 1 348 ? -0.262 13.791 4.209 1.00 96.62 348 VAL A C 1
ATOM 2571 O O . VAL A 1 348 ? -1.014 13.772 5.182 1.00 96.62 348 VAL A O 1
ATOM 2574 N N . GLU A 1 349 ? -0.066 14.890 3.491 1.00 96.31 349 GLU A N 1
ATOM 2575 C CA . GLU A 1 349 ? -0.637 16.199 3.780 1.00 96.31 349 GLU A CA 1
ATOM 2576 C C . GLU A 1 349 ? -2.157 16.170 3.599 1.00 96.31 349 GLU A C 1
ATOM 2578 O O . GLU A 1 349 ? -2.893 16.694 4.438 1.00 96.31 349 GLU A O 1
ATOM 2583 N N . ARG A 1 350 ? -2.649 15.488 2.553 1.00 97.00 350 ARG A N 1
ATOM 2584 C CA . ARG A 1 350 ? -4.090 15.257 2.364 1.00 97.00 350 ARG A CA 1
ATOM 2585 C C . ARG A 1 350 ? -4.691 14.440 3.500 1.00 97.00 350 ARG A C 1
ATOM 2587 O O . ARG A 1 350 ? -5.777 14.777 3.963 1.00 97.00 350 ARG A O 1
ATOM 2594 N N . ALA A 1 351 ? -3.999 13.403 3.970 1.00 97.12 351 ALA A N 1
ATOM 2595 C CA . ALA A 1 351 ? -4.451 12.586 5.092 1.00 97.12 351 ALA A CA 1
ATOM 2596 C C . ALA A 1 351 ? -4.561 13.415 6.378 1.00 97.12 351 ALA A C 1
ATOM 2598 O O . ALA A 1 351 ? -5.588 13.369 7.055 1.00 97.12 351 ALA A O 1
ATOM 2599 N N . ALA A 1 352 ? -3.540 14.224 6.677 1.00 94.75 352 ALA A N 1
ATOM 2600 C CA . ALA A 1 352 ? -3.542 15.119 7.830 1.00 94.75 352 ALA A CA 1
ATOM 2601 C C . ALA A 1 352 ? -4.678 16.149 7.739 1.00 94.75 352 ALA A C 1
ATOM 2603 O O . ALA A 1 352 ? -5.450 16.310 8.684 1.00 94.75 352 ALA A O 1
ATOM 2604 N N . ALA A 1 353 ? -4.851 16.785 6.577 1.00 94.31 353 ALA A N 1
ATOM 2605 C CA . ALA A 1 353 ? -5.950 17.717 6.339 1.00 94.31 353 ALA A CA 1
ATOM 2606 C C . ALA A 1 353 ? -7.324 17.045 6.491 1.00 94.31 353 ALA A C 1
ATOM 2608 O O . ALA A 1 353 ? -8.237 17.635 7.071 1.00 94.31 353 ALA A O 1
ATOM 2609 N N . ALA A 1 354 ? -7.468 15.798 6.029 1.00 94.75 354 ALA A N 1
ATOM 2610 C CA . ALA A 1 354 ? -8.721 15.061 6.106 1.00 94.75 354 ALA A CA 1
ATOM 2611 C C . ALA A 1 354 ? -9.177 14.853 7.553 1.00 94.75 354 ALA A C 1
ATOM 2613 O O . ALA A 1 354 ? -10.368 14.992 7.819 1.00 94.75 354 ALA A O 1
ATOM 2614 N N . VAL A 1 355 ? -8.273 14.571 8.497 1.00 90.06 355 VAL A N 1
ATOM 2615 C CA . VAL A 1 355 ? -8.625 14.359 9.916 1.00 90.06 355 VAL A CA 1
ATOM 2616 C C . VAL A 1 355 ? -8.487 15.615 10.787 1.00 90.06 355 VAL A C 1
ATOM 2618 O O . VAL A 1 355 ? -8.851 15.585 11.965 1.00 90.06 355 VAL A O 1
ATOM 2621 N N . GLY A 1 356 ? -8.033 16.738 10.227 1.00 86.00 356 GLY A N 1
ATOM 2622 C CA . GLY A 1 356 ? -7.822 17.986 10.964 1.00 86.00 356 GLY A CA 1
ATOM 2623 C C . GLY A 1 356 ? -6.679 17.867 11.981 1.00 86.00 356 GLY A C 1
ATOM 2624 O O . GLY A 1 356 ? -5.753 17.097 11.749 1.00 86.00 356 GLY A O 1
ATOM 2625 N N . PRO A 1 357 ? -6.714 18.599 13.116 1.00 83.50 357 PRO A N 1
ATOM 2626 C CA . PRO A 1 357 ? -5.662 18.532 14.131 1.00 83.50 357 PRO A CA 1
ATOM 2627 C C . PRO A 1 357 ? -5.365 17.089 14.553 1.00 83.50 357 PRO A C 1
ATOM 2629 O O . PRO A 1 357 ? -6.203 16.433 15.183 1.00 83.50 357 PRO A O 1
ATOM 2632 N N . VAL A 1 358 ? -4.186 16.614 14.155 1.00 86.12 358 VAL A N 1
ATOM 2633 C CA . VAL A 1 358 ? -3.702 15.248 14.358 1.00 86.12 358 VAL A CA 1
ATOM 2634 C C . VAL A 1 358 ? -3.151 15.127 15.772 1.00 86.12 358 VAL A C 1
ATOM 2636 O O . VAL A 1 358 ? -2.405 15.990 16.229 1.00 86.12 358 VAL A O 1
ATOM 2639 N N . TRP A 1 359 ? -3.513 14.055 16.467 1.00 78.62 359 TRP A N 1
ATOM 2640 C CA . TRP A 1 359 ? -3.077 13.802 17.843 1.00 78.62 359 TRP A CA 1
ATOM 2641 C C . TRP A 1 359 ? -2.373 12.453 18.013 1.00 78.62 359 TRP A C 1
ATOM 2643 O O . TRP A 1 359 ? -1.703 12.257 19.024 1.00 78.62 359 TRP A O 1
ATOM 2653 N N . ALA A 1 360 ? -2.476 11.546 17.036 1.00 83.00 360 ALA A N 1
ATOM 2654 C CA . ALA A 1 360 ? -1.675 10.327 16.978 1.00 83.00 360 ALA A CA 1
ATOM 2655 C C . ALA A 1 360 ? -1.450 9.878 15.532 1.00 83.00 360 ALA A C 1
ATOM 2657 O O . ALA A 1 360 ? -2.319 10.059 14.672 1.00 83.00 360 ALA A O 1
ATOM 2658 N N . VAL A 1 361 ? -0.280 9.290 15.278 1.00 91.69 361 VAL A N 1
ATOM 2659 C CA . VAL A 1 361 ? 0.109 8.767 13.967 1.00 91.69 361 VAL A CA 1
ATOM 2660 C C . VAL A 1 361 ? 0.870 7.465 14.126 1.00 91.69 361 VAL A C 1
ATOM 2662 O O . VAL A 1 361 ? 1.747 7.372 14.983 1.00 91.69 361 VAL A O 1
ATOM 2665 N N . TRP A 1 362 ? 0.580 6.509 13.248 1.00 92.94 362 TRP A N 1
ATOM 2666 C CA . TRP A 1 362 ? 1.272 5.232 13.155 1.00 92.94 362 TRP A CA 1
ATOM 2667 C C . TRP A 1 362 ? 1.708 4.962 11.720 1.00 92.94 362 TRP A C 1
ATOM 2669 O O . TRP A 1 362 ? 0.910 5.054 10.789 1.00 92.94 362 TRP A O 1
ATOM 2679 N N . ILE A 1 363 ? 2.970 4.594 11.550 1.00 94.25 363 ILE A N 1
ATOM 2680 C CA . ILE A 1 363 ? 3.514 4.042 10.314 1.00 94.25 363 ILE A CA 1
ATOM 2681 C C . ILE A 1 363 ? 3.709 2.551 10.556 1.00 94.25 363 ILE A C 1
ATOM 2683 O O . ILE A 1 363 ? 4.439 2.189 11.475 1.00 94.25 363 ILE A O 1
ATOM 2687 N N . GLY A 1 364 ? 3.042 1.706 9.772 1.00 92.38 364 GLY A N 1
ATOM 2688 C CA . GLY A 1 364 ? 3.123 0.253 9.921 1.00 92.38 364 GLY A CA 1
ATOM 2689 C C . GLY A 1 364 ? 4.369 -0.372 9.278 1.00 92.38 364 GLY A C 1
ATOM 2690 O O . GLY A 1 364 ? 5.220 0.345 8.734 1.00 92.38 364 GLY A O 1
ATOM 2691 N N . PRO A 1 365 ? 4.483 -1.715 9.331 1.00 91.69 365 PRO A N 1
ATOM 2692 C CA . PRO A 1 365 ? 5.575 -2.449 8.696 1.00 91.69 365 PRO A CA 1
ATOM 2693 C C . PRO A 1 365 ? 5.694 -2.048 7.229 1.00 91.69 365 PRO A C 1
ATOM 2695 O O . PRO A 1 365 ? 4.682 -1.943 6.543 1.00 91.69 365 PRO A O 1
ATOM 2698 N N . SER A 1 366 ? 6.904 -1.796 6.747 1.00 92.81 366 SER A N 1
ATOM 2699 C CA . SER A 1 366 ? 7.143 -1.375 5.360 1.00 92.81 366 SER A CA 1
ATOM 2700 C C . SER A 1 366 ? 8.594 -1.590 4.963 1.00 92.81 366 SER A C 1
ATOM 2702 O O . SER A 1 366 ? 9.438 -1.887 5.811 1.00 92.81 366 SER A O 1
ATOM 2704 N N . VAL A 1 367 ? 8.903 -1.469 3.675 1.00 90.12 367 VAL A N 1
ATOM 2705 C CA . VAL A 1 367 ? 10.294 -1.485 3.227 1.00 90.12 367 VAL A CA 1
ATOM 2706 C C . VAL A 1 367 ? 11.022 -0.257 3.777 1.00 90.12 367 VAL A C 1
ATOM 2708 O O . VAL A 1 367 ? 10.446 0.819 3.944 1.00 90.12 367 VAL A O 1
ATOM 2711 N N . ARG A 1 368 ? 12.297 -0.436 4.112 1.00 88.88 368 ARG A N 1
ATOM 2712 C CA . ARG A 1 368 ? 13.152 0.604 4.693 1.00 88.88 368 ARG A CA 1
ATOM 2713 C C . ARG A 1 368 ? 14.243 1.010 3.719 1.00 88.88 368 ARG A C 1
ATOM 2715 O O . ARG A 1 368 ? 14.507 0.292 2.756 1.00 88.88 368 ARG A O 1
ATOM 2722 N N . GLY A 1 369 ? 14.949 2.091 4.046 1.00 85.44 369 GLY A N 1
ATOM 2723 C CA . GLY A 1 369 ? 16.072 2.592 3.255 1.00 85.44 369 GLY A CA 1
ATOM 2724 C C . GLY A 1 369 ? 17.157 1.565 2.924 1.00 85.44 369 GLY A C 1
ATOM 2725 O O . GLY A 1 369 ? 17.795 1.663 1.887 1.00 85.44 369 GLY A O 1
ATOM 2726 N N . CYS A 1 370 ? 17.330 0.533 3.754 1.00 83.25 370 CYS A N 1
ATOM 2727 C CA . CYS A 1 370 ? 18.271 -0.556 3.487 1.00 83.25 370 CYS A CA 1
ATOM 2728 C C . CYS A 1 370 ? 17.864 -1.495 2.335 1.00 83.25 370 CYS A C 1
ATOM 2730 O O . CYS A 1 370 ? 18.678 -2.318 1.925 1.00 83.25 370 CYS A O 1
ATOM 2732 N N . CYS A 1 371 ? 16.613 -1.448 1.867 1.00 81.88 371 CYS A N 1
ATOM 2733 C CA . CYS A 1 371 ? 16.085 -2.362 0.848 1.00 81.88 371 CYS A CA 1
ATOM 2734 C C . CYS A 1 371 ? 15.233 -1.676 -0.230 1.00 81.88 371 CYS A C 1
ATOM 2736 O O . CYS A 1 371 ? 14.879 -2.330 -1.213 1.00 81.88 371 CYS A O 1
ATOM 2738 N N . ASP A 1 372 ? 14.860 -0.403 -0.063 1.00 81.75 372 ASP A N 1
ATOM 2739 C CA . ASP A 1 372 ? 14.021 0.301 -1.034 1.00 81.75 372 ASP A CA 1
ATOM 2740 C C . ASP A 1 372 ? 14.856 0.993 -2.113 1.00 81.75 372 ASP A C 1
ATOM 2742 O O . ASP A 1 372 ? 15.072 2.207 -2.102 1.00 81.75 372 ASP A O 1
ATOM 2746 N N . THR A 1 373 ? 15.350 0.177 -3.042 1.00 83.00 373 THR A N 1
ATOM 2747 C CA . THR A 1 373 ? 16.046 0.650 -4.238 1.00 83.00 373 THR A CA 1
ATOM 2748 C C . THR A 1 373 ? 15.080 1.322 -5.206 1.00 83.00 373 THR A C 1
ATOM 2750 O O . THR A 1 373 ? 13.967 0.838 -5.439 1.00 83.00 373 THR A O 1
ATOM 2753 N N . VAL A 1 374 ? 15.508 2.422 -5.811 1.00 78.38 374 VAL A N 1
ATOM 2754 C CA . VAL A 1 374 ? 14.691 3.197 -6.744 1.00 78.38 374 VAL A CA 1
ATOM 2755 C C . VAL A 1 374 ? 15.399 3.417 -8.070 1.00 78.38 374 VAL A C 1
ATOM 2757 O O . VAL A 1 374 ? 16.624 3.369 -8.170 1.00 78.38 374 VAL A O 1
ATOM 2760 N N . GLU A 1 375 ? 14.591 3.644 -9.093 1.00 77.25 375 GLU A N 1
ATOM 2761 C CA . GLU A 1 375 ? 15.025 3.986 -10.435 1.00 77.25 375 GLU A CA 1
ATOM 2762 C C . GLU A 1 375 ? 15.655 5.397 -10.455 1.00 77.25 375 GLU A C 1
ATOM 2764 O O . GLU A 1 375 ? 15.317 6.236 -9.607 1.00 77.25 375 GLU A O 1
ATOM 2769 N N . PRO A 1 376 ? 16.557 5.697 -11.412 1.00 78.31 376 PRO A N 1
ATOM 2770 C CA . PRO A 1 376 ? 17.123 7.036 -11.564 1.00 78.31 376 PRO A CA 1
ATOM 2771 C C . PRO A 1 376 ? 16.044 8.126 -11.652 1.00 78.31 376 PRO A C 1
ATOM 2773 O O . PRO A 1 376 ? 15.006 7.936 -12.282 1.00 78.31 376 PRO A O 1
ATOM 2776 N N . GLY A 1 377 ? 16.294 9.275 -11.022 1.00 80.81 377 GLY A N 1
ATOM 2777 C CA . GLY A 1 377 ? 15.373 10.417 -10.982 1.00 80.81 377 GLY A CA 1
ATOM 2778 C C . GLY A 1 377 ? 14.378 10.398 -9.816 1.00 80.81 377 GLY A C 1
ATOM 2779 O O . GLY A 1 377 ? 13.958 11.459 -9.367 1.00 80.81 377 GLY A O 1
ATOM 2780 N N . VAL A 1 378 ? 14.062 9.234 -9.232 1.00 81.50 378 VAL A N 1
ATOM 2781 C CA . VAL A 1 378 ? 13.142 9.169 -8.077 1.00 81.50 378 VAL A CA 1
ATOM 2782 C C . VAL A 1 378 ? 13.723 9.880 -6.852 1.00 81.50 378 VAL A C 1
ATOM 2784 O O . VAL A 1 378 ? 12.991 10.531 -6.109 1.00 81.50 378 VAL A O 1
ATOM 2787 N N . THR A 1 379 ? 15.033 9.776 -6.622 1.00 88.50 379 THR A N 1
ATOM 2788 C CA . THR A 1 379 ? 15.703 10.508 -5.537 1.00 88.50 379 THR A CA 1
ATOM 2789 C C . THR A 1 379 ? 15.658 12.012 -5.767 1.00 88.50 379 THR A C 1
ATOM 2791 O O . THR A 1 379 ? 15.389 12.754 -4.827 1.00 88.50 379 THR A O 1
ATOM 2794 N N . ASP A 1 380 ? 15.828 12.450 -7.015 1.00 92.31 380 ASP A N 1
ATOM 2795 C CA . ASP A 1 380 ? 15.788 13.864 -7.389 1.00 92.31 380 ASP A CA 1
ATOM 2796 C C . ASP A 1 380 ? 14.378 14.435 -7.176 1.00 92.31 380 ASP A C 1
ATOM 2798 O O . ASP A 1 380 ? 14.228 15.530 -6.640 1.00 92.31 380 ASP A O 1
ATOM 2802 N N . ASP A 1 381 ? 13.330 13.667 -7.499 1.00 91.25 381 ASP A N 1
ATOM 2803 C CA . ASP A 1 381 ? 11.936 14.033 -7.217 1.00 91.25 381 ASP A CA 1
ATOM 2804 C C . ASP A 1 381 ? 11.667 14.171 -5.707 1.00 91.25 381 ASP A C 1
ATOM 2806 O O . ASP A 1 381 ? 10.942 15.075 -5.272 1.00 91.25 381 ASP A O 1
ATOM 2810 N N . PHE A 1 382 ? 12.244 13.283 -4.886 1.00 91.69 382 PHE A N 1
ATOM 2811 C CA . PHE A 1 382 ? 12.150 13.371 -3.425 1.00 91.69 382 PHE A CA 1
ATOM 2812 C C . PHE A 1 382 ? 12.852 14.632 -2.913 1.00 91.69 382 PHE A C 1
ATOM 2814 O O . PHE A 1 382 ? 12.238 15.413 -2.181 1.00 91.69 382 PHE A O 1
ATOM 2821 N N . GLU A 1 383 ? 14.092 14.877 -3.335 1.00 94.75 383 GLU A N 1
ATOM 2822 C CA . GLU A 1 383 ? 14.864 16.062 -2.954 1.00 94.75 383 GLU A CA 1
ATOM 2823 C C . GLU A 1 383 ? 14.189 17.363 -3.415 1.00 94.75 383 GLU A C 1
ATOM 2825 O O . GLU A 1 383 ? 14.084 18.311 -2.633 1.00 94.75 383 GLU A O 1
ATOM 2830 N N . ALA A 1 384 ? 13.639 17.397 -4.633 1.00 95.12 384 ALA A N 1
ATOM 2831 C CA . ALA A 1 384 ? 12.891 18.535 -5.170 1.00 95.12 384 ALA A CA 1
ATOM 2832 C C . ALA A 1 384 ? 11.635 18.855 -4.343 1.00 95.12 384 ALA A C 1
ATOM 2834 O O . ALA A 1 384 ? 11.231 20.016 -4.238 1.00 95.12 384 ALA A O 1
ATOM 2835 N N . ARG A 1 385 ? 11.034 17.841 -3.706 1.00 92.38 385 ARG A N 1
ATOM 2836 C CA . ARG A 1 385 ? 9.924 18.000 -2.754 1.00 92.38 385 ARG A CA 1
ATOM 2837 C C . ARG A 1 385 ? 10.397 18.262 -1.313 1.00 92.38 385 ARG A C 1
ATOM 2839 O O . ARG A 1 385 ? 9.573 18.374 -0.408 1.00 92.38 385 ARG A O 1
ATOM 2846 N N . GLY A 1 386 ? 11.705 18.374 -1.079 1.00 93.25 386 GLY A N 1
ATOM 2847 C CA . GLY A 1 386 ? 12.292 18.550 0.252 1.00 93.25 386 GLY A CA 1
ATOM 2848 C C . GLY A 1 386 ? 12.161 17.311 1.143 1.00 93.25 386 GLY A C 1
ATOM 2849 O O . GLY A 1 386 ? 12.174 17.422 2.371 1.00 93.25 386 GLY A O 1
ATOM 2850 N N . LEU A 1 387 ? 11.985 16.132 0.544 1.00 92.94 387 LEU A N 1
ATOM 2851 C CA . LEU A 1 387 ? 11.900 14.860 1.247 1.00 92.94 387 LEU A CA 1
ATOM 2852 C C . LEU A 1 387 ? 13.291 14.224 1.364 1.00 92.94 387 LEU A C 1
ATOM 2854 O O . LEU A 1 387 ? 14.092 14.314 0.437 1.00 92.94 387 LEU A O 1
ATOM 2858 N N . PRO A 1 388 ? 13.591 13.565 2.493 1.00 90.75 388 PRO A N 1
ATOM 2859 C CA . PRO A 1 388 ? 14.876 12.920 2.692 1.00 90.75 388 PRO A CA 1
ATOM 2860 C C . PRO A 1 388 ? 15.045 11.700 1.778 1.00 90.75 388 PRO A C 1
ATOM 2862 O O . PRO A 1 388 ? 14.124 10.894 1.613 1.00 90.75 388 PRO A O 1
ATOM 2865 N N . VAL A 1 389 ? 16.262 11.536 1.267 1.00 90.62 389 VAL A N 1
ATOM 2866 C CA . VAL A 1 389 ? 16.744 10.347 0.553 1.00 90.62 389 VAL A CA 1
ATOM 2867 C C . VAL A 1 389 ? 17.868 9.688 1.354 1.00 90.62 389 VAL A C 1
ATOM 2869 O O . VAL A 1 389 ? 18.470 10.323 2.222 1.00 90.62 389 VAL A O 1
ATOM 2872 N N . VAL A 1 390 ? 18.129 8.404 1.109 1.00 88.62 390 VAL A N 1
ATOM 2873 C CA . VAL A 1 390 ? 19.213 7.672 1.790 1.00 88.62 390 VAL A CA 1
ATOM 2874 C C . VAL A 1 390 ? 20.522 7.882 1.040 1.00 88.62 390 VAL A C 1
ATOM 2876 O O . VAL A 1 390 ? 21.526 8.279 1.625 1.00 88.62 390 VAL A O 1
ATOM 2879 N N . ASP A 1 391 ? 20.481 7.632 -0.266 1.00 87.50 391 ASP A N 1
ATOM 2880 C CA . ASP A 1 391 ? 21.551 7.875 -1.226 1.00 87.50 391 ASP A CA 1
ATOM 2881 C C . ASP A 1 391 ? 20.940 8.032 -2.631 1.00 87.50 391 ASP A C 1
ATOM 2883 O O . ASP A 1 391 ? 19.723 8.091 -2.775 1.00 87.50 391 ASP A O 1
ATOM 2887 N N . ARG A 1 392 ? 21.774 8.083 -3.677 1.00 83.75 392 ARG A N 1
ATOM 2888 C CA . ARG A 1 392 ? 21.350 8.264 -5.083 1.00 83.75 392 ARG A CA 1
ATOM 2889 C C . ARG A 1 392 ? 20.458 7.153 -5.647 1.00 83.75 392 ARG A C 1
ATOM 2891 O O . ARG A 1 392 ? 19.920 7.300 -6.736 1.00 83.75 392 ARG A O 1
ATOM 2898 N N . THR A 1 393 ? 20.367 6.024 -4.961 1.00 82.44 393 THR A N 1
ATOM 2899 C CA . THR A 1 393 ? 19.672 4.815 -5.420 1.00 82.44 393 THR A CA 1
ATOM 2900 C C . THR A 1 393 ? 18.669 4.283 -4.405 1.00 82.44 393 THR A C 1
ATOM 2902 O O . THR A 1 393 ? 17.953 3.334 -4.714 1.00 82.44 393 THR A O 1
ATOM 2905 N N . HIS A 1 394 ? 18.583 4.883 -3.216 1.00 87.50 394 HIS A N 1
ATOM 2906 C CA . HIS A 1 394 ? 17.718 4.424 -2.135 1.00 87.50 394 HIS A CA 1
ATOM 2907 C C . HIS A 1 394 ? 16.922 5.571 -1.523 1.00 87.50 394 HIS A C 1
ATOM 2909 O O . HIS A 1 394 ? 17.443 6.650 -1.226 1.00 87.50 394 HIS A O 1
ATOM 2915 N N . VAL A 1 395 ? 15.659 5.283 -1.225 1.00 87.19 395 VAL A N 1
ATOM 2916 C CA . VAL A 1 395 ? 14.792 6.159 -0.429 1.00 87.19 395 VAL A CA 1
ATOM 2917 C C . VAL A 1 395 ? 14.358 5.438 0.839 1.00 87.19 395 VAL A C 1
ATOM 2919 O O . VAL A 1 395 ? 14.309 4.216 0.887 1.00 87.19 395 VAL A O 1
ATOM 2922 N N . ASP A 1 396 ? 14.005 6.184 1.881 1.00 91.25 396 ASP A N 1
ATOM 2923 C CA . ASP A 1 396 ? 13.315 5.624 3.044 1.00 91.25 396 ASP A CA 1
ATOM 2924 C C . ASP A 1 396 ? 11.936 6.275 3.123 1.00 91.25 396 ASP A C 1
ATOM 2926 O O . ASP A 1 396 ? 11.771 7.376 3.652 1.00 91.25 396 ASP A O 1
ATOM 2930 N N . VAL A 1 397 ? 10.936 5.618 2.528 1.00 92.75 397 VAL A N 1
ATOM 2931 C CA . VAL A 1 397 ? 9.571 6.157 2.458 1.00 92.75 397 VAL A CA 1
ATOM 2932 C C . VAL A 1 397 ? 8.993 6.426 3.853 1.00 92.75 397 VAL A C 1
ATOM 2934 O O . VAL A 1 397 ? 8.450 7.512 4.050 1.00 92.75 397 VAL A O 1
ATOM 2937 N N . PRO A 1 398 ? 9.118 5.536 4.859 1.00 93.12 398 PRO A N 1
ATOM 2938 C CA . PRO A 1 398 ? 8.725 5.864 6.234 1.00 93.12 398 PRO A CA 1
ATOM 2939 C C . PRO A 1 398 ? 9.394 7.126 6.805 1.00 93.12 398 PRO A C 1
ATOM 2941 O O . PRO A 1 398 ? 8.745 7.918 7.499 1.00 93.12 398 PRO A O 1
ATOM 2944 N N . HIS A 1 399 ? 10.680 7.342 6.521 1.00 92.88 399 HIS A N 1
ATOM 2945 C CA . HIS A 1 399 ? 11.386 8.554 6.929 1.00 92.88 399 HIS A CA 1
ATOM 2946 C C . HIS A 1 399 ? 10.859 9.792 6.190 1.00 92.88 399 HIS A C 1
ATOM 2948 O O . HIS A 1 399 ? 10.598 10.816 6.826 1.00 92.88 399 HIS A O 1
ATOM 2954 N N . ALA A 1 400 ? 10.604 9.681 4.885 1.00 94.06 400 ALA A N 1
ATOM 2955 C CA . ALA A 1 400 ? 9.995 10.743 4.089 1.00 94.06 400 ALA A CA 1
ATOM 2956 C C . ALA A 1 400 ? 8.582 11.099 4.572 1.00 94.06 400 ALA A C 1
ATOM 2958 O O . ALA A 1 400 ? 8.268 12.277 4.732 1.00 94.06 400 ALA A O 1
ATOM 2959 N N . VAL A 1 401 ? 7.760 10.101 4.908 1.00 95.81 401 VAL A N 1
ATOM 2960 C CA . VAL A 1 401 ? 6.440 10.297 5.526 1.00 95.81 401 VAL A CA 1
ATOM 2961 C C . VAL A 1 401 ? 6.570 11.034 6.858 1.00 95.81 401 VAL A C 1
ATOM 2963 O O . VAL A 1 401 ? 5.839 11.990 7.103 1.00 95.81 401 VAL A O 1
ATOM 2966 N N . THR A 1 402 ? 7.529 10.650 7.705 1.00 93.38 402 THR A N 1
ATOM 2967 C CA . THR A 1 402 ? 7.789 11.344 8.979 1.00 93.38 402 THR A CA 1
ATOM 2968 C C . THR A 1 402 ? 8.207 12.802 8.755 1.00 93.38 402 THR A C 1
ATOM 2970 O O . THR A 1 402 ? 7.758 13.686 9.483 1.00 93.38 402 THR A O 1
ATOM 2973 N N . SER A 1 403 ? 9.030 13.075 7.736 1.00 92.88 403 SER A N 1
ATOM 2974 C CA . SER A 1 403 ? 9.416 14.440 7.351 1.00 92.88 403 SER A CA 1
ATOM 2975 C C . SER A 1 403 ? 8.207 15.266 6.892 1.00 92.88 403 SER A C 1
ATOM 2977 O O . SER A 1 403 ? 7.978 16.365 7.399 1.00 92.88 403 SER A O 1
ATOM 2979 N N . ALA A 1 404 ? 7.367 14.706 6.016 1.00 93.56 404 ALA A N 1
ATOM 2980 C CA . ALA A 1 404 ? 6.146 15.356 5.540 1.00 93.56 404 ALA A CA 1
ATOM 2981 C C . ALA A 1 404 ? 5.156 15.651 6.685 1.00 93.56 404 ALA A C 1
ATOM 2983 O O . ALA A 1 404 ? 4.594 16.743 6.759 1.00 93.56 404 ALA A O 1
ATOM 2984 N N . LEU A 1 405 ? 4.995 14.715 7.629 1.00 92.94 405 LEU A N 1
ATOM 2985 C CA . LEU A 1 405 ? 4.178 14.890 8.836 1.00 92.94 405 LEU A CA 1
ATOM 2986 C C . LEU A 1 405 ? 4.673 16.055 9.708 1.00 92.94 405 LEU A C 1
ATOM 2988 O O . LEU A 1 405 ? 3.870 16.874 10.160 1.00 92.94 405 LEU A O 1
ATOM 2992 N N . ARG A 1 406 ? 5.992 16.184 9.897 1.00 90.06 406 ARG A N 1
ATOM 2993 C CA . ARG A 1 406 ? 6.587 17.331 10.605 1.00 90.06 406 ARG A CA 1
ATOM 2994 C C . ARG A 1 406 ? 6.306 18.648 9.887 1.00 90.06 406 ARG A C 1
ATOM 2996 O O . ARG A 1 406 ? 6.002 19.639 10.548 1.00 90.06 406 ARG A O 1
ATOM 3003 N N . GLY A 1 407 ? 6.335 18.646 8.553 1.00 87.12 407 GLY A N 1
ATOM 3004 C CA . GLY A 1 407 ? 5.983 19.804 7.725 1.00 87.12 407 GLY A CA 1
ATOM 3005 C C . GLY A 1 407 ? 4.560 20.326 7.958 1.00 87.12 407 GLY A C 1
ATOM 3006 O O . GLY A 1 407 ? 4.325 21.527 7.852 1.00 87.12 407 GLY A O 1
ATOM 3007 N N . VAL A 1 408 ? 3.626 19.454 8.354 1.00 86.88 408 VAL A N 1
ATOM 3008 C CA . VAL A 1 408 ? 2.241 19.819 8.710 1.00 86.88 408 VAL A CA 1
ATOM 3009 C C . VAL A 1 408 ? 2.002 19.924 10.224 1.00 86.88 408 VAL A C 1
ATOM 3011 O O . VAL A 1 408 ? 0.858 19.967 10.674 1.00 86.88 408 VAL A O 1
ATOM 3014 N N . GLY A 1 409 ? 3.072 20.003 11.024 1.00 82.50 409 GLY A N 1
ATOM 3015 C CA . GLY A 1 409 ? 3.007 20.259 12.466 1.00 82.50 409 GLY A CA 1
ATOM 3016 C C . GLY A 1 409 ? 2.780 19.026 13.344 1.00 82.50 409 GLY A C 1
ATOM 3017 O O . GLY A 1 409 ? 2.422 19.174 14.511 1.00 82.50 409 GLY A O 1
ATOM 3018 N N . VAL A 1 410 ? 2.977 17.814 12.816 1.00 83.25 410 VAL A N 1
ATOM 3019 C CA . VAL A 1 410 ? 2.905 16.574 13.600 1.00 83.25 410 VAL A CA 1
ATOM 3020 C C . VAL A 1 410 ? 4.289 16.226 14.141 1.00 83.25 410 VAL A C 1
ATOM 3022 O O . VAL A 1 410 ? 5.187 15.840 13.397 1.00 83.25 410 VAL A O 1
ATOM 3025 N N . GLU A 1 411 ? 4.459 16.332 15.458 1.00 71.38 411 GLU A N 1
ATOM 3026 C CA . GLU A 1 411 ? 5.751 16.078 16.113 1.00 71.38 411 GLU A CA 1
ATOM 3027 C C . GLU A 1 411 ? 5.928 14.614 16.551 1.00 71.38 411 GLU A C 1
ATOM 3029 O O . GLU A 1 411 ? 7.052 14.118 16.625 1.00 71.38 411 GLU A O 1
ATOM 3034 N N . ARG A 1 412 ? 4.827 13.898 16.827 1.00 73.88 412 ARG A N 1
ATOM 3035 C CA . ARG A 1 412 ? 4.847 12.537 17.385 1.00 73.88 412 ARG A CA 1
ATOM 3036 C C . ARG A 1 412 ? 4.290 11.514 16.402 1.00 73.88 412 ARG A C 1
ATOM 3038 O O . ARG A 1 412 ? 3.112 11.554 16.059 1.00 73.88 412 ARG A O 1
ATOM 3045 N N . VAL A 1 413 ? 5.139 10.571 16.010 1.00 84.75 413 VAL A N 1
ATOM 3046 C CA . VAL A 1 413 ? 4.823 9.482 15.078 1.00 84.75 413 VAL A CA 1
ATOM 3047 C C . VAL A 1 413 ? 5.293 8.177 15.708 1.00 84.75 413 VAL A C 1
ATOM 3049 O O . VAL A 1 413 ? 6.427 8.118 16.163 1.00 84.75 413 VAL A O 1
ATOM 3052 N N . ALA A 1 414 ? 4.459 7.144 15.761 1.00 84.88 414 ALA A N 1
ATOM 3053 C CA . ALA A 1 414 ? 4.890 5.791 16.092 1.00 84.88 414 ALA A CA 1
ATOM 3054 C C . ALA A 1 414 ? 5.289 5.084 14.794 1.00 84.88 414 ALA A C 1
ATOM 3056 O O . ALA A 1 414 ? 4.511 5.051 13.842 1.00 84.88 414 ALA A O 1
ATOM 3057 N N . VAL A 1 415 ? 6.509 4.557 14.721 1.00 87.06 415 VAL A N 1
ATOM 3058 C CA . VAL A 1 415 ? 7.027 3.926 13.499 1.00 87.06 415 VAL A CA 1
ATOM 3059 C C . VAL A 1 415 ? 7.329 2.471 13.781 1.00 87.06 415 VAL A C 1
ATOM 3061 O O . VAL A 1 415 ? 8.069 2.159 14.714 1.00 87.06 415 VAL A O 1
ATOM 3064 N N . TRP A 1 416 ? 6.782 1.590 12.952 1.00 85.88 416 TRP A N 1
ATOM 3065 C CA . TRP A 1 416 ? 7.051 0.169 13.050 1.00 85.88 416 TRP A CA 1
ATOM 3066 C C . TRP A 1 416 ? 8.541 -0.127 12.845 1.00 85.88 416 TRP A C 1
ATOM 3068 O O . TRP A 1 416 ? 9.165 0.436 11.935 1.00 85.88 416 TRP A O 1
ATOM 3078 N N . PRO A 1 417 ? 9.147 -0.987 13.680 1.00 82.06 417 PRO A N 1
ATOM 3079 C CA . PRO A 1 417 ? 10.580 -1.243 13.594 1.00 82.06 417 PRO A CA 1
ATOM 3080 C C . PRO A 1 417 ? 10.950 -2.116 12.387 1.00 82.06 417 PRO A C 1
ATOM 3082 O O . PRO A 1 417 ? 12.023 -1.928 11.812 1.00 82.06 417 PRO A O 1
ATOM 3085 N N . ASP A 1 418 ? 10.064 -3.030 11.990 1.00 86.00 418 ASP A N 1
ATOM 3086 C CA . ASP A 1 418 ? 10.375 -4.085 11.026 1.00 86.00 418 ASP A CA 1
ATOM 3087 C C . ASP A 1 418 ? 10.431 -3.577 9.577 1.00 86.00 418 ASP A C 1
ATOM 3089 O O . ASP A 1 418 ? 9.529 -2.881 9.102 1.00 86.00 418 ASP A O 1
ATOM 3093 N N . CYS A 1 419 ? 11.477 -3.991 8.853 1.00 87.88 419 CYS A N 1
ATOM 3094 C CA . CYS A 1 419 ? 11.556 -3.861 7.401 1.00 87.88 419 CYS A CA 1
ATOM 3095 C C . CYS A 1 419 ? 10.890 -5.068 6.741 1.00 87.88 419 CYS A C 1
ATOM 3097 O O . CYS A 1 419 ? 11.364 -6.192 6.922 1.00 87.88 419 CYS A O 1
ATOM 3099 N N . THR A 1 420 ? 9.867 -4.852 5.909 1.00 89.56 420 THR A N 1
ATOM 3100 C CA . THR A 1 420 ? 9.159 -5.956 5.232 1.00 89.56 420 THR A CA 1
ATOM 3101 C C . THR A 1 420 ? 10.078 -6.790 4.356 1.00 89.56 420 THR A C 1
ATOM 3103 O O . THR A 1 420 ? 9.829 -7.980 4.226 1.00 89.56 420 THR A O 1
ATOM 3106 N N . SER A 1 421 ? 11.146 -6.200 3.803 1.00 86.62 421 SER A N 1
ATOM 3107 C CA . SER A 1 421 ? 12.140 -6.879 2.960 1.00 86.62 421 SER A CA 1
ATOM 3108 C C . SER A 1 421 ? 13.265 -7.569 3.741 1.00 86.62 421 SER A C 1
ATOM 3110 O O . SER A 1 421 ? 13.825 -8.548 3.243 1.00 86.62 421 SER A O 1
ATOM 3112 N N . CYS A 1 422 ? 13.588 -7.139 4.962 1.00 87.06 422 CYS A N 1
ATOM 3113 C CA . CYS A 1 422 ? 14.578 -7.842 5.792 1.00 87.06 422 CYS A CA 1
ATOM 3114 C C . CYS A 1 422 ? 13.952 -8.980 6.602 1.00 87.06 422 CYS A C 1
ATOM 3116 O O . CYS A 1 422 ? 14.602 -9.992 6.833 1.00 87.06 422 CYS A O 1
ATOM 3118 N N . ASP A 1 423 ? 12.707 -8.802 7.038 1.00 88.69 423 ASP A N 1
ATOM 3119 C CA . ASP A 1 423 ? 12.018 -9.725 7.933 1.00 88.69 423 ASP A CA 1
ATOM 3120 C C . ASP A 1 423 ? 11.133 -10.688 7.133 1.00 88.69 423 ASP A C 1
ATOM 3122 O O . ASP A 1 423 ? 10.202 -10.276 6.428 1.00 88.69 423 ASP A O 1
ATOM 3126 N N . ASP A 1 424 ? 11.462 -11.975 7.206 1.00 87.00 424 ASP A N 1
ATOM 3127 C CA . ASP A 1 424 ? 10.839 -13.054 6.442 1.00 87.00 424 ASP A CA 1
ATOM 3128 C C . ASP A 1 424 ? 9.393 -13.337 6.851 1.00 87.00 424 ASP A C 1
ATOM 3130 O O . ASP A 1 424 ? 8.670 -13.972 6.075 1.00 87.00 424 ASP A O 1
ATOM 3134 N N . ARG A 1 425 ? 8.949 -12.803 7.996 1.00 87.25 425 ARG A N 1
ATOM 3135 C CA . ARG A 1 425 ? 7.567 -12.878 8.478 1.00 87.25 425 ARG A CA 1
ATOM 3136 C C . ARG A 1 425 ? 6.611 -12.049 7.623 1.00 87.25 425 ARG A C 1
ATOM 3138 O O . ARG A 1 425 ? 5.414 -12.287 7.687 1.00 87.25 425 ARG A O 1
ATOM 3145 N N . TYR A 1 426 ? 7.087 -11.129 6.782 1.00 87.44 426 TYR A N 1
ATOM 3146 C CA . TYR A 1 426 ? 6.236 -10.317 5.896 1.00 87.44 426 TYR A CA 1
ATOM 3147 C C . TYR A 1 426 ? 6.286 -10.782 4.431 1.00 87.44 426 TYR A C 1
ATOM 3149 O O . TYR A 1 426 ? 7.175 -11.535 4.024 1.00 87.44 426 TYR A O 1
ATOM 3157 N N . PHE A 1 427 ? 5.346 -10.328 3.598 1.00 84.06 427 PHE A N 1
ATOM 3158 C CA . PHE A 1 427 ? 5.505 -10.397 2.145 1.00 84.06 427 PHE A CA 1
ATOM 3159 C C . PHE A 1 427 ? 6.357 -9.228 1.650 1.00 84.06 427 PHE A C 1
ATOM 3161 O O . PHE A 1 427 ? 6.223 -8.097 2.123 1.00 84.06 427 PHE A O 1
ATOM 3168 N N . SER A 1 428 ? 7.224 -9.516 0.680 1.00 84.12 428 SER A N 1
ATOM 3169 C CA . SER A 1 428 ? 8.088 -8.533 0.031 1.00 84.12 428 SER A CA 1
ATOM 3170 C C . SER A 1 428 ? 8.404 -8.965 -1.395 1.00 84.12 428 SER A C 1
ATOM 3172 O O . SER A 1 428 ? 8.794 -10.113 -1.632 1.00 84.12 428 SER A O 1
ATOM 3174 N N . ARG A 1 429 ? 8.266 -8.033 -2.345 1.00 71.88 429 ARG A N 1
ATOM 3175 C CA . ARG A 1 429 ? 8.608 -8.250 -3.760 1.00 71.88 429 ARG A CA 1
ATOM 3176 C C . ARG A 1 429 ? 10.115 -8.310 -3.973 1.00 71.88 429 ARG A C 1
ATOM 3178 O O . ARG A 1 429 ? 10.573 -8.917 -4.929 1.00 71.88 429 ARG A O 1
ATOM 3185 N N . ARG A 1 430 ? 10.888 -7.720 -3.057 1.00 74.88 430 ARG A N 1
ATOM 3186 C CA . ARG A 1 430 ? 12.356 -7.712 -3.105 1.00 74.88 430 ARG A CA 1
ATOM 3187 C C . ARG A 1 430 ? 12.968 -9.083 -2.824 1.00 74.88 430 ARG A C 1
ATOM 3189 O O . ARG A 1 430 ? 14.063 -9.364 -3.291 1.00 74.88 430 ARG A O 1
ATOM 3196 N N . ARG A 1 431 ? 12.270 -9.933 -2.063 1.00 77.69 431 ARG A N 1
ATOM 3197 C CA . ARG A 1 431 ? 12.714 -11.309 -1.783 1.00 77.69 431 ARG A CA 1
ATOM 3198 C C . ARG A 1 431 ? 12.201 -12.325 -2.791 1.00 77.69 431 ARG A C 1
ATOM 3200 O O . ARG A 1 431 ? 12.881 -13.306 -3.063 1.00 77.69 431 ARG A O 1
ATOM 3207 N N . THR A 1 432 ? 10.980 -12.136 -3.280 1.00 63.41 432 THR A N 1
ATOM 3208 C CA . THR A 1 432 ? 10.287 -13.109 -4.131 1.00 63.41 432 THR A CA 1
ATOM 3209 C C . THR A 1 432 ? 9.472 -12.373 -5.186 1.00 63.41 432 THR A C 1
ATOM 3211 O O . THR A 1 432 ? 8.622 -11.556 -4.820 1.00 63.41 432 THR A O 1
ATOM 3214 N N . SER A 1 433 ? 9.677 -12.700 -6.464 1.00 52.81 433 SER A N 1
ATOM 3215 C CA . SER A 1 433 ? 8.994 -12.070 -7.608 1.00 52.81 433 SER A CA 1
ATOM 3216 C C . SER A 1 433 ? 7.471 -12.265 -7.579 1.00 52.81 433 SER A C 1
ATOM 3218 O O . SER A 1 433 ? 6.715 -11.366 -7.941 1.00 52.81 433 SER A O 1
ATOM 3220 N N . THR A 1 434 ? 6.994 -13.394 -7.051 1.00 57.97 434 THR A N 1
ATOM 3221 C CA . THR A 1 434 ? 5.580 -13.625 -6.724 1.00 57.97 434 THR A CA 1
ATOM 3222 C C . THR A 1 434 ? 5.379 -13.534 -5.212 1.00 57.97 434 THR A C 1
ATOM 3224 O O . THR A 1 434 ? 5.811 -14.421 -4.473 1.00 57.97 434 THR A O 1
ATOM 3227 N N . THR A 1 435 ? 4.737 -12.467 -4.728 1.00 65.19 435 THR A N 1
ATOM 3228 C CA . THR A 1 435 ? 4.543 -12.228 -3.289 1.00 65.19 435 THR A CA 1
ATOM 3229 C C . THR A 1 435 ? 3.085 -11.917 -2.954 1.00 65.19 435 THR A C 1
ATOM 3231 O O . THR A 1 435 ? 2.372 -11.289 -3.741 1.00 65.19 435 THR A O 1
ATOM 3234 N N . GLY A 1 436 ? 2.647 -12.363 -1.777 1.00 73.94 436 GLY A N 1
ATOM 3235 C CA . GLY A 1 436 ? 1.321 -12.071 -1.245 1.00 73.94 436 GLY A CA 1
ATOM 3236 C C . GLY A 1 436 ? 1.179 -10.630 -0.743 1.00 73.94 436 GLY A C 1
ATOM 3237 O O . GLY A 1 436 ? 1.973 -9.740 -1.049 1.00 73.94 436 GLY A O 1
ATOM 3238 N N . ARG A 1 437 ? 0.133 -10.392 0.042 1.00 81.56 437 ARG A N 1
ATOM 3239 C CA . ARG A 1 437 ? -0.192 -9.112 0.675 1.00 81.56 437 ARG A CA 1
ATOM 3240 C C . ARG A 1 437 ? -0.434 -9.316 2.164 1.00 81.56 437 ARG A C 1
ATOM 3242 O O . ARG A 1 437 ? -1.131 -10.250 2.550 1.00 81.56 437 ARG A O 1
ATOM 3249 N N . GLN A 1 438 ? 0.103 -8.406 2.966 1.00 86.06 438 GLN A N 1
ATOM 3250 C CA . GLN A 1 438 ? -0.333 -8.183 4.340 1.00 86.06 438 GLN A CA 1
ATOM 3251 C C . GLN A 1 438 ? -1.445 -7.128 4.382 1.00 86.06 438 GLN A C 1
ATOM 3253 O O . GLN A 1 438 ? -1.659 -6.386 3.419 1.00 86.06 438 GLN A O 1
ATOM 3258 N N . GLY A 1 439 ? -2.164 -7.072 5.501 1.00 88.50 439 GLY A N 1
ATOM 3259 C CA . GLY A 1 439 ? -3.255 -6.141 5.750 1.00 88.50 439 GLY A CA 1
ATOM 3260 C C . GLY A 1 439 ? -2.957 -5.165 6.883 1.00 88.50 439 GLY A C 1
ATOM 3261 O O . GLY A 1 439 ? -2.338 -5.524 7.878 1.00 88.50 439 GLY A O 1
ATOM 3262 N N . ALA A 1 440 ? -3.433 -3.933 6.746 1.00 92.62 440 ALA A N 1
ATOM 3263 C CA . ALA A 1 440 ? -3.521 -2.941 7.810 1.00 92.62 440 ALA A CA 1
ATOM 3264 C C . ALA A 1 440 ? -4.998 -2.664 8.107 1.00 92.62 440 ALA A C 1
ATOM 3266 O O . ALA A 1 440 ? -5.788 -2.504 7.174 1.00 92.62 440 ALA A O 1
ATOM 3267 N N . PHE A 1 441 ? -5.364 -2.583 9.385 1.00 94.06 441 PHE A N 1
ATOM 3268 C CA . PHE A 1 441 ? -6.737 -2.372 9.840 1.00 94.06 441 PHE A CA 1
ATOM 3269 C C . PHE A 1 441 ? -6.788 -1.292 10.911 1.00 94.06 441 PHE A C 1
ATOM 3271 O O . PHE A 1 441 ? -6.034 -1.348 11.884 1.00 94.06 441 PHE A O 1
ATOM 3278 N N . VAL A 1 442 ? -7.707 -0.336 10.762 1.00 96.38 442 VAL A N 1
ATOM 3279 C CA . VAL A 1 442 ? -7.951 0.699 11.770 1.00 96.38 442 VAL A CA 1
ATOM 3280 C C . VAL A 1 442 ? -9.437 0.970 11.971 1.00 96.38 442 VAL A C 1
ATOM 3282 O O . VAL A 1 442 ? -10.213 0.991 11.017 1.00 96.38 442 VAL A O 1
ATOM 3285 N N . ALA A 1 443 ? -9.849 1.222 13.212 1.00 94.38 443 ALA A N 1
ATOM 3286 C CA . ALA A 1 443 ? -11.196 1.695 13.519 1.00 94.38 443 ALA A CA 1
ATOM 3287 C C . ALA A 1 443 ? -11.230 2.552 14.786 1.00 94.38 443 ALA A C 1
ATOM 3289 O O . ALA A 1 443 ? -10.426 2.372 15.697 1.00 94.38 443 ALA A O 1
ATOM 3290 N N . ILE A 1 444 ? -12.226 3.433 14.887 1.00 90.00 444 ILE A N 1
ATOM 3291 C CA . ILE A 1 444 ? -12.589 4.060 16.165 1.00 90.00 444 ILE A CA 1
ATOM 3292 C C . ILE A 1 444 ? -13.461 3.059 16.929 1.00 90.00 444 ILE A C 1
ATOM 3294 O O . ILE A 1 444 ? -14.540 2.688 16.447 1.00 90.00 444 ILE A O 1
ATOM 3298 N N . ARG A 1 445 ? -13.015 2.611 18.107 1.00 82.56 445 ARG A N 1
ATOM 3299 C CA . ARG A 1 445 ? -13.748 1.610 18.890 1.00 82.56 445 ARG A CA 1
ATOM 3300 C C . ARG A 1 445 ? -15.056 2.183 19.446 1.00 82.56 445 ARG A C 1
ATOM 3302 O O . ARG A 1 445 ? -15.160 3.368 19.755 1.00 82.56 445 ARG A O 1
ATOM 3309 N N . ARG A 1 446 ? -16.082 1.331 19.557 1.00 68.25 446 ARG A N 1
ATOM 3310 C CA . ARG A 1 446 ? -17.422 1.718 20.049 1.00 68.25 446 ARG A CA 1
ATOM 3311 C C . ARG A 1 446 ? -17.488 1.886 21.569 1.00 68.25 446 ARG A C 1
ATOM 3313 O O . ARG A 1 446 ? -18.351 2.611 22.047 1.00 68.25 446 ARG A O 1
ATOM 3320 N N . ASP A 1 447 ? -16.612 1.201 22.292 1.00 60.16 447 ASP A N 1
ATOM 3321 C CA . ASP A 1 447 ? -16.519 1.181 23.754 1.00 60.16 447 ASP A CA 1
ATOM 3322 C C . ASP A 1 447 ? -15.684 2.331 24.329 1.00 60.16 447 ASP A C 1
ATOM 3324 O O . ASP A 1 447 ? -15.780 2.609 25.519 1.00 60.16 447 ASP A O 1
ATOM 3328 N N . ALA A 1 448 ? -14.938 3.059 23.493 1.00 53.47 448 ALA A N 1
ATOM 3329 C CA . ALA A 1 448 ? -14.357 4.332 23.888 1.00 53.47 448 ALA A CA 1
ATOM 3330 C C . ALA A 1 448 ? -15.496 5.327 24.142 1.00 53.47 448 ALA A C 1
ATOM 3332 O O . ALA A 1 448 ? -16.125 5.831 23.202 1.00 53.47 448 ALA A O 1
ATOM 3333 N N . THR A 1 449 ? -15.800 5.615 25.411 1.00 50.62 449 THR A N 1
ATOM 3334 C CA . THR A 1 449 ? -16.807 6.633 25.710 1.00 50.62 449 THR A CA 1
ATOM 3335 C C . THR A 1 449 ? -16.363 7.953 25.078 1.00 50.62 449 THR A C 1
ATOM 3337 O O . THR A 1 449 ? -15.177 8.286 25.060 1.00 50.62 449 THR A O 1
ATOM 3340 N N . ARG A 1 450 ? -17.301 8.762 24.564 1.00 50.34 450 ARG A N 1
ATOM 3341 C CA . ARG A 1 450 ? -16.975 10.103 24.033 1.00 50.34 450 ARG A CA 1
ATOM 3342 C C . ARG A 1 450 ? -16.152 10.917 25.044 1.00 50.34 450 ARG A C 1
ATOM 3344 O O . ARG A 1 450 ? -15.310 11.709 24.643 1.00 50.34 450 ARG A O 1
ATOM 3351 N N . ALA A 1 451 ? -16.366 10.688 26.340 1.00 43.50 451 ALA A N 1
ATOM 3352 C CA . ALA A 1 451 ? -15.604 11.283 27.428 1.00 43.50 451 ALA A CA 1
ATOM 3353 C C . ALA A 1 451 ? -14.167 10.732 27.552 1.00 43.50 451 ALA A C 1
ATOM 3355 O O . ALA A 1 451 ? -13.259 11.537 27.722 1.00 43.50 451 ALA A O 1
ATOM 3356 N N . GLU A 1 452 ? -13.921 9.421 27.427 1.00 50.22 452 GLU A N 1
ATOM 3357 C CA . GLU A 1 452 ? -12.557 8.867 27.307 1.00 50.22 452 GLU A CA 1
ATOM 3358 C C . GLU A 1 452 ? -11.844 9.399 26.078 1.00 50.22 452 GLU A C 1
ATOM 3360 O O . GLU A 1 452 ? -10.721 9.870 26.193 1.00 50.22 452 GLU A O 1
ATOM 3365 N N . HIS A 1 453 ? -12.509 9.397 24.925 1.00 50.22 453 HIS A N 1
ATOM 3366 C CA . HIS A 1 453 ? -11.922 9.904 23.694 1.00 50.22 453 HIS A CA 1
ATOM 3367 C C . HIS A 1 453 ? -11.532 11.385 23.840 1.00 50.22 453 HIS A C 1
ATOM 3369 O O . HIS A 1 453 ? -10.411 11.768 23.523 1.00 50.22 453 HIS A O 1
ATOM 3375 N N . LEU A 1 454 ? -12.406 12.216 24.421 1.00 49.59 454 LEU A N 1
ATOM 3376 C CA . LEU A 1 454 ? -12.113 13.623 24.725 1.00 49.59 454 LEU A CA 1
ATOM 3377 C C . LEU A 1 454 ? -11.024 13.805 25.799 1.00 49.59 454 LEU A C 1
ATOM 3379 O O . LEU A 1 454 ? -10.249 14.758 25.714 1.00 49.59 454 LEU A O 1
ATOM 3383 N N . ARG A 1 455 ? -10.922 12.907 26.788 1.00 51.53 455 ARG A N 1
ATOM 3384 C CA . ARG A 1 455 ? -9.838 12.909 27.788 1.00 51.53 455 ARG A CA 1
ATOM 3385 C C . ARG A 1 455 ? -8.495 12.523 27.168 1.00 51.53 455 ARG A C 1
ATOM 3387 O O . ARG A 1 455 ? -7.510 13.211 27.428 1.00 51.53 455 ARG A O 1
ATOM 3394 N N . SER A 1 456 ? -8.463 11.505 26.313 1.00 50.00 456 SER A N 1
ATOM 3395 C CA . SER A 1 456 ? -7.285 11.090 25.545 1.00 50.00 456 SER A CA 1
ATOM 3396 C C . SER A 1 456 ? -6.832 12.193 24.587 1.00 50.00 456 SER A C 1
ATOM 3398 O O . SER A 1 456 ? -5.649 12.519 24.552 1.00 50.00 456 SER A O 1
ATOM 3400 N N . LEU A 1 457 ? -7.771 12.875 23.919 1.00 50.38 457 LEU A N 1
ATOM 3401 C CA . LEU A 1 457 ? -7.513 14.084 23.125 1.00 50.38 457 LEU A CA 1
ATOM 3402 C C . LEU A 1 457 ? -6.893 15.217 23.963 1.00 50.38 457 LEU A C 1
ATOM 3404 O O . LEU A 1 457 ? -5.940 15.862 23.527 1.00 50.38 457 LEU A O 1
ATOM 3408 N N . ALA A 1 458 ? -7.399 15.459 25.178 1.00 48.72 458 ALA A N 1
ATOM 3409 C CA . ALA A 1 458 ? -6.877 16.489 26.080 1.00 48.72 458 ALA A CA 1
ATOM 3410 C C . ALA A 1 458 ? -5.511 16.126 26.701 1.00 48.72 458 ALA A C 1
ATOM 3412 O O . ALA A 1 458 ? -4.714 17.013 27.012 1.00 48.72 458 ALA A O 1
ATOM 3413 N N . ALA A 1 459 ? -5.229 14.837 26.902 1.00 50.72 459 ALA A N 1
ATOM 3414 C CA . ALA A 1 459 ? -3.930 14.340 27.350 1.00 50.72 459 ALA A CA 1
ATOM 3415 C C . ALA A 1 459 ? -2.884 14.410 26.224 1.00 50.72 459 ALA A C 1
ATOM 3417 O O . ALA A 1 459 ? -1.794 14.940 26.436 1.00 50.72 459 ALA A O 1
ATOM 3418 N N . ALA A 1 460 ? -3.245 13.982 25.010 1.00 49.78 460 ALA A N 1
ATOM 3419 C CA . ALA A 1 460 ? -2.392 14.054 23.826 1.00 49.78 460 ALA A CA 1
ATOM 3420 C C . ALA A 1 460 ? -2.096 15.507 23.412 1.00 49.78 460 ALA A C 1
ATOM 3422 O O . ALA A 1 460 ? -0.948 15.843 23.136 1.00 49.78 460 ALA A O 1
ATOM 3423 N N . GLY A 1 461 ? -3.086 16.406 23.473 1.00 43.28 461 GLY A N 1
ATOM 3424 C CA . GLY A 1 461 ? -2.909 17.831 23.163 1.00 43.28 461 GLY A CA 1
ATOM 3425 C C . GLY A 1 461 ? -1.944 18.576 24.098 1.00 43.28 461 GLY A C 1
ATOM 3426 O O . GLY A 1 461 ? -1.321 19.546 23.679 1.00 43.28 461 GLY A O 1
ATOM 3427 N N . ARG A 1 462 ? -1.759 18.108 25.342 1.00 40.97 462 ARG A N 1
ATOM 3428 C CA . ARG A 1 462 ? -0.733 18.632 26.267 1.00 40.97 462 ARG A CA 1
ATOM 3429 C C . ARG A 1 462 ? 0.664 18.060 26.014 1.00 40.97 462 ARG A C 1
ATOM 3431 O O . ARG A 1 462 ? 1.643 18.681 26.408 1.00 40.97 462 ARG A O 1
ATOM 3438 N N . ALA A 1 463 ? 0.752 16.900 25.365 1.00 39.06 463 ALA A N 1
ATOM 3439 C CA . ALA A 1 463 ? 1.999 16.180 25.118 1.00 39.06 463 ALA A CA 1
ATOM 3440 C C . ALA A 1 463 ? 2.515 16.290 23.667 1.00 39.06 463 ALA A C 1
ATOM 3442 O O . ALA A 1 463 ? 3.592 15.769 23.382 1.00 39.06 463 ALA A O 1
ATOM 3443 N N . ALA A 1 464 ? 1.755 16.915 22.758 1.00 37.97 464 ALA A N 1
ATOM 3444 C CA . ALA A 1 464 ? 2.059 17.005 21.324 1.00 37.97 464 ALA A CA 1
ATOM 3445 C C . ALA A 1 464 ? 2.125 18.443 20.773 1.00 37.97 464 ALA A C 1
ATOM 3447 O O . ALA A 1 464 ? 2.399 18.625 19.593 1.00 37.97 464 ALA A O 1
ATOM 3448 N N . VAL A 1 465 ? 1.869 19.468 21.596 1.00 33.22 465 VAL A N 1
ATOM 3449 C CA . VAL A 1 465 ? 1.959 20.872 21.173 1.00 33.22 465 VAL A CA 1
ATOM 3450 C C . VAL A 1 465 ? 3.105 21.537 21.919 1.00 33.22 465 VAL A C 1
ATOM 3452 O O . VAL A 1 465 ? 2.969 21.914 23.084 1.00 33.22 465 VAL A O 1
ATOM 3455 N N . SER A 1 466 ? 4.242 21.717 21.245 1.00 36.22 466 SER A N 1
ATOM 3456 C CA . SER A 1 466 ? 5.290 22.597 21.747 1.00 36.22 466 SER A CA 1
ATOM 3457 C C . SER A 1 466 ? 4.716 24.007 21.948 1.00 36.22 466 SER A C 1
ATOM 3459 O O . SER A 1 466 ? 4.121 24.607 21.048 1.00 36.22 466 SER A O 1
ATOM 3461 N N . HIS A 1 467 ? 4.911 24.555 23.150 1.00 36.66 467 HIS A N 1
ATOM 3462 C CA . HIS A 1 467 ? 4.428 25.851 23.656 1.00 36.66 467 HIS A CA 1
ATOM 3463 C C . HIS A 1 467 ? 4.773 27.084 22.775 1.00 36.66 467 HIS A C 1
ATOM 3465 O O . HIS A 1 467 ? 4.439 28.218 23.129 1.00 36.66 467 HIS A O 1
ATOM 3471 N N . ARG A 1 468 ? 5.458 26.901 21.637 1.00 36.72 468 ARG A N 1
ATOM 3472 C CA . ARG A 1 468 ? 5.955 27.960 20.748 1.00 36.72 468 ARG A CA 1
ATOM 3473 C C . ARG A 1 468 ? 4.935 28.500 19.742 1.00 36.72 468 ARG A C 1
ATOM 3475 O O . ARG A 1 468 ? 5.062 29.665 19.372 1.00 36.72 468 ARG A O 1
ATOM 3482 N N . VAL A 1 469 ? 3.909 27.745 19.340 1.00 36.31 469 VAL A N 1
ATOM 3483 C CA . VAL A 1 469 ? 2.954 28.223 18.309 1.00 36.31 469 VAL A CA 1
ATOM 3484 C C . VAL A 1 469 ? 1.826 29.083 18.900 1.00 36.31 469 VAL A C 1
ATOM 3486 O O . VAL A 1 469 ? 1.369 30.031 18.264 1.00 36.31 469 VAL A O 1
ATOM 3489 N N . LEU A 1 470 ? 1.466 28.881 20.171 1.00 34.50 470 LEU A N 1
ATOM 3490 C CA . LEU A 1 470 ? 0.428 29.679 20.844 1.00 34.50 470 LEU A CA 1
ATOM 3491 C C . LEU A 1 470 ? 0.850 31.128 21.158 1.00 34.50 470 LEU A C 1
ATOM 3493 O O . LEU A 1 470 ? 0.005 31.952 21.497 1.00 34.50 470 LEU A O 1
ATOM 3497 N N . ARG A 1 471 ? 2.134 31.487 21.005 1.00 35.62 471 ARG A N 1
ATOM 3498 C CA . ARG A 1 471 ? 2.620 32.859 21.244 1.00 35.62 471 ARG A CA 1
ATOM 3499 C C . ARG A 1 471 ? 2.595 33.781 20.022 1.00 35.62 471 ARG A C 1
ATOM 3501 O O . ARG A 1 471 ? 2.743 34.986 20.204 1.00 35.62 471 ARG A O 1
ATOM 3508 N N . ARG A 1 472 ? 2.378 33.268 18.803 1.00 35.84 472 ARG A N 1
ATOM 3509 C CA . ARG A 1 472 ? 2.332 34.103 17.581 1.00 35.84 472 ARG A CA 1
ATOM 3510 C C . ARG A 1 472 ? 0.931 34.542 17.144 1.00 35.84 472 ARG A C 1
ATOM 3512 O O . ARG A 1 472 ? 0.836 35.444 16.327 1.00 35.84 472 ARG A O 1
ATOM 3519 N N . ALA A 1 473 ? -0.134 34.008 17.744 1.00 32.84 473 ALA A N 1
ATOM 3520 C CA . ALA A 1 473 ? -1.517 34.426 17.469 1.00 32.84 473 ALA A CA 1
ATOM 3521 C C . ALA A 1 473 ? -2.090 35.439 18.491 1.00 32.84 473 ALA A C 1
ATOM 3523 O O . ALA A 1 473 ? -3.263 35.784 18.426 1.00 32.84 473 ALA A O 1
ATOM 3524 N N . GLY A 1 474 ? -1.279 35.918 19.446 1.00 34.16 474 GLY A N 1
ATOM 3525 C CA . GLY A 1 474 ? -1.730 36.761 20.566 1.00 34.16 474 GLY A CA 1
ATOM 3526 C C . GLY A 1 474 ? -1.324 38.239 20.516 1.00 34.16 474 GLY A C 1
ATOM 3527 O O . GLY A 1 474 ? -1.445 38.919 21.532 1.00 34.16 474 GLY A O 1
ATOM 3528 N N . ARG A 1 475 ? -0.797 38.752 19.395 1.00 37.94 475 ARG A N 1
ATOM 3529 C CA . ARG A 1 475 ? -0.408 40.171 19.255 1.00 37.94 475 ARG A CA 1
ATOM 3530 C C . ARG A 1 475 ? -0.664 40.718 17.846 1.00 37.94 475 ARG A C 1
ATOM 3532 O O . ARG A 1 475 ? 0.268 41.028 17.119 1.00 37.94 475 ARG A O 1
ATOM 3539 N N . SER A 1 476 ? -1.934 40.877 17.497 1.00 38.12 476 SER A N 1
ATOM 3540 C CA . SER A 1 476 ? -2.410 41.943 16.602 1.00 38.12 476 SER A CA 1
ATOM 3541 C C . SER A 1 476 ? -3.924 42.043 16.777 1.00 38.12 476 SER A C 1
ATOM 3543 O O . SER A 1 476 ? -4.681 41.289 16.172 1.00 38.12 476 SER A O 1
ATOM 3545 N N . GLY A 1 477 ? -4.346 42.895 17.706 1.00 38.41 477 GLY A N 1
ATOM 3546 C CA . GLY A 1 477 ? -5.745 43.035 18.099 1.00 38.41 477 GLY A CA 1
ATOM 3547 C C . GLY A 1 477 ? -5.890 43.830 19.393 1.00 38.41 477 GLY A C 1
ATOM 3548 O O . GLY A 1 477 ? -6.359 43.302 20.398 1.00 38.41 477 GLY A O 1
ATOM 3549 N N . ARG A 1 478 ? -5.416 45.075 19.376 1.00 34.28 478 ARG A N 1
ATOM 3550 C CA . ARG A 1 478 ? -6.006 46.181 20.130 1.00 34.28 478 ARG A CA 1
ATOM 3551 C C . ARG A 1 478 ? -6.196 47.328 19.164 1.00 34.28 478 ARG A C 1
ATOM 3553 O O . ARG A 1 478 ? -5.261 47.520 18.354 1.00 34.28 478 ARG A O 1
#

Sequence (478 aa):
ETLLDHPAVAEAIAFAVPHPTLGEDVAAAVVLQRDDGGRTGPGELRRFAGRHLASHKLPRRLVIVEAIPRGPTGKLQRRGLADALGLTGTRVTTRVARRSPLEAALGGLWAETLELERVEPDDDFFVLGGDSLAALELTAQVRELFGVELPAELLAEEATTLAGMARLVASEQARPAHRAGGATPHAVDRRRRAPLRPPDAPFAPSLAERWHGDLRLIVDEDAAALGILLAFSDRSGGVSLAPYDAANLSLQGGDRPDAVLENRRRVAAAAGFDLAALSISRPVFGAELLEVGRRQRGVVGAGDGLVARSSGPVLGLLYADCTPLVLAGRGGVVLVHAARVGVLRGVVERAAAAVGPVWAVWIGPSVRGCCDTVEPGVTDDFEARGLPVVDRTHVDVPHAVTSALRGVGVERVAVWPDCTSCDDRYFSRRRTSTTGRQGAFVAIRRDATRAEHLRSLAAAGRAAVSHRVLRRAGRSGR

pLDDT: mean 73.14, std 18.96, range [24.22, 98.06]

Foldseek 3Di:
DQLCPDQQFPDKDKAWDQDPPPRIAIAMETETDPVCVPVDDPVNSQVSVVVPDDPRPRHLHYYYDNDQDADPVRHHPRVVSCVVVCLDDDDDDDDPDPDDPLLVVLQVLLCVLLVHPTADQFDFSSSSPDDLVSLVSSQVVCCVPLVDHDDSVCCVPQQRGSNRVSVVSVVRVPPDDPDDDDDDDDPDPPDDDDPDDDDQDFDAFQWDWFDDPFWIWIFGVVCVLLQKQWIWTAPTQACADPPGEAHPCADDPRYDPVSNVVNLVSVCVRSVHDSQQEEEEAEPLAQAEAEDDQRDHGYRYYGFKYWYQDFRHKYKYKDAQFKWKWWAACRGIMIGRQGLSHLLNPNLVVRCVNRDHTLAMEIEAHAAQVQAFDDQPSCVSCVVVVFDQPDRGTRGSQRRSQVSCVVVQFSHYHYYPHHSLVDPRHWDCSVPVRTIIMMIIMGRHPPCDPVSNVVSVVVSVVVGDDPPPVVPVPPDDD

Secondary structure (DSSP, 8-state):
-GGGGSTTEEEEEEEEEEETTTEEEEEEEEEE-TTSTT---HHHHHHHHHTTS-GGGS-SEEEE-SS--B-TTS-B-HHHHHHHTT-SS-PPP-------HHHHHHHHHHHHHTT-S---TT-BTTTTT--HHHHHHHHHHHHHHH-----HHHHHHT--BHHHHHHHHHHHHTSPP----------------PPP--SSPPPPP-EEEEEETTEEEEEEHHHHHTTEEEEEE-STT-S--SSSSS--SS--TT--HHHHHHHHHHHHHHHT--GGGEEEEE--SS--EEE--TT--EEEEE-SEEEESSSS-EEEEEESSSEEEEEEETTEEEEEEE-HHHHHTTHHHHHHHHH-SEEEEEE-SB--TTT-B--TTHHHHHHHTT--EEETTEE-HHHHHHHHHHHTT----EE---BTTT-TTS--TTT-SS---EEEEEEE-SSS-HHHHHHHHHHHHHHS--TTSTTSSSSS--

Radius of gyration: 27.33 Å; chains: 1; bounding box: 51×70×85 Å